Protein AF-A0A562WIY2-F1 (afdb_monomer_lite)

Structure (mmCIF, N/CA/C/O backbone):
data_AF-A0A562WIY2-F1
#
_entry.id   AF-A0A562WIY2-F1
#
loop_
_atom_site.group_PDB
_atom_site.id
_atom_site.type_symbol
_atom_site.label_atom_id
_atom_site.label_alt_id
_atom_site.label_comp_id
_atom_site.label_asym_id
_atom_site.label_entity_id
_atom_site.label_seq_id
_atom_site.pdbx_PDB_ins_code
_atom_site.Cartn_x
_atom_site.Cartn_y
_atom_site.Cartn_z
_atom_site.occupancy
_atom_site.B_iso_or_equiv
_atom_site.auth_seq_id
_atom_site.auth_comp_id
_atom_site.auth_asym_id
_atom_site.auth_atom_id
_atom_site.pdbx_PDB_model_num
ATOM 1 N N . MET A 1 1 ? 0.689 11.962 38.861 1.00 50.97 1 MET A N 1
ATOM 2 C CA . MET A 1 1 ? 1.216 12.103 37.488 1.00 50.97 1 MET A CA 1
ATOM 3 C C . MET A 1 1 ? 0.029 11.926 36.559 1.00 50.97 1 MET A C 1
ATOM 5 O O . MET A 1 1 ? -0.882 11.208 36.944 1.00 50.97 1 MET A O 1
ATOM 9 N N . ALA A 1 2 ? -0.056 12.659 35.448 1.00 68.31 2 ALA A N 1
ATOM 10 C CA . ALA A 1 2 ? -1.135 12.414 34.490 1.00 68.31 2 ALA A CA 1
ATOM 11 C C . ALA A 1 2 ? -0.875 11.050 33.831 1.00 68.31 2 ALA A C 1
ATOM 13 O O . ALA A 1 2 ? 0.244 10.833 33.370 1.00 68.31 2 ALA A O 1
ATOM 14 N N . GLY A 1 3 ? -1.860 10.146 33.856 1.00 80.25 3 GLY A N 1
ATOM 15 C CA . GLY A 1 3 ? -1.748 8.819 33.245 1.00 80.25 3 GLY A CA 1
ATOM 16 C C . GLY A 1 3 ? -1.495 8.891 31.734 1.00 80.25 3 GLY A C 1
ATOM 17 O O . GLY A 1 3 ? -1.714 9.928 31.098 1.00 80.25 3 GLY A O 1
ATOM 18 N N . VAL A 1 4 ? -1.029 7.785 31.153 1.00 91.44 4 VAL A N 1
ATOM 19 C CA . VAL A 1 4 ? -0.722 7.686 29.721 1.00 91.44 4 VAL A CA 1
ATOM 20 C C . VAL A 1 4 ? -2.016 7.773 28.910 1.00 91.44 4 VAL A C 1
ATOM 22 O O . VAL A 1 4 ? -2.976 7.040 29.145 1.00 91.44 4 VAL A O 1
ATOM 25 N N . SER A 1 5 ? -2.049 8.671 27.923 1.00 93.94 5 SER A N 1
ATOM 26 C CA . SER A 1 5 ? -3.201 8.795 27.021 1.00 93.94 5 SER A CA 1
ATOM 27 C C . SER A 1 5 ? -3.339 7.568 26.110 1.00 93.94 5 SER A C 1
ATOM 29 O O . SER A 1 5 ? -2.356 6.900 25.786 1.00 93.94 5 SER A O 1
ATOM 31 N N . THR A 1 6 ? -4.549 7.293 25.615 1.00 93.38 6 THR A N 1
ATOM 32 C CA . THR A 1 6 ? -4.765 6.189 24.663 1.00 93.38 6 THR A CA 1
ATOM 33 C C . THR A 1 6 ? -4.041 6.402 23.334 1.00 93.38 6 THR A C 1
ATOM 35 O O . THR A 1 6 ? -3.588 5.424 22.746 1.00 93.38 6 THR A O 1
ATOM 38 N N . ASP A 1 7 ? -3.863 7.652 22.882 1.00 93.19 7 ASP A N 1
ATOM 39 C CA . ASP A 1 7 ? -3.046 7.975 21.698 1.00 93.19 7 ASP A CA 1
ATOM 40 C C . ASP A 1 7 ? -1.573 7.586 21.902 1.00 93.19 7 ASP A C 1
ATOM 42 O O . ASP A 1 7 ? -0.953 6.969 21.034 1.00 93.19 7 ASP A O 1
ATOM 46 N N . GLU A 1 8 ? -1.009 7.904 23.070 1.00 96.06 8 GLU A N 1
ATOM 47 C CA . GLU A 1 8 ? 0.373 7.564 23.409 1.00 96.06 8 GLU A CA 1
ATOM 48 C C . GLU A 1 8 ? 0.574 6.061 23.601 1.00 96.06 8 GLU A C 1
ATOM 50 O O . GLU A 1 8 ? 1.536 5.496 23.070 1.00 96.06 8 GLU A O 1
ATOM 55 N N . ALA A 1 9 ? -0.365 5.399 24.278 1.00 97.69 9 ALA A N 1
ATOM 56 C CA . ALA A 1 9 ? -0.378 3.949 24.398 1.00 97.69 9 ALA A CA 1
ATOM 57 C C . ALA A 1 9 ? -0.498 3.269 23.023 1.00 97.69 9 ALA A C 1
ATOM 59 O O . ALA A 1 9 ? 0.184 2.274 22.781 1.00 97.69 9 ALA A O 1
ATOM 60 N N . MET A 1 10 ? -1.288 3.823 22.093 1.00 98.19 10 MET A N 1
ATOM 61 C CA . MET A 1 10 ? -1.419 3.268 20.744 1.00 98.19 10 MET A CA 1
ATOM 62 C C . MET A 1 10 ? -0.125 3.411 19.946 1.00 98.19 10 MET A C 1
ATOM 64 O O . MET A 1 10 ? 0.344 2.441 19.357 1.00 98.19 10 MET A O 1
ATOM 68 N N . ARG A 1 11 ? 0.522 4.579 19.986 1.00 96.62 11 ARG A N 1
ATOM 69 C CA . ARG A 1 11 ? 1.839 4.782 19.358 1.00 96.62 11 ARG A CA 1
ATOM 70 C C . ARG A 1 11 ? 2.877 3.789 19.884 1.00 96.62 11 ARG A C 1
ATOM 72 O O . ARG A 1 11 ? 3.678 3.240 19.129 1.00 96.62 11 ARG A O 1
ATOM 79 N N . ARG A 1 12 ? 2.834 3.514 21.189 1.00 97.88 12 ARG A N 1
ATOM 80 C CA . ARG A 1 12 ? 3.681 2.506 21.828 1.00 97.88 12 ARG A CA 1
ATOM 81 C C . ARG A 1 12 ? 3.331 1.084 21.379 1.00 97.88 12 ARG A C 1
ATOM 83 O O . ARG A 1 12 ? 4.239 0.313 21.076 1.00 97.88 12 ARG A O 1
ATOM 90 N N . ALA A 1 13 ? 2.047 0.753 21.258 1.00 98.38 13 ALA A N 1
ATOM 91 C CA . ALA A 1 13 ? 1.588 -0.520 20.709 1.00 98.38 13 ALA A CA 1
ATOM 92 C C . ALA A 1 13 ? 2.042 -0.717 19.248 1.00 98.38 13 ALA A C 1
ATOM 94 O O . ALA A 1 13 ? 2.490 -1.806 18.896 1.00 98.38 13 ALA A O 1
ATOM 95 N N . ILE A 1 14 ? 2.026 0.330 18.415 1.00 97.31 14 ILE A N 1
ATOM 96 C CA . ILE A 1 14 ? 2.550 0.302 17.036 1.00 97.31 14 ILE A CA 1
ATOM 97 C C . ILE A 1 14 ? 4.059 0.022 17.028 1.00 97.31 14 ILE A C 1
ATOM 99 O O . ILE A 1 14 ? 4.525 -0.868 16.313 1.00 97.31 14 ILE A O 1
ATOM 103 N N . ALA A 1 15 ? 4.829 0.709 17.877 1.00 96.56 15 ALA A N 1
ATOM 104 C CA . ALA A 1 15 ? 6.266 0.460 18.010 1.00 96.56 15 ALA A CA 1
ATOM 105 C C . ALA A 1 15 ? 6.575 -0.974 18.486 1.00 96.56 15 ALA A C 1
ATOM 107 O O . ALA A 1 15 ? 7.545 -1.589 18.038 1.00 96.56 15 ALA A O 1
ATOM 108 N N . LEU A 1 16 ? 5.740 -1.532 19.369 1.00 97.62 16 LEU A N 1
ATOM 109 C CA . LEU A 1 16 ? 5.824 -2.930 19.793 1.00 97.62 16 LEU A CA 1
ATOM 110 C C . LEU A 1 16 ? 5.508 -3.892 18.638 1.00 97.62 16 LEU A C 1
ATOM 112 O O . LEU A 1 16 ? 6.258 -4.846 18.441 1.00 97.62 16 LEU A O 1
ATOM 116 N N . ALA A 1 17 ? 4.463 -3.622 17.849 1.00 96.81 17 ALA A N 1
ATOM 117 C CA . ALA A 1 17 ? 4.086 -4.432 16.689 1.00 96.81 17 ALA A CA 1
ATOM 118 C C . ALA A 1 17 ? 5.237 -4.549 15.676 1.00 96.81 17 ALA A C 1
ATOM 120 O O . ALA A 1 17 ? 5.557 -5.649 15.224 1.00 96.81 17 ALA A O 1
ATOM 121 N N . ALA A 1 18 ? 5.928 -3.439 15.387 1.00 93.00 18 ALA A N 1
ATOM 122 C CA . ALA A 1 18 ? 7.044 -3.396 14.438 1.00 93.00 18 ALA A CA 1
ATOM 123 C C . ALA A 1 18 ? 8.188 -4.376 14.777 1.00 93.00 18 ALA A C 1
ATOM 125 O O . ALA A 1 18 ? 8.913 -4.816 13.885 1.00 93.00 18 ALA A O 1
ATOM 126 N N . ARG A 1 19 ? 8.329 -4.784 16.046 1.00 92.50 19 ARG A N 1
ATOM 127 C CA . ARG A 1 19 ? 9.332 -5.770 16.488 1.00 92.50 19 ARG A CA 1
ATOM 128 C C . ARG A 1 19 ? 9.056 -7.192 15.987 1.00 92.50 19 ARG A C 1
ATOM 130 O O . ARG A 1 19 ? 9.960 -8.019 16.047 1.00 92.50 19 ARG A O 1
ATOM 137 N N . GLY A 1 20 ? 7.833 -7.482 15.536 1.00 90.44 20 GLY A N 1
ATOM 138 C CA . GLY A 1 20 ? 7.446 -8.768 14.945 1.00 90.44 20 GLY A CA 1
ATOM 139 C C . GLY A 1 20 ? 7.670 -8.862 13.429 1.00 90.44 20 GLY A C 1
ATOM 140 O O . GLY A 1 20 ? 7.439 -9.921 12.838 1.00 90.44 20 GLY A O 1
ATOM 141 N N . LEU A 1 21 ? 8.099 -7.775 12.771 1.00 86.69 21 LEU A N 1
ATOM 142 C CA . LEU A 1 21 ? 8.349 -7.784 11.328 1.00 86.69 21 LEU A CA 1
ATOM 143 C C . LEU A 1 21 ? 9.411 -8.830 10.969 1.00 86.69 21 LEU A C 1
ATOM 145 O O . LEU A 1 21 ? 10.470 -8.913 11.587 1.00 86.69 21 LEU A O 1
ATOM 149 N N . GLY A 1 22 ? 9.105 -9.647 9.961 1.00 80.88 22 GLY A N 1
ATOM 150 C CA . GLY A 1 22 ? 9.954 -10.757 9.528 1.00 80.88 22 GLY A CA 1
ATOM 151 C C . GLY A 1 22 ? 9.824 -12.035 10.365 1.00 80.88 22 GLY A C 1
ATOM 152 O O . GLY A 1 22 ? 10.268 -13.090 9.925 1.00 80.88 22 GLY A O 1
ATOM 153 N N . THR A 1 23 ? 9.170 -12.030 11.530 1.00 86.69 23 THR A N 1
ATOM 154 C CA . THR A 1 23 ? 9.068 -13.228 12.392 1.00 86.69 23 THR A CA 1
ATOM 155 C C . THR A 1 23 ? 7.641 -13.741 12.571 1.00 86.69 23 THR A C 1
ATOM 157 O O . THR A 1 23 ? 7.455 -14.935 12.808 1.00 86.69 23 THR A O 1
ATOM 160 N N . THR A 1 24 ? 6.623 -12.899 12.385 1.00 90.25 24 THR A N 1
ATOM 161 C CA . THR A 1 24 ? 5.209 -13.278 12.576 1.00 90.25 24 THR A CA 1
ATOM 162 C C . THR A 1 24 ? 4.543 -13.898 11.358 1.00 90.25 24 THR A C 1
ATOM 164 O O . THR A 1 24 ? 3.609 -14.677 11.522 1.00 90.25 24 THR A O 1
ATOM 167 N N . SER A 1 25 ? 5.013 -13.600 10.144 1.00 88.50 25 SER A N 1
ATOM 168 C CA . SER A 1 25 ? 4.364 -14.080 8.918 1.00 88.50 25 SER A CA 1
ATOM 169 C C . SER A 1 25 ? 4.211 -15.614 8.915 1.00 88.50 25 SER A C 1
ATOM 171 O O . SER A 1 25 ? 5.180 -16.300 9.269 1.00 88.50 25 SER A O 1
ATOM 173 N N . PRO A 1 26 ? 3.034 -16.159 8.538 1.00 89.62 26 PRO A N 1
ATOM 174 C CA . PRO A 1 26 ? 1.942 -15.494 7.804 1.00 89.62 26 PRO A CA 1
ATOM 175 C C . PRO A 1 26 ? 0.963 -14.673 8.661 1.00 89.62 26 PRO A C 1
ATOM 177 O O . PRO A 1 26 ? 0.016 -14.110 8.111 1.00 89.62 26 PRO A O 1
ATOM 180 N N . ASN A 1 27 ? 1.165 -14.605 9.978 1.00 91.31 27 ASN A N 1
ATOM 181 C CA . ASN A 1 27 ? 0.323 -13.833 10.891 1.00 91.31 27 ASN A CA 1
ATOM 182 C C . ASN A 1 27 ? 0.631 -12.325 10.800 1.00 91.31 27 ASN A C 1
ATOM 184 O O . ASN A 1 27 ? 1.750 -11.951 10.427 1.00 91.31 27 ASN A O 1
ATOM 188 N N . PRO A 1 28 ? -0.328 -11.452 11.166 1.00 93.12 28 PRO A N 1
ATOM 189 C CA . PRO A 1 28 ? -0.087 -10.015 11.244 1.00 93.12 28 PRO A CA 1
ATOM 190 C C . PRO A 1 28 ? 0.962 -9.674 12.306 1.00 93.12 28 PRO A C 1
ATOM 192 O O . PRO A 1 28 ? 1.199 -10.434 13.252 1.00 93.12 28 PRO A O 1
ATOM 195 N N . VAL A 1 29 ? 1.566 -8.494 12.179 1.00 95.06 29 VAL A N 1
ATOM 196 C CA . VAL A 1 29 ? 2.251 -7.871 13.315 1.00 95.06 29 VAL A CA 1
ATOM 197 C C . VAL A 1 29 ? 1.220 -7.176 14.193 1.00 95.06 29 VAL A C 1
ATOM 199 O O . VAL A 1 29 ? 0.403 -6.399 13.709 1.00 95.06 29 VAL A O 1
ATOM 202 N N . VAL A 1 30 ? 1.245 -7.477 15.488 1.00 97.19 30 VAL A N 1
ATOM 203 C CA . VAL A 1 30 ? 0.312 -6.908 16.463 1.00 97.19 30 VAL A CA 1
ATOM 204 C C . VAL A 1 30 ? 1.092 -6.539 17.712 1.00 97.19 30 VAL A C 1
ATOM 206 O O . VAL A 1 30 ? 1.916 -7.320 18.191 1.00 97.19 30 VAL A O 1
ATOM 209 N N . GLY A 1 31 ? 0.820 -5.352 18.233 1.00 98.31 31 GLY A N 1
ATOM 210 C CA . GLY A 1 31 ? 1.216 -4.885 19.553 1.00 98.31 31 GLY A CA 1
ATOM 211 C C . GLY A 1 31 ? -0.001 -4.521 20.399 1.00 98.31 31 GLY A C 1
ATOM 212 O O . GLY A 1 31 ? -1.045 -4.125 19.866 1.00 98.31 31 GLY A O 1
ATOM 213 N N . CYS A 1 32 ? 0.152 -4.676 21.712 1.00 98.62 32 CYS A N 1
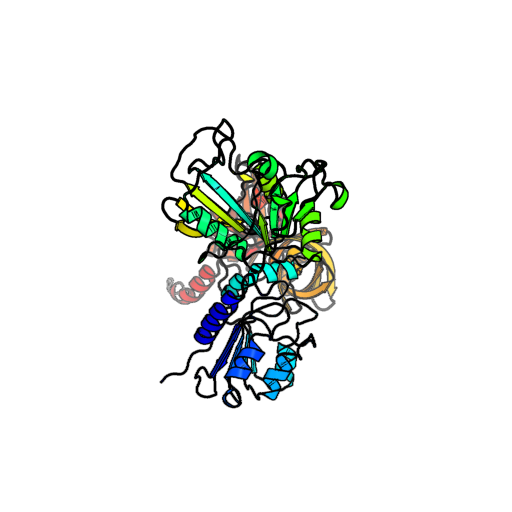ATOM 214 C CA . CYS A 1 32 ? -0.855 -4.408 22.727 1.00 98.62 32 CYS A CA 1
ATOM 215 C C . CYS A 1 32 ? -0.204 -3.764 23.959 1.00 98.62 32 CYS A C 1
ATOM 217 O O . CYS A 1 32 ? 0.861 -4.196 24.406 1.00 98.62 32 CYS A O 1
ATOM 219 N N . VAL A 1 33 ? -0.860 -2.749 24.513 1.00 98.75 33 VAL A N 1
ATOM 220 C CA . VAL A 1 33 ? -0.513 -2.103 25.782 1.00 98.75 33 VAL A CA 1
ATOM 221 C C . VAL A 1 33 ? -1.740 -2.150 26.690 1.00 98.75 33 VAL A C 1
ATOM 223 O O . VAL A 1 33 ? -2.842 -1.822 26.258 1.00 98.75 33 VAL A O 1
ATOM 226 N N . LEU A 1 34 ? -1.560 -2.556 27.944 1.00 98.62 34 LEU A N 1
ATOM 227 C CA . LEU A 1 34 ? -2.593 -2.527 28.976 1.00 98.62 34 LEU A CA 1
ATOM 228 C C . LEU A 1 34 ? -2.337 -1.370 29.932 1.00 98.62 34 LEU A C 1
ATOM 230 O O . LEU A 1 34 ? -1.239 -1.245 30.479 1.00 98.62 34 LEU A O 1
ATOM 234 N N . LEU A 1 35 ? -3.378 -0.573 30.146 1.00 98.44 35 LEU A N 1
ATOM 235 C CA . LEU A 1 35 ? -3.437 0.495 31.133 1.00 98.44 35 LEU A CA 1
ATOM 236 C C . LEU A 1 35 ? -4.326 0.053 32.298 1.00 98.44 35 LEU A C 1
ATOM 238 O O . LEU A 1 35 ? -5.389 -0.521 32.056 1.00 98.44 35 LEU A O 1
ATOM 242 N N . ASP A 1 36 ? -3.926 0.324 33.536 1.00 97.75 36 ASP A N 1
ATOM 243 C CA . ASP A 1 36 ? -4.811 0.157 34.698 1.00 97.75 36 ASP A CA 1
ATOM 244 C C . ASP A 1 36 ? -5.851 1.303 34.788 1.00 97.75 36 ASP A C 1
ATOM 246 O O . ASP A 1 36 ? -5.841 2.207 33.943 1.00 97.75 36 ASP A O 1
ATOM 250 N N . PRO A 1 37 ? -6.805 1.278 35.745 1.00 96.44 37 PRO A N 1
ATOM 251 C CA . PRO A 1 37 ? -7.832 2.319 35.859 1.00 96.44 37 PRO A CA 1
ATOM 252 C C . PRO A 1 37 ? -7.295 3.741 36.080 1.00 96.44 37 PRO A C 1
ATOM 254 O O . PRO A 1 37 ? -7.990 4.700 35.742 1.00 96.44 37 PRO A O 1
ATOM 257 N N . ASP A 1 38 ? -6.078 3.881 36.613 1.00 94.38 38 ASP A N 1
ATOM 258 C CA . ASP A 1 38 ? -5.419 5.174 36.834 1.00 94.38 38 ASP A CA 1
ATOM 259 C C . ASP A 1 38 ? -4.667 5.666 35.578 1.00 94.38 38 ASP A C 1
ATOM 261 O O . ASP A 1 38 ? -4.181 6.799 35.534 1.00 94.38 38 ASP A O 1
ATOM 265 N N . GLY A 1 39 ? -4.613 4.840 34.524 1.00 94.69 39 GLY A N 1
ATOM 266 C CA . GLY A 1 39 ? -3.962 5.145 33.252 1.00 94.69 39 GLY A CA 1
ATOM 267 C C . GLY A 1 39 ? -2.469 4.811 33.216 1.00 94.69 39 GLY A C 1
ATOM 268 O O . GLY A 1 39 ? -1.767 5.280 32.320 1.00 94.69 39 GLY A O 1
ATOM 269 N N . GLU A 1 40 ? -1.958 4.020 34.160 1.00 96.88 40 GLU A N 1
ATOM 270 C CA . GLU A 1 40 ? -0.557 3.587 34.176 1.00 96.88 40 GLU A CA 1
ATOM 271 C C . GLU A 1 40 ? -0.360 2.341 33.305 1.00 96.88 40 GLU A C 1
ATOM 273 O O . GLU A 1 40 ? -1.199 1.440 33.286 1.00 96.88 40 GLU A O 1
ATOM 278 N N . ILE A 1 41 ? 0.772 2.251 32.595 1.00 98.12 41 ILE A N 1
ATOM 279 C CA . ILE A 1 41 ? 1.101 1.055 31.805 1.00 98.12 41 ILE A CA 1
ATOM 280 C C . ILE A 1 41 ? 1.421 -0.102 32.752 1.00 98.12 41 ILE A C 1
ATOM 282 O O . ILE A 1 41 ? 2.370 -0.046 33.538 1.00 98.12 41 ILE A O 1
ATOM 286 N N . VAL A 1 42 ? 0.657 -1.184 32.632 1.00 98.19 42 VAL A N 1
ATOM 287 C CA . VAL A 1 42 ? 0.803 -2.386 33.465 1.00 98.19 42 VAL A CA 1
ATOM 288 C C . VAL A 1 42 ? 1.205 -3.623 32.682 1.00 98.19 42 VAL A C 1
ATOM 290 O O . VAL A 1 42 ? 1.735 -4.561 33.268 1.00 98.19 42 VAL A O 1
ATOM 293 N N . GLY A 1 43 ? 1.026 -3.618 31.362 1.00 98.31 43 GLY A N 1
ATOM 294 C CA . GLY A 1 43 ? 1.461 -4.709 30.501 1.00 98.31 43 GLY A CA 1
ATOM 295 C C . GLY A 1 43 ? 1.735 -4.253 29.078 1.00 98.31 43 GLY A C 1
ATOM 296 O O . GLY A 1 43 ? 1.057 -3.376 28.551 1.00 98.31 43 GLY A O 1
ATOM 297 N N . GLU A 1 44 ? 2.723 -4.873 28.450 1.00 98.56 44 GLU A N 1
ATOM 298 C CA . GLU A 1 44 ? 3.141 -4.632 27.077 1.00 98.56 44 GLU A CA 1
ATOM 299 C C . GLU A 1 44 ? 3.364 -5.971 26.382 1.00 98.56 44 GLU A C 1
ATOM 301 O O . GLU A 1 44 ? 4.000 -6.883 26.910 1.00 98.56 44 GLU A O 1
ATOM 306 N N . GLY A 1 45 ? 2.855 -6.095 25.165 1.00 97.75 45 GLY A N 1
ATOM 307 C CA . GLY A 1 45 ? 2.969 -7.324 24.405 1.00 97.75 45 GLY A CA 1
ATOM 308 C C . GLY A 1 45 ? 3.039 -7.069 22.915 1.00 97.75 45 GLY A C 1
ATOM 309 O O . GLY A 1 45 ? 2.496 -6.096 22.398 1.00 97.75 45 GLY A O 1
ATOM 310 N N . PHE A 1 46 ? 3.716 -7.970 22.214 1.00 97.69 46 PHE A N 1
ATOM 311 C CA . PHE A 1 46 ? 3.671 -8.056 20.763 1.00 97.69 46 PHE A CA 1
ATOM 312 C C . PHE A 1 46 ? 3.705 -9.516 20.333 1.00 97.69 46 PHE A C 1
ATOM 314 O O . PHE A 1 46 ? 4.256 -10.370 21.036 1.00 97.69 46 PHE A O 1
ATOM 321 N N . HIS A 1 47 ? 3.115 -9.809 19.179 1.00 94.69 47 HIS A N 1
ATOM 322 C CA . HIS A 1 47 ? 3.212 -11.135 18.587 1.00 94.69 47 HIS A CA 1
ATOM 323 C C . HIS A 1 47 ? 4.634 -11.332 18.047 1.00 94.69 47 HIS A C 1
ATOM 325 O O . HIS A 1 47 ? 5.045 -10.656 17.110 1.00 94.69 47 HIS A O 1
ATOM 331 N N . ALA A 1 48 ? 5.417 -12.213 18.675 1.00 91.38 48 ALA A N 1
ATOM 332 C CA . ALA A 1 48 ? 6.846 -12.331 18.376 1.00 91.38 48 ALA A CA 1
ATOM 333 C C . ALA A 1 48 ? 7.162 -13.302 17.230 1.00 91.38 48 ALA A C 1
ATOM 335 O O . ALA A 1 48 ? 8.143 -13.101 16.518 1.00 91.38 48 ALA A O 1
ATOM 336 N N . TYR A 1 49 ? 6.376 -14.366 17.057 1.00 90.19 49 TYR A N 1
ATOM 337 C CA . TYR A 1 49 ? 6.586 -15.373 16.016 1.00 90.19 49 TYR A CA 1
ATOM 338 C C . TYR A 1 49 ? 5.304 -16.155 15.723 1.00 90.19 49 TYR A C 1
ATOM 340 O O . TYR A 1 49 ? 4.467 -16.340 16.610 1.00 90.19 49 TYR A O 1
ATOM 348 N N . ALA A 1 50 ? 5.178 -16.663 14.495 1.00 87.00 50 ALA A N 1
ATOM 349 C CA . ALA A 1 50 ? 4.025 -17.453 14.070 1.00 87.00 50 ALA A CA 1
ATOM 350 C C . ALA A 1 50 ? 3.785 -18.667 14.989 1.00 87.00 50 ALA A C 1
ATOM 352 O O . ALA A 1 50 ? 4.679 -19.479 15.232 1.00 87.00 50 ALA A O 1
ATOM 353 N N . GLY A 1 51 ? 2.559 -18.805 15.497 1.00 85.50 51 GLY A N 1
ATOM 354 C CA . GLY A 1 51 ? 2.174 -19.878 16.422 1.00 85.50 51 GLY A CA 1
ATOM 355 C C . GLY A 1 51 ? 2.554 -19.649 17.892 1.00 85.50 51 GLY A C 1
ATOM 356 O O . GLY A 1 51 ? 2.200 -20.482 18.725 1.00 85.50 51 GLY A O 1
ATOM 357 N N . GLY A 1 52 ? 3.238 -18.546 18.213 1.00 88.00 52 GLY A N 1
ATOM 358 C CA . GLY A 1 52 ? 3.421 -18.063 19.583 1.00 88.00 52 GLY A CA 1
ATOM 359 C C . GLY A 1 52 ? 2.185 -17.330 20.127 1.00 88.00 52 GLY A C 1
ATOM 360 O O . GLY A 1 52 ? 1.202 -17.155 19.403 1.00 88.00 52 GLY A O 1
ATOM 361 N N . PRO A 1 53 ? 2.222 -16.869 21.391 1.00 92.06 53 PRO A N 1
ATOM 362 C CA . PRO A 1 53 ? 1.128 -16.094 21.970 1.00 92.06 53 PRO A CA 1
ATOM 363 C C . PRO A 1 53 ? 0.900 -14.783 21.202 1.00 92.06 53 PRO A C 1
ATOM 365 O O . PRO A 1 53 ? 1.837 -14.167 20.682 1.00 92.06 53 PRO A O 1
ATOM 368 N N . HIS A 1 54 ? -0.360 -14.358 21.131 1.00 94.69 54 HIS A N 1
ATOM 369 C CA . HIS A 1 54 ? -0.737 -13.057 20.578 1.00 94.69 54 HIS A CA 1
ATOM 370 C C . HIS A 1 54 ? -0.340 -11.918 21.526 1.00 94.69 54 HIS A C 1
ATOM 372 O O . HIS A 1 54 ? -0.063 -12.144 22.709 1.00 94.69 54 HIS A O 1
ATOM 378 N N . ALA A 1 55 ? -0.317 -10.690 21.007 1.00 96.75 55 ALA A N 1
ATOM 379 C CA . ALA A 1 55 ? 0.146 -9.514 21.736 1.00 96.75 55 ALA A CA 1
ATOM 380 C C . ALA A 1 55 ? -0.626 -9.296 23.044 1.00 96.75 55 ALA A C 1
ATOM 382 O O . ALA A 1 55 ? -0.028 -9.030 24.083 1.00 96.75 55 ALA A O 1
ATOM 383 N N . GLU A 1 56 ? -1.941 -9.484 23.004 1.00 97.31 56 GLU A N 1
ATOM 384 C CA . GLU A 1 56 ? -2.857 -9.322 24.129 1.00 97.31 56 GLU A CA 1
ATOM 385 C C . GLU A 1 56 ? -2.560 -10.337 25.232 1.00 97.31 56 GLU A C 1
ATOM 387 O O . GLU A 1 56 ? -2.577 -9.995 26.409 1.00 97.31 56 GLU A O 1
ATOM 392 N N . ILE A 1 57 ? -2.220 -11.576 24.867 1.00 96.31 57 ILE A N 1
ATOM 393 C CA . ILE A 1 57 ? -1.873 -12.626 25.832 1.00 96.31 57 ILE A CA 1
ATOM 394 C C . ILE A 1 57 ? -0.559 -12.295 26.542 1.00 96.31 57 ILE A C 1
ATOM 396 O O . ILE A 1 57 ? -0.457 -12.469 27.755 1.00 96.31 57 ILE A O 1
ATOM 400 N N . VAL A 1 58 ? 0.433 -11.790 25.802 1.00 97.19 58 VAL A N 1
ATOM 401 C CA . VAL A 1 58 ? 1.717 -11.361 26.377 1.00 97.19 58 VAL A CA 1
ATOM 402 C C . VAL A 1 58 ? 1.517 -10.169 27.317 1.00 97.19 58 VAL A C 1
ATOM 404 O O . VAL A 1 58 ? 2.004 -10.202 28.446 1.00 97.19 58 VAL A O 1
ATOM 407 N N . ALA A 1 59 ? 0.749 -9.161 26.892 1.00 98.12 59 ALA A N 1
ATOM 408 C CA . ALA A 1 59 ? 0.455 -7.993 27.716 1.00 98.12 59 ALA A CA 1
ATOM 409 C C . ALA A 1 59 ? -0.307 -8.383 28.994 1.00 98.12 59 ALA A C 1
ATOM 411 O O . ALA A 1 59 ? 0.068 -7.959 30.086 1.00 98.12 59 ALA A O 1
ATOM 412 N N . LEU A 1 60 ? -1.335 -9.236 28.882 1.00 98.12 60 LEU A N 1
ATOM 413 C CA . LEU A 1 60 ? -2.122 -9.725 30.022 1.00 98.12 60 LEU A CA 1
ATOM 414 C C . LEU A 1 60 ? -1.267 -10.507 31.020 1.00 98.12 60 LEU A C 1
ATOM 416 O O . LEU A 1 60 ? -1.422 -10.328 32.227 1.00 98.12 60 LEU A O 1
ATOM 420 N N . ALA A 1 61 ? -0.348 -11.344 30.532 1.00 97.06 61 ALA A N 1
ATOM 421 C CA . ALA A 1 61 ? 0.563 -12.092 31.393 1.00 97.06 61 ALA A CA 1
ATOM 422 C C . ALA A 1 61 ? 1.481 -11.166 32.209 1.00 97.06 61 ALA A C 1
ATOM 424 O O . ALA A 1 61 ? 1.775 -11.471 33.362 1.00 97.06 61 ALA A O 1
ATOM 425 N N . GLN A 1 62 ? 1.908 -10.036 31.635 1.00 98.19 62 GLN A N 1
ATOM 426 C CA . GLN A 1 62 ? 2.690 -9.028 32.354 1.00 98.19 62 GLN A CA 1
ATOM 427 C C . GLN A 1 62 ? 1.836 -8.220 33.343 1.00 98.19 62 GLN A C 1
ATOM 429 O O . GLN A 1 62 ? 2.290 -7.947 34.452 1.00 98.19 62 GLN A O 1
ATOM 434 N N . ALA A 1 63 ? 0.612 -7.852 32.956 1.00 97.75 63 ALA A N 1
ATOM 435 C CA . ALA A 1 63 ? -0.275 -7.028 33.774 1.00 97.75 63 ALA A CA 1
ATOM 436 C C . ALA A 1 63 ? -0.837 -7.758 35.002 1.00 97.75 63 ALA A C 1
ATOM 438 O O . ALA A 1 63 ? -1.005 -7.147 36.062 1.00 97.75 63 ALA A O 1
ATOM 439 N N . GLY A 1 64 ? -1.147 -9.052 34.869 1.00 96.88 64 GLY A N 1
ATOM 440 C CA . GLY A 1 64 ? -1.833 -9.817 35.909 1.00 96.88 64 GLY A CA 1
ATOM 441 C C . GLY A 1 64 ? -3.152 -9.156 36.329 1.00 96.88 64 GLY A C 1
ATOM 442 O O . GLY A 1 64 ? -3.884 -8.611 35.501 1.00 96.88 64 GLY A O 1
ATOM 443 N N . ASP A 1 65 ? -3.434 -9.150 37.633 1.00 96.94 65 ASP A N 1
ATOM 444 C CA . ASP A 1 65 ? -4.682 -8.603 38.189 1.00 96.94 65 ASP A CA 1
ATOM 445 C C . ASP A 1 65 ? -4.849 -7.090 37.972 1.00 96.94 65 ASP A C 1
ATOM 447 O O . ASP A 1 65 ? -5.967 -6.577 38.039 1.00 96.94 65 ASP A O 1
ATOM 451 N N . ARG A 1 66 ? -3.763 -6.365 37.662 1.00 97.81 66 ARG A N 1
ATOM 452 C CA . ARG A 1 66 ? -3.811 -4.917 37.397 1.00 97.81 66 ARG A CA 1
ATOM 453 C C . ARG A 1 66 ? -4.523 -4.566 36.088 1.00 97.81 66 ARG A C 1
ATOM 455 O O . ARG A 1 66 ? -4.869 -3.409 35.889 1.00 97.81 66 ARG A O 1
ATOM 462 N N . ALA A 1 67 ? -4.770 -5.543 35.211 1.00 97.19 67 ALA A N 1
ATOM 463 C CA . ALA A 1 67 ? -5.575 -5.342 34.004 1.00 97.19 67 ALA A CA 1
ATOM 464 C C . ALA A 1 67 ? -7.070 -5.115 34.310 1.00 97.19 67 ALA A C 1
ATOM 466 O O . ALA A 1 67 ? -7.799 -4.568 33.477 1.00 97.19 67 ALA A O 1
ATOM 467 N N . LYS A 1 68 ? -7.544 -5.541 35.490 1.00 98.25 68 LYS A N 1
ATOM 468 C CA . LYS A 1 68 ? -8.961 -5.490 35.860 1.00 98.25 68 LYS A CA 1
ATOM 469 C C . LYS A 1 68 ? -9.455 -4.048 35.977 1.00 98.25 68 LYS A C 1
ATOM 471 O O . LYS A 1 68 ? -8.882 -3.236 36.694 1.00 98.25 68 LYS A O 1
ATOM 476 N N . GLY A 1 69 ? -10.558 -3.746 35.296 1.00 97.81 69 GLY A N 1
ATOM 477 C CA . GLY A 1 69 ? -11.129 -2.402 35.195 1.00 97.81 69 GLY A CA 1
ATOM 478 C C . GLY A 1 69 ? -10.346 -1.458 34.276 1.00 97.81 69 GLY A C 1
ATOM 479 O O . GLY A 1 69 ? -10.762 -0.318 34.099 1.00 97.81 69 GLY A O 1
ATOM 480 N N . GLY A 1 70 ? -9.230 -1.919 33.702 1.00 97.94 70 GLY A N 1
ATOM 481 C CA . GLY A 1 70 ? -8.330 -1.127 32.875 1.00 97.94 70 GLY A CA 1
ATOM 482 C C . GLY A 1 70 ? -8.745 -1.022 31.405 1.00 97.94 70 GLY A C 1
ATOM 483 O O . GLY A 1 70 ? -9.846 -1.422 31.007 1.00 97.94 70 GLY A O 1
ATOM 484 N N . THR A 1 71 ? -7.827 -0.495 30.589 1.00 98.62 71 THR A N 1
ATOM 485 C CA . THR A 1 71 ? -7.975 -0.333 29.135 1.00 98.62 71 THR A CA 1
ATOM 486 C C . THR A 1 71 ? -6.925 -1.146 28.378 1.00 98.62 71 THR A C 1
ATOM 488 O O . THR A 1 71 ? -5.732 -0.980 28.615 1.00 98.62 71 THR A O 1
ATOM 491 N N . ALA A 1 72 ? -7.341 -1.972 27.417 1.00 98.69 72 ALA A N 1
ATOM 492 C CA . ALA A 1 72 ? -6.432 -2.576 26.443 1.00 98.69 72 ALA A CA 1
ATOM 493 C C . ALA A 1 72 ? -6.356 -1.719 25.181 1.00 98.69 72 ALA A C 1
ATOM 495 O O . ALA A 1 72 ? -7.378 -1.395 24.587 1.00 98.69 72 ALA A O 1
ATOM 496 N N . VAL A 1 73 ? -5.150 -1.369 24.752 1.00 98.69 73 VAL A N 1
ATOM 497 C CA . VAL A 1 73 ? -4.888 -0.605 23.532 1.00 98.69 73 VAL A CA 1
ATOM 498 C C . VAL A 1 73 ? -4.155 -1.519 22.560 1.00 98.69 73 VAL A C 1
ATOM 500 O O . VAL A 1 73 ? -3.060 -1.990 22.864 1.00 98.69 73 VAL A O 1
ATOM 503 N N . VAL A 1 74 ? -4.772 -1.833 21.423 1.00 98.44 74 VAL A N 1
ATOM 504 C CA . VAL A 1 74 ? -4.319 -2.885 20.504 1.00 98.44 74 VAL A CA 1
ATOM 505 C C . VAL A 1 74 ? -4.343 -2.415 19.050 1.00 98.44 74 VAL A C 1
ATOM 507 O O . VAL A 1 74 ? -5.250 -1.730 18.591 1.00 98.44 74 VAL A O 1
ATOM 510 N N . THR A 1 75 ? -3.305 -2.782 18.309 1.00 98.12 75 THR A N 1
ATOM 511 C CA . THR A 1 75 ? -3.090 -2.320 16.921 1.00 98.12 75 THR A CA 1
ATOM 512 C C . THR A 1 75 ? -3.979 -3.000 15.877 1.00 98.12 75 THR A C 1
ATOM 514 O O . THR A 1 75 ? -4.203 -2.436 14.811 1.00 98.12 75 THR A O 1
ATOM 517 N N . LEU A 1 76 ? -4.512 -4.182 16.177 1.00 96.62 76 LEU A N 1
ATOM 518 C CA . LEU A 1 76 ? -5.432 -4.934 15.325 1.00 96.62 76 LEU A CA 1
ATOM 519 C C . LEU A 1 76 ? -6.570 -5.476 16.193 1.00 96.62 76 LEU A C 1
ATOM 521 O O . LEU A 1 76 ? -6.358 -5.742 17.375 1.00 96.62 76 LEU A O 1
ATOM 525 N N . GLU A 1 77 ? -7.769 -5.610 15.633 1.00 95.69 77 GLU A N 1
ATOM 526 C CA . GLU A 1 77 ? -8.922 -6.156 16.352 1.00 95.69 77 GLU A CA 1
ATOM 527 C C . GLU A 1 77 ? -8.588 -7.514 17.005 1.00 95.69 77 GLU A C 1
ATOM 529 O O . GLU A 1 77 ? -8.061 -8.403 16.329 1.00 95.69 77 GLU A O 1
ATOM 534 N N . PRO A 1 78 ? -8.874 -7.693 18.313 1.00 93.88 78 PRO A N 1
ATOM 535 C CA . PRO A 1 78 ? -8.612 -8.952 18.997 1.00 93.88 78 PRO A CA 1
ATOM 536 C C . PRO A 1 78 ? -9.351 -10.114 18.348 1.00 93.88 78 PRO A C 1
ATOM 538 O O . PRO A 1 78 ? -10.555 -10.034 18.102 1.00 93.88 78 PRO A O 1
ATOM 541 N N . CYS A 1 79 ? -8.646 -11.221 18.126 1.00 90.81 79 CYS A N 1
ATOM 542 C CA . CYS A 1 79 ? -9.226 -12.361 17.432 1.00 90.81 79 CYS A CA 1
ATOM 543 C C . CYS A 1 79 ? -10.367 -13.019 18.228 1.00 90.81 79 CYS A C 1
ATOM 545 O O . CYS A 1 79 ? -10.244 -13.248 19.438 1.00 90.81 79 CYS A O 1
ATOM 547 N N . ASP A 1 80 ? -11.433 -13.398 17.515 1.00 86.38 80 ASP A N 1
ATOM 548 C CA . ASP A 1 80 ? -12.605 -14.079 18.090 1.00 86.38 80 ASP A CA 1
ATOM 549 C C . ASP A 1 80 ? -12.747 -15.553 17.675 1.00 86.38 80 ASP A C 1
ATOM 551 O O . ASP A 1 80 ? -13.745 -16.218 17.938 1.00 86.38 80 ASP A O 1
ATOM 555 N N . HIS A 1 81 ? -11.713 -16.102 17.043 1.00 80.06 81 HIS A N 1
ATOM 556 C CA . HIS A 1 81 ? -11.661 -17.508 16.662 1.00 80.06 81 HIS A CA 1
ATOM 557 C C . HIS A 1 81 ? -10.773 -18.311 17.614 1.00 80.06 81 HIS A C 1
ATOM 559 O O . HIS A 1 81 ? -9.817 -17.808 18.210 1.00 80.06 81 HIS A O 1
ATOM 565 N N . THR A 1 82 ? -11.058 -19.608 17.720 1.00 73.81 82 THR A N 1
ATOM 566 C CA . THR A 1 82 ? -10.200 -20.540 18.458 1.00 73.81 82 THR A CA 1
ATOM 567 C C . THR A 1 82 ? -9.136 -21.099 17.517 1.00 73.81 82 THR A C 1
ATOM 569 O O . THR A 1 82 ? -9.434 -21.927 16.658 1.00 73.81 82 THR A O 1
ATOM 572 N N . GLY A 1 83 ? -7.900 -20.618 17.663 1.00 69.12 83 GLY A N 1
ATOM 573 C CA . GLY A 1 83 ? -6.720 -21.153 16.984 1.00 69.12 83 GLY A CA 1
ATOM 574 C C . GLY A 1 83 ? -5.990 -22.190 17.846 1.00 69.12 83 GLY A C 1
ATOM 575 O O . GLY A 1 83 ? -6.606 -22.997 18.539 1.00 69.12 83 GLY A O 1
ATOM 576 N N . ARG A 1 84 ? -4.648 -22.157 17.840 1.00 64.06 84 ARG A N 1
ATOM 577 C CA . ARG A 1 84 ? -3.817 -22.956 18.772 1.00 64.06 84 ARG A CA 1
ATOM 578 C C . ARG A 1 84 ? -3.885 -22.429 20.210 1.00 64.06 84 ARG A C 1
ATOM 580 O O . ARG A 1 84 ? -3.738 -23.200 21.153 1.00 64.06 84 ARG A O 1
ATOM 587 N N . THR A 1 85 ? -4.104 -21.126 20.363 1.00 62.56 85 THR A N 1
ATOM 588 C CA . THR A 1 85 ? -4.474 -20.460 21.616 1.00 62.56 85 THR A CA 1
ATOM 589 C C . THR A 1 85 ? -5.962 -20.104 21.574 1.00 62.56 85 THR A C 1
ATOM 591 O O . THR A 1 85 ? -6.520 -19.899 20.494 1.00 62.56 85 THR A O 1
ATOM 594 N N . GLY A 1 86 ? -6.616 -20.030 22.739 1.00 77.38 86 GLY A N 1
ATOM 595 C CA . GLY A 1 86 ? -7.991 -19.522 22.826 1.00 77.38 86 GLY A CA 1
ATOM 596 C C . GLY A 1 86 ? -8.100 -18.057 22.360 1.00 77.38 86 GLY A C 1
ATOM 597 O O . GLY A 1 86 ? -7.075 -17.371 22.313 1.00 77.38 86 GLY A O 1
ATOM 598 N N . PRO A 1 87 ? -9.313 -17.573 22.034 1.00 88.94 87 PRO A N 1
ATOM 599 C CA . PRO A 1 87 ? -9.518 -16.240 21.468 1.00 88.94 87 PRO A CA 1
ATOM 600 C C . PRO A 1 87 ? -9.098 -15.132 22.441 1.00 88.94 87 PRO A C 1
ATOM 602 O O . PRO A 1 87 ? -9.327 -15.218 23.657 1.00 88.94 87 PRO A O 1
ATOM 605 N N . CYS A 1 88 ? -8.478 -14.084 21.898 1.00 93.31 88 CYS A N 1
ATOM 606 C CA . CYS A 1 88 ? -7.981 -12.947 22.671 1.00 93.31 88 CYS A CA 1
ATOM 607 C C . CYS A 1 88 ? -9.124 -12.152 23.307 1.00 93.31 88 CYS A C 1
ATOM 609 O O . CYS A 1 88 ? -8.983 -11.696 24.442 1.00 93.31 88 CYS A O 1
ATOM 611 N N . THR A 1 89 ? -10.280 -12.083 22.644 1.00 95.00 89 THR A N 1
ATOM 612 C CA . THR A 1 89 ? -11.519 -11.496 23.180 1.00 95.00 89 THR A CA 1
ATOM 613 C C . THR A 1 89 ? -11.891 -12.110 24.531 1.00 95.00 89 THR A C 1
ATOM 615 O O . THR A 1 89 ? -12.019 -11.402 25.529 1.00 95.00 89 THR A O 1
ATOM 618 N N . HIS A 1 90 ? -11.955 -13.443 24.619 1.00 94.69 90 HIS A N 1
ATOM 619 C CA . HIS A 1 90 ? -12.268 -14.141 25.868 1.00 94.69 90 HIS A CA 1
ATOM 620 C C . HIS A 1 90 ? -11.186 -13.962 26.938 1.00 94.69 90 HIS A C 1
ATOM 622 O O . HIS A 1 90 ? -11.498 -13.981 28.129 1.00 94.69 90 HIS A O 1
ATOM 628 N N . ALA A 1 91 ? -9.916 -13.819 26.551 1.00 95.62 91 ALA A N 1
ATOM 629 C CA . ALA A 1 91 ? -8.843 -13.547 27.505 1.00 95.62 91 ALA A CA 1
ATOM 630 C C . ALA A 1 91 ? -8.994 -12.156 28.142 1.00 95.62 91 ALA A C 1
ATOM 632 O O . ALA A 1 91 ? -8.917 -12.046 29.365 1.00 95.62 91 ALA A O 1
ATOM 633 N N . LEU A 1 92 ? -9.291 -11.132 27.336 1.00 97.56 92 LEU A N 1
ATOM 634 C CA . LEU A 1 92 ? -9.555 -9.767 27.804 1.00 97.56 92 LEU A CA 1
ATOM 635 C C . LEU A 1 92 ? -10.799 -9.703 28.705 1.00 97.56 92 LEU A C 1
ATOM 637 O O . LEU A 1 92 ? -10.752 -9.087 29.770 1.00 97.56 92 LEU A O 1
ATOM 641 N N . ILE A 1 93 ? -11.875 -10.408 28.332 1.00 97.50 93 ILE A N 1
ATOM 642 C CA . ILE A 1 93 ? -13.103 -10.510 29.141 1.00 97.50 93 ILE A CA 1
ATOM 643 C C . ILE A 1 93 ? -12.808 -11.161 30.497 1.00 97.50 93 ILE A C 1
ATOM 645 O O . ILE A 1 93 ? -13.179 -10.620 31.536 1.00 97.50 93 ILE A O 1
ATOM 649 N N . ARG A 1 94 ? -12.102 -12.302 30.519 1.00 96.75 94 ARG A N 1
ATOM 650 C CA . ARG A 1 94 ? -11.751 -12.992 31.775 1.00 96.75 94 ARG A CA 1
ATOM 651 C C . ARG A 1 94 ? -10.844 -12.160 32.677 1.00 96.75 94 ARG A C 1
ATOM 653 O O . ARG A 1 94 ? -10.967 -12.256 33.893 1.00 96.75 94 ARG A O 1
ATOM 660 N N . ALA A 1 95 ? -9.957 -11.355 32.095 1.00 97.19 95 ALA A N 1
ATOM 661 C CA . ALA A 1 95 ? -9.112 -10.429 32.842 1.00 97.19 95 ALA A CA 1
ATOM 662 C C . ALA A 1 95 ? -9.897 -9.248 33.445 1.00 97.19 95 ALA A C 1
ATOM 664 O O . ALA A 1 95 ? -9.371 -8.521 34.285 1.00 97.19 95 ALA A O 1
ATOM 665 N N . GLY A 1 96 ? -11.160 -9.059 33.046 1.00 97.81 96 GLY A N 1
ATOM 666 C CA . GLY A 1 96 ? -12.017 -7.989 33.543 1.00 97.81 96 GLY A CA 1
ATOM 667 C C . GLY A 1 96 ? -11.640 -6.613 33.001 1.00 97.81 96 GLY A C 1
ATOM 668 O O . GLY A 1 96 ? -11.853 -5.624 33.699 1.00 97.81 96 GLY A O 1
ATOM 669 N N . VAL A 1 97 ? -11.059 -6.538 31.799 1.00 98.25 97 VAL A N 1
ATOM 670 C CA . VAL A 1 97 ? -10.788 -5.270 31.101 1.00 98.25 97 VAL A CA 1
ATOM 671 C C . VAL A 1 97 ? -12.111 -4.542 30.837 1.00 98.25 97 VAL A C 1
ATOM 673 O O . VAL A 1 97 ? -13.064 -5.151 30.357 1.00 98.25 97 VAL A O 1
ATOM 676 N N . ALA A 1 98 ? -12.179 -3.243 31.140 1.00 98.25 98 ALA A N 1
ATOM 677 C CA . ALA A 1 98 ? -13.407 -2.453 30.996 1.00 98.25 98 ALA A CA 1
ATOM 678 C C . ALA A 1 98 ? -13.526 -1.769 29.626 1.00 98.25 98 ALA A C 1
ATOM 680 O O . ALA A 1 98 ? -14.635 -1.509 29.150 1.00 98.25 98 ALA A O 1
ATOM 681 N N . ARG A 1 99 ? -12.389 -1.477 28.981 1.00 98.44 99 ARG A N 1
ATOM 682 C CA . ARG A 1 99 ? -12.331 -0.789 27.687 1.00 98.44 99 ARG A CA 1
ATOM 683 C C . ARG A 1 99 ? -11.269 -1.387 26.769 1.00 98.44 99 ARG A C 1
ATOM 685 O O . ARG A 1 99 ? -10.180 -1.728 27.215 1.00 98.44 99 ARG A O 1
ATOM 692 N N . VAL A 1 100 ? -11.559 -1.461 25.477 1.00 98.62 100 VAL A N 1
ATOM 693 C CA . VAL A 1 100 ? -10.617 -1.855 24.428 1.00 98.62 100 VAL A CA 1
ATOM 694 C C . VAL A 1 100 ? -10.587 -0.770 23.354 1.00 98.62 100 VAL A C 1
ATOM 696 O O . VAL A 1 100 ? -11.623 -0.355 22.843 1.00 98.62 100 VAL A O 1
ATOM 699 N N . VAL A 1 101 ? -9.393 -0.298 23.022 1.00 98.25 101 VAL A N 1
ATOM 700 C CA . VAL A 1 101 ? -9.134 0.684 21.970 1.00 98.25 101 VAL A CA 1
ATOM 701 C C . VAL A 1 101 ? -8.365 -0.015 20.862 1.00 98.25 101 VAL A C 1
ATOM 703 O O . VAL A 1 101 ? -7.276 -0.534 21.101 1.00 98.25 101 VAL A O 1
ATOM 706 N N . VAL A 1 102 ? -8.928 -0.033 19.661 1.00 97.75 102 VAL A N 1
ATOM 707 C CA . VAL A 1 102 ? -8.391 -0.749 18.501 1.00 97.75 102 VAL A CA 1
ATOM 708 C C . VAL A 1 102 ? -7.987 0.250 17.423 1.00 97.75 102 VAL A C 1
ATOM 710 O O . VAL A 1 102 ? -8.752 1.167 17.123 1.00 97.75 102 VAL A O 1
ATOM 713 N N . ALA A 1 103 ? -6.820 0.064 16.804 1.00 94.62 103 ALA A N 1
ATOM 714 C CA . ALA A 1 103 ? -6.441 0.867 15.640 1.00 94.62 103 ALA A CA 1
ATOM 715 C C . ALA A 1 103 ? -7.136 0.376 14.364 1.00 94.62 103 ALA A C 1
ATOM 717 O O . ALA A 1 103 ? -7.932 1.108 13.782 1.00 94.62 103 ALA A O 1
ATOM 718 N N . VAL A 1 104 ? -6.871 -0.869 13.954 1.00 92.44 104 VAL A N 1
ATOM 719 C CA . VAL A 1 104 ? -7.331 -1.427 12.672 1.00 92.44 104 VAL A CA 1
ATOM 720 C C . VAL A 1 104 ? -8.333 -2.570 12.907 1.00 92.44 104 VAL A C 1
ATOM 722 O O . VAL A 1 104 ? -8.008 -3.500 13.647 1.00 92.44 104 VAL A O 1
ATOM 725 N N . PRO A 1 105 ? -9.536 -2.547 12.300 1.00 89.25 105 PRO A N 1
ATOM 726 C CA . PRO A 1 105 ? -10.445 -3.700 12.280 1.00 89.25 105 PRO A CA 1
ATOM 727 C C . PRO A 1 105 ? -9.828 -4.904 11.552 1.00 89.25 105 PRO A C 1
ATOM 729 O O . PRO A 1 105 ? -9.054 -4.711 10.613 1.00 89.25 105 PRO A O 1
ATOM 732 N N . ASP A 1 106 ? -10.171 -6.139 11.928 1.00 87.44 106 ASP A N 1
ATOM 733 C CA . ASP A 1 106 ? -9.620 -7.318 11.245 1.00 87.44 106 ASP A CA 1
ATOM 734 C C . ASP A 1 106 ? -10.341 -7.540 9.896 1.00 87.44 106 ASP A C 1
ATOM 736 O O . ASP A 1 106 ? -11.546 -7.804 9.880 1.00 87.44 106 ASP A O 1
ATOM 740 N N . PRO A 1 107 ? -9.646 -7.450 8.741 1.00 81.69 107 PRO A N 1
ATOM 741 C CA . PRO A 1 107 ? -10.260 -7.697 7.438 1.00 81.69 107 PRO A CA 1
ATOM 742 C C . PRO A 1 107 ? -10.516 -9.186 7.155 1.00 81.69 107 PRO A C 1
ATOM 744 O O . PRO A 1 107 ? -11.100 -9.506 6.123 1.00 81.69 107 PRO A O 1
ATOM 747 N N . ASN A 1 108 ? -10.035 -10.107 7.996 1.00 77.19 108 ASN A N 1
ATOM 748 C CA . ASN A 1 108 ? -10.225 -11.540 7.820 1.00 77.19 108 ASN A CA 1
ATOM 749 C C . ASN A 1 108 ? -11.611 -11.965 8.337 1.00 77.19 108 ASN A C 1
ATOM 751 O O . ASN A 1 108 ? -11.824 -11.959 9.552 1.00 77.19 108 ASN A O 1
ATOM 755 N N . PRO A 1 109 ? -12.517 -12.459 7.471 1.00 70.62 109 PRO A N 1
ATOM 756 C CA . PRO A 1 109 ? -13.864 -12.857 7.883 1.00 70.62 109 PRO A CA 1
ATOM 757 C C . PRO A 1 109 ? -13.890 -13.923 8.987 1.00 70.62 109 PRO A C 1
ATOM 759 O O . PRO A 1 109 ? -14.830 -13.979 9.771 1.00 70.62 109 PRO A O 1
ATOM 762 N N . VAL A 1 110 ? -12.854 -14.769 9.066 1.00 71.38 110 VAL A N 1
ATOM 763 C CA . VAL A 1 110 ? -12.750 -15.842 10.071 1.00 71.38 110 VAL A CA 1
ATOM 764 C C . VAL A 1 110 ? -12.354 -15.306 11.448 1.00 71.38 110 VAL A C 1
ATOM 766 O O . VAL A 1 110 ? -12.676 -15.925 12.458 1.00 71.38 110 VAL A O 1
ATOM 769 N N . ALA A 1 111 ? -11.621 -14.192 11.501 1.00 69.94 111 ALA A N 1
ATOM 770 C CA . ALA A 1 111 ? -11.077 -13.634 12.738 1.00 69.94 111 ALA A CA 1
ATOM 771 C C . ALA A 1 111 ? -11.785 -12.351 13.205 1.00 69.94 111 ALA A C 1
ATOM 773 O O . ALA A 1 111 ? -11.665 -12.010 14.383 1.00 69.94 111 ALA A O 1
ATOM 774 N N . SER A 1 112 ? -12.538 -11.704 12.308 1.00 77.12 112 SER A N 1
ATOM 775 C CA . SER A 1 112 ? -13.388 -10.543 12.577 1.00 77.12 112 SER A CA 1
ATOM 776 C C . SER A 1 112 ? -14.516 -10.842 13.570 1.00 77.12 112 SER A C 1
ATOM 778 O O . SER A 1 112 ? -14.892 -11.996 13.772 1.00 77.12 112 SER A O 1
ATOM 780 N N . GLY A 1 113 ? -15.088 -9.791 14.164 1.00 84.06 113 GLY A N 1
ATOM 781 C CA . GLY A 1 113 ? -16.228 -9.894 15.083 1.00 84.06 113 GLY A CA 1
ATOM 782 C C . GLY A 1 113 ? -15.846 -9.780 16.557 1.00 84.06 113 GLY A C 1
ATOM 783 O O . GLY A 1 113 ? -16.729 -9.692 17.414 1.00 84.06 113 GLY A O 1
ATOM 784 N N . GLY A 1 114 ? -14.553 -9.677 16.866 1.00 88.44 114 GLY A N 1
ATOM 785 C CA . GLY A 1 114 ? -14.072 -9.528 18.233 1.00 88.44 114 GLY A CA 1
ATOM 786 C C . GLY A 1 114 ? -14.551 -8.247 18.908 1.00 88.44 114 GLY A C 1
ATOM 787 O O . GLY A 1 114 ? -14.899 -8.272 20.090 1.00 88.44 114 GLY A O 1
ATOM 788 N N . ALA A 1 115 ? -14.681 -7.147 18.163 1.00 91.44 115 ALA A N 1
ATOM 789 C CA . ALA A 1 115 ? -15.286 -5.919 18.675 1.00 91.44 115 ALA A CA 1
ATOM 790 C C . ALA A 1 115 ? -16.749 -6.133 19.108 1.00 91.44 115 ALA A C 1
ATOM 792 O O . ALA A 1 115 ? -17.176 -5.603 20.136 1.00 91.44 115 ALA A O 1
ATOM 793 N N . SER A 1 116 ? -17.514 -6.928 18.354 1.00 93.19 116 SER A N 1
ATOM 794 C CA . SER A 1 116 ? -18.900 -7.272 18.689 1.00 93.19 116 SER A CA 1
ATOM 795 C C . SER A 1 116 ? -18.973 -8.163 19.928 1.00 93.19 116 SER A C 1
ATOM 797 O O . SER A 1 116 ? -19.750 -7.869 20.837 1.00 93.19 116 SER A O 1
ATOM 799 N N . THR A 1 117 ? -18.123 -9.189 20.017 1.00 94.38 117 THR A N 1
ATOM 800 C CA . THR A 1 117 ? -18.058 -10.094 21.177 1.00 94.38 117 THR A CA 1
ATOM 801 C C . THR A 1 117 ? -17.669 -9.360 22.461 1.00 94.38 117 THR A C 1
ATOM 803 O O . THR A 1 117 ? -18.287 -9.563 23.507 1.00 94.38 117 THR A O 1
ATOM 806 N N . LEU A 1 118 ? -16.708 -8.435 22.388 1.00 96.69 118 LEU A N 1
ATOM 807 C CA . LEU A 1 118 ? -16.325 -7.580 23.516 1.00 96.69 118 LEU A CA 1
ATOM 808 C C . LEU A 1 118 ? -17.483 -6.679 23.975 1.00 96.69 118 LEU A C 1
ATOM 810 O O . LEU A 1 118 ? -17.793 -6.640 25.167 1.00 96.69 118 LEU A O 1
ATOM 814 N N . ARG A 1 119 ? -18.172 -6.008 23.040 1.00 97.19 119 ARG A N 1
ATOM 815 C CA . ARG A 1 119 ? -19.340 -5.167 23.359 1.00 97.19 119 ARG A CA 1
ATOM 816 C C . ARG A 1 119 ? -20.471 -5.971 23.995 1.00 97.19 119 ARG A C 1
ATOM 818 O O . ARG A 1 119 ? -21.055 -5.520 24.977 1.00 97.19 119 ARG A O 1
ATOM 825 N N . ALA A 1 120 ? -20.751 -7.171 23.482 1.00 96.50 120 ALA A N 1
ATOM 826 C CA . ALA A 1 120 ? -21.774 -8.060 24.033 1.00 96.50 120 ALA A CA 1
ATOM 827 C C . ALA A 1 120 ? -21.461 -8.505 25.474 1.00 96.50 120 ALA A C 1
ATOM 829 O O . ALA A 1 120 ? -22.376 -8.718 26.266 1.00 96.50 120 ALA A O 1
ATOM 830 N N . ALA A 1 121 ? -20.178 -8.591 25.835 1.00 97.00 121 ALA A N 1
ATOM 831 C CA . ALA A 1 121 ? -19.721 -8.871 27.195 1.00 97.00 121 ALA A CA 1
ATOM 832 C C . ALA A 1 121 ? -19.674 -7.628 28.113 1.00 97.00 121 ALA A C 1
ATOM 834 O O . ALA A 1 121 ? -19.228 -7.732 29.255 1.00 97.00 121 ALA A O 1
ATOM 835 N N . GLY A 1 122 ? -20.125 -6.460 27.640 1.00 97.50 122 GLY A N 1
ATOM 836 C CA . GLY A 1 122 ? -20.154 -5.211 28.409 1.00 97.50 122 GLY A CA 1
ATOM 837 C C . GLY A 1 122 ? -18.847 -4.411 28.395 1.00 97.50 122 GLY A C 1
ATOM 838 O O . GLY A 1 122 ? -18.710 -3.470 29.173 1.00 97.50 122 GLY A O 1
ATOM 839 N N . VAL A 1 123 ? -17.893 -4.755 27.524 1.00 98.25 123 VAL A N 1
ATOM 840 C CA . VAL A 1 123 ? -16.633 -4.016 27.358 1.00 98.25 123 VAL A CA 1
ATOM 841 C C . VAL A 1 123 ? -16.847 -2.841 26.399 1.00 98.25 123 VAL A C 1
ATOM 843 O O . VAL A 1 123 ? -17.390 -3.009 25.307 1.00 98.25 123 VAL A O 1
ATOM 846 N N . SER A 1 124 ? -16.398 -1.640 26.774 1.00 98.06 124 SER A N 1
ATOM 847 C CA . SER A 1 124 ? -16.428 -0.473 25.881 1.00 98.06 124 SER A CA 1
ATOM 848 C C . SER A 1 124 ? -15.396 -0.634 24.763 1.00 98.06 124 SER A C 1
ATOM 850 O O . SER A 1 124 ? -14.232 -0.895 25.054 1.00 98.06 124 SER A O 1
ATOM 852 N N . VAL A 1 125 ? -15.789 -0.482 23.493 1.00 97.81 125 VAL A N 1
ATOM 853 C CA . VAL A 1 125 ? -14.878 -0.661 22.346 1.00 97.81 125 VAL A CA 1
ATOM 854 C C . VAL A 1 125 ? -14.863 0.565 21.443 1.00 97.81 125 VAL A C 1
ATOM 856 O O . VAL A 1 125 ? -15.876 0.888 20.815 1.00 97.81 125 VAL A O 1
ATOM 859 N N . GLU A 1 126 ? -13.687 1.174 21.321 1.00 96.69 126 GLU A N 1
ATOM 860 C CA . GLU A 1 126 ? -13.376 2.274 20.404 1.00 96.69 126 GLU A CA 1
ATOM 861 C C . GLU A 1 126 ? -12.487 1.767 19.266 1.00 96.69 126 GLU A C 1
ATOM 863 O O . GLU A 1 126 ? -11.540 1.019 19.505 1.00 96.69 126 GLU A O 1
ATOM 868 N N . LEU A 1 127 ? -12.797 2.161 18.032 1.00 92.12 127 LEU A N 1
ATOM 869 C CA . LEU A 1 127 ? -12.071 1.753 16.829 1.00 92.12 127 LEU A CA 1
ATOM 870 C C . LEU A 1 127 ? -11.467 2.985 16.146 1.00 92.12 127 LEU A C 1
ATOM 872 O O . LEU A 1 127 ? -12.037 4.070 16.227 1.00 92.12 127 LEU A O 1
ATOM 876 N N . GLY A 1 128 ? -10.367 2.800 15.419 1.00 88.88 128 GLY A N 1
ATOM 877 C CA . GLY A 1 128 ? -9.810 3.810 14.517 1.00 88.88 128 GLY A CA 1
ATOM 878 C C . GLY A 1 128 ? -8.711 4.695 15.111 1.00 88.88 128 GLY A C 1
ATOM 879 O O . GLY A 1 128 ? -8.222 5.597 14.433 1.00 88.88 128 GLY A O 1
ATOM 880 N N . VAL A 1 129 ? -8.276 4.459 16.353 1.00 91.06 129 VAL A N 1
ATOM 881 C CA . VAL A 1 129 ? -7.222 5.280 16.974 1.00 91.06 129 VAL A CA 1
ATOM 882 C C . VAL A 1 129 ? -5.884 5.012 16.288 1.00 91.06 129 VAL A C 1
ATOM 884 O O . VAL A 1 129 ? -5.370 3.900 16.360 1.00 91.06 129 VAL A O 1
ATOM 887 N N . ARG A 1 130 ? -5.310 6.033 15.635 1.00 90.62 130 ARG A N 1
ATOM 888 C CA . ARG A 1 130 ? -4.088 5.923 14.808 1.00 90.62 130 ARG A CA 1
ATOM 889 C C . ARG A 1 130 ? -4.162 4.816 13.747 1.00 90.62 130 ARG A C 1
ATOM 891 O O . ARG A 1 130 ? -3.156 4.161 13.472 1.00 90.62 130 ARG A O 1
ATOM 898 N N . ALA A 1 131 ? -5.340 4.617 13.151 1.00 87.88 131 ALA A N 1
ATOM 899 C CA . ALA A 1 131 ? -5.558 3.591 12.133 1.00 87.88 131 ALA A CA 1
ATOM 900 C C . ALA A 1 131 ? -4.514 3.658 11.009 1.00 87.88 131 ALA A C 1
ATOM 902 O O . ALA A 1 131 ? -3.852 2.658 10.762 1.00 87.88 131 ALA A O 1
ATOM 903 N N . ASP A 1 132 ? -4.284 4.831 10.413 1.00 82.94 132 ASP A N 1
ATOM 904 C CA . ASP A 1 132 ? -3.362 4.988 9.276 1.00 82.94 132 ASP A CA 1
ATOM 905 C C . ASP A 1 132 ? -1.924 4.547 9.597 1.00 82.94 132 ASP A C 1
ATOM 907 O O . ASP A 1 132 ? -1.274 3.860 8.808 1.00 82.94 132 ASP A O 1
ATOM 911 N N . GLU A 1 133 ? -1.421 4.898 10.783 1.00 86.81 133 GLU A N 1
ATOM 912 C CA . GLU A 1 133 ? -0.069 4.530 11.213 1.00 86.81 133 GLU A CA 1
ATOM 913 C C . GLU A 1 133 ? 0.036 3.026 11.514 1.00 86.81 133 GLU A C 1
ATOM 915 O O . GLU A 1 133 ? 1.007 2.371 11.125 1.00 86.81 133 GLU A O 1
ATOM 920 N N . ALA A 1 134 ? -0.981 2.454 12.165 1.00 92.00 134 ALA A N 1
ATOM 921 C CA . ALA A 1 134 ? -1.043 1.019 12.421 1.00 92.00 134 ALA A CA 1
ATOM 922 C C . ALA A 1 134 ? -1.196 0.210 11.119 1.00 92.00 134 ALA A C 1
ATOM 924 O O . ALA A 1 134 ? -0.542 -0.826 10.955 1.00 92.00 134 ALA A O 1
ATOM 925 N N . GLU A 1 135 ? -1.993 0.698 10.161 1.00 90.06 135 GLU A N 1
ATOM 926 C CA . GLU A 1 135 ? -2.119 0.108 8.829 1.00 90.06 135 GLU A CA 1
ATOM 927 C C . GLU A 1 135 ? -0.785 0.140 8.086 1.00 90.06 135 GLU A C 1
ATOM 929 O O . GLU A 1 135 ? -0.383 -0.880 7.525 1.00 90.06 135 GLU A O 1
ATOM 934 N N . ALA A 1 136 ? -0.053 1.257 8.127 1.00 87.25 136 ALA A N 1
ATOM 935 C CA . ALA A 1 136 ? 1.257 1.372 7.489 1.00 87.25 136 ALA A CA 1
ATOM 936 C C . ALA A 1 136 ? 2.257 0.325 8.016 1.00 87.25 136 ALA A C 1
ATOM 938 O O . ALA A 1 136 ? 3.003 -0.272 7.230 1.00 87.25 136 ALA A O 1
ATOM 939 N N . GLY A 1 137 ? 2.241 0.052 9.326 1.00 89.31 137 GLY A N 1
ATOM 940 C CA . GLY A 1 137 ? 3.081 -0.968 9.963 1.00 89.31 137 GLY A CA 1
ATOM 941 C C . GLY A 1 137 ? 2.715 -2.412 9.594 1.00 89.31 137 GLY A C 1
ATOM 942 O O . GLY A 1 137 ? 3.587 -3.282 9.587 1.00 89.31 137 GLY A O 1
ATOM 943 N N . ASN A 1 138 ? 1.454 -2.672 9.240 1.00 92.44 138 ASN A N 1
ATOM 944 C CA . ASN A 1 138 ? 0.935 -4.005 8.913 1.00 92.44 138 ASN A CA 1
ATOM 945 C C . ASN A 1 138 ? 0.525 -4.148 7.429 1.00 92.44 138 ASN A C 1
ATOM 947 O O . ASN A 1 138 ? -0.146 -5.110 7.041 1.00 92.44 138 ASN A O 1
ATOM 951 N N . ILE A 1 139 ? 0.937 -3.200 6.578 1.00 91.62 139 ILE A N 1
ATOM 952 C CA . ILE A 1 139 ? 0.411 -3.023 5.216 1.00 91.62 139 ILE A CA 1
ATOM 953 C C . ILE A 1 139 ? 0.596 -4.255 4.336 1.00 91.62 139 ILE A C 1
ATOM 955 O O . ILE A 1 139 ? -0.256 -4.554 3.498 1.00 91.62 139 ILE A O 1
ATOM 959 N N . ALA A 1 140 ? 1.686 -4.999 4.535 1.00 92.31 140 ALA A N 1
ATOM 960 C CA . ALA A 1 140 ? 1.962 -6.186 3.744 1.00 92.31 140 ALA A CA 1
ATOM 961 C C . ALA A 1 140 ? 0.947 -7.301 4.016 1.00 92.31 140 ALA A C 1
ATOM 963 O O . ALA A 1 140 ? 0.409 -7.903 3.084 1.00 92.31 140 ALA A O 1
ATOM 964 N N . TRP A 1 141 ? 0.639 -7.531 5.294 1.00 94.19 141 TRP A N 1
ATOM 965 C CA . TRP A 1 141 ? -0.379 -8.492 5.694 1.00 94.19 141 TRP A CA 1
ATOM 966 C C . TRP A 1 141 ? -1.771 -8.026 5.262 1.00 94.19 141 TRP A C 1
ATOM 968 O O . TRP A 1 141 ? -2.486 -8.794 4.624 1.00 94.19 141 TRP A O 1
ATOM 978 N N . LEU A 1 142 ? -2.117 -6.755 5.508 1.00 91.50 142 LEU A N 1
ATOM 979 C CA . LEU A 1 142 ? -3.409 -6.182 5.109 1.00 91.50 142 LEU A CA 1
ATOM 980 C C . LEU A 1 142 ? -3.636 -6.288 3.600 1.00 91.50 142 LEU A C 1
ATOM 982 O O . LEU A 1 142 ? -4.699 -6.723 3.167 1.00 91.50 142 LEU A O 1
ATOM 986 N N . THR A 1 143 ? -2.629 -5.951 2.792 1.00 89.56 143 THR A N 1
ATOM 987 C CA . THR A 1 143 ? -2.695 -6.092 1.331 1.00 89.56 143 THR A CA 1
ATOM 988 C C . THR A 1 143 ? -2.889 -7.547 0.938 1.00 89.56 143 THR A C 1
ATOM 990 O O . THR A 1 143 ? -3.748 -7.841 0.109 1.00 89.56 143 THR A O 1
ATOM 993 N N . SER A 1 144 ? -2.134 -8.459 1.556 1.00 93.12 144 SER A N 1
ATOM 994 C CA . SER A 1 144 ? -2.249 -9.888 1.280 1.00 93.12 144 SER A CA 1
ATOM 995 C C . SER A 1 144 ? -3.647 -10.417 1.556 1.00 93.12 144 SER A C 1
ATOM 997 O O . SER A 1 144 ? -4.235 -11.053 0.684 1.00 93.12 144 SER A O 1
ATOM 999 N N . THR A 1 145 ? -4.201 -10.099 2.722 1.00 90.25 145 THR A N 1
ATOM 1000 C CA . THR A 1 145 ? -5.542 -10.523 3.127 1.00 90.25 145 THR A CA 1
ATOM 1001 C C . THR A 1 145 ? -6.626 -9.890 2.255 1.00 90.25 145 THR A C 1
ATOM 1003 O O . THR A 1 145 ? -7.517 -10.597 1.798 1.00 90.25 145 THR A O 1
ATOM 1006 N N . ARG A 1 146 ? -6.534 -8.583 1.963 1.00 87.56 146 ARG A N 1
ATOM 1007 C CA . ARG A 1 146 ? -7.552 -7.842 1.194 1.00 87.56 146 ARG A CA 1
ATOM 1008 C C . ARG A 1 146 ? -7.534 -8.172 -0.305 1.00 87.56 146 ARG A C 1
ATOM 1010 O O . ARG A 1 146 ? -8.587 -8.219 -0.924 1.00 87.56 146 ARG A O 1
ATOM 1017 N N . ARG A 1 147 ? -6.353 -8.368 -0.907 1.00 88.19 147 ARG A N 1
ATOM 1018 C CA . ARG A 1 147 ? -6.190 -8.507 -2.372 1.00 88.19 147 ARG A CA 1
ATOM 1019 C C . ARG A 1 147 ? -5.900 -9.929 -2.850 1.00 88.19 147 ARG A C 1
ATOM 1021 O O . ARG A 1 147 ? -5.792 -10.142 -4.053 1.00 88.19 147 ARG A O 1
ATOM 1028 N N . GLY A 1 148 ? -5.691 -10.891 -1.950 1.00 91.69 148 GLY A N 1
ATOM 1029 C CA . GLY A 1 148 ? -5.354 -12.269 -2.334 1.00 91.69 148 GLY A CA 1
ATOM 1030 C C . GLY A 1 148 ? -3.998 -12.417 -3.045 1.00 91.69 148 GLY A C 1
ATOM 1031 O O . GLY A 1 148 ? -3.763 -13.413 -3.731 1.00 91.69 148 GLY A O 1
ATOM 1032 N N . ARG A 1 149 ? -3.094 -11.435 -2.897 1.00 95.81 149 ARG A N 1
ATOM 1033 C CA . ARG A 1 149 ? -1.723 -11.451 -3.440 1.00 95.81 149 ARG A CA 1
ATOM 1034 C C . ARG A 1 149 ? -0.730 -10.798 -2.474 1.00 95.81 149 ARG A C 1
ATOM 1036 O O . ARG A 1 149 ? -1.135 -9.902 -1.744 1.00 95.81 149 ARG A O 1
ATOM 1043 N N . PRO A 1 150 ? 0.559 -11.177 -2.453 1.00 97.94 150 PRO A N 1
ATOM 1044 C CA . PRO A 1 150 ? 1.543 -10.533 -1.592 1.00 97.94 150 PRO A CA 1
ATOM 1045 C C . PRO A 1 150 ? 1.689 -9.039 -1.915 1.00 97.94 150 PRO A C 1
ATOM 1047 O O . PRO A 1 150 ? 1.473 -8.620 -3.056 1.00 97.94 150 PRO A O 1
ATOM 1050 N N . TYR A 1 151 ? 2.100 -8.262 -0.916 1.00 97.38 151 TYR A N 1
ATOM 1051 C CA . TYR A 1 151 ? 2.562 -6.887 -1.093 1.00 97.38 151 TYR A CA 1
ATOM 1052 C C . TYR A 1 151 ? 3.946 -6.886 -1.739 1.00 97.38 151 TYR A C 1
ATOM 1054 O O . TYR A 1 151 ? 4.860 -7.547 -1.240 1.00 97.38 151 TYR A O 1
ATOM 1062 N N . VAL A 1 152 ? 4.103 -6.166 -2.846 1.00 98.31 152 VAL A N 1
ATOM 1063 C CA . VAL A 1 152 ? 5.323 -6.176 -3.655 1.00 98.31 152 VAL A CA 1
ATOM 1064 C C . VAL A 1 152 ? 6.106 -4.891 -3.440 1.00 98.31 152 VAL A C 1
ATOM 1066 O O . VAL A 1 152 ? 5.679 -3.798 -3.816 1.00 98.31 152 VAL A O 1
ATOM 1069 N N . ILE A 1 153 ? 7.302 -5.048 -2.882 1.00 98.12 153 ILE A N 1
ATOM 1070 C CA . ILE A 1 153 ? 8.301 -3.995 -2.749 1.00 98.12 153 ILE A CA 1
ATOM 1071 C C . ILE A 1 153 ? 9.294 -4.164 -3.892 1.00 98.12 153 ILE A C 1
ATOM 1073 O O . ILE A 1 153 ? 10.063 -5.122 -3.910 1.00 98.12 153 ILE A O 1
ATOM 1077 N N . TRP A 1 154 ? 9.307 -3.243 -4.847 1.00 98.31 154 TRP A N 1
ATOM 1078 C CA . TRP A 1 154 ? 10.346 -3.194 -5.863 1.00 98.31 154 TRP A CA 1
ATOM 1079 C C . TRP A 1 154 ? 11.546 -2.407 -5.350 1.00 98.31 154 TRP A C 1
ATOM 1081 O O . TRP A 1 154 ? 11.454 -1.208 -5.094 1.00 98.31 154 TRP A O 1
ATOM 1091 N N . LYS A 1 155 ? 12.688 -3.087 -5.220 1.00 97.88 155 LYS A N 1
ATOM 1092 C CA . LYS A 1 155 ? 13.965 -2.458 -4.896 1.00 97.88 155 LYS A CA 1
ATOM 1093 C C . LYS A 1 155 ? 14.848 -2.405 -6.130 1.00 97.88 155 LYS A C 1
ATOM 1095 O O . LYS A 1 155 ? 15.139 -3.441 -6.728 1.00 97.88 155 LYS A O 1
ATOM 1100 N N . TYR A 1 156 ? 15.391 -1.229 -6.425 1.00 96.56 156 TYR A N 1
ATOM 1101 C CA . TYR A 1 156 ? 16.435 -1.074 -7.437 1.00 96.56 156 TYR A CA 1
ATOM 1102 C C . TYR A 1 156 ? 17.605 -0.233 -6.922 1.00 96.56 156 TYR A C 1
ATOM 1104 O O . TYR A 1 156 ? 17.476 0.547 -5.982 1.00 96.56 156 TYR A O 1
ATOM 1112 N N . ALA A 1 157 ? 18.762 -0.426 -7.545 1.00 96.19 157 ALA A N 1
ATOM 1113 C CA . ALA A 1 157 ? 19.953 0.384 -7.345 1.00 96.19 157 ALA A CA 1
ATOM 1114 C C . ALA A 1 157 ? 20.361 0.955 -8.702 1.00 96.19 157 ALA A C 1
ATOM 1116 O O . ALA A 1 157 ? 20.409 0.216 -9.688 1.00 96.19 157 ALA A O 1
ATOM 1117 N N . ALA A 1 158 ? 20.613 2.256 -8.755 1.00 97.25 158 ALA A N 1
ATOM 1118 C CA . ALA A 1 158 ? 20.972 2.945 -9.980 1.00 97.25 158 ALA A CA 1
ATOM 1119 C C . ALA A 1 158 ? 21.954 4.086 -9.715 1.00 97.25 158 ALA A C 1
ATOM 1121 O O . ALA A 1 158 ? 22.113 4.555 -8.589 1.00 97.25 158 ALA A O 1
ATOM 1122 N N . THR A 1 159 ? 22.618 4.537 -10.767 1.00 97.94 159 THR A N 1
ATOM 1123 C CA . THR A 1 159 ? 23.288 5.838 -10.789 1.00 97.94 159 THR A CA 1
ATOM 1124 C C . THR A 1 159 ? 22.275 6.986 -10.796 1.00 97.94 159 THR A C 1
ATOM 1126 O O . THR A 1 159 ? 21.075 6.765 -10.981 1.00 97.94 159 THR A O 1
ATOM 1129 N N . LEU A 1 160 ? 22.740 8.223 -10.606 1.00 97.31 160 LEU A N 1
ATOM 1130 C CA . LEU A 1 160 ? 21.880 9.410 -10.565 1.00 97.31 160 LEU A CA 1
ATOM 1131 C C . LEU A 1 160 ? 21.136 9.639 -11.894 1.00 97.31 160 LEU A C 1
ATOM 1133 O O . LEU A 1 160 ? 20.012 10.124 -11.896 1.00 97.31 160 LEU A O 1
ATOM 1137 N N . ASP A 1 161 ? 21.733 9.227 -13.014 1.00 96.75 161 ASP A N 1
ATOM 1138 C CA . ASP A 1 161 ? 21.135 9.204 -14.356 1.00 96.75 161 ASP A CA 1
ATOM 1139 C C . ASP A 1 161 ? 20.343 7.916 -14.667 1.00 96.75 161 ASP A C 1
ATOM 1141 O O . ASP A 1 161 ? 20.023 7.636 -15.822 1.00 96.75 161 ASP A O 1
ATOM 1145 N N . GLY A 1 162 ? 20.012 7.114 -13.649 1.00 96.12 162 GLY A N 1
ATOM 1146 C CA . GLY A 1 162 ? 19.051 6.015 -13.758 1.00 96.12 162 GLY A CA 1
ATOM 1147 C C . GLY A 1 162 ? 19.578 4.729 -14.404 1.00 96.12 162 GLY A C 1
ATOM 1148 O O . GLY A 1 162 ? 18.776 3.933 -14.903 1.00 96.12 162 GLY A O 1
ATOM 1149 N N . ARG A 1 163 ? 20.898 4.491 -14.412 1.00 96.69 163 ARG A N 1
ATOM 1150 C CA . ARG A 1 163 ? 21.511 3.280 -14.992 1.00 96.69 163 ARG A CA 1
ATOM 1151 C C . ARG A 1 163 ? 21.753 2.201 -13.942 1.00 96.69 163 ARG A C 1
ATOM 1153 O O . ARG A 1 163 ? 22.239 2.495 -12.854 1.00 96.69 163 ARG A O 1
ATOM 1160 N N . SER A 1 164 ? 21.450 0.947 -14.280 1.00 94.88 164 SER A N 1
ATOM 1161 C CA . SER A 1 164 ? 21.655 -0.219 -13.402 1.00 94.88 164 SER A CA 1
ATOM 1162 C C . SER A 1 164 ? 22.945 -0.997 -13.682 1.00 94.88 164 SER A C 1
ATOM 1164 O O . SER A 1 164 ? 23.280 -1.906 -12.928 1.00 94.88 164 SER A O 1
ATOM 1166 N N . ALA A 1 165 ? 23.642 -0.689 -14.775 1.00 94.19 165 ALA A N 1
ATOM 1167 C CA . ALA A 1 165 ? 24.962 -1.213 -15.125 1.00 94.19 165 ALA A CA 1
ATOM 1168 C C . ALA A 1 165 ? 25.627 -0.268 -16.140 1.00 94.19 165 ALA A C 1
ATOM 1170 O O . ALA A 1 165 ? 24.943 0.564 -16.742 1.00 94.19 165 ALA A O 1
ATOM 1171 N N . ALA A 1 166 ? 26.933 -0.414 -16.347 1.00 94.12 166 ALA A N 1
ATOM 1172 C CA . ALA A 1 166 ? 27.646 0.209 -17.459 1.00 94.12 166 ALA A CA 1
ATOM 1173 C C . ALA A 1 166 ? 27.275 -0.444 -18.805 1.00 94.12 166 ALA A C 1
ATOM 1175 O O . ALA A 1 166 ? 26.579 -1.460 -18.858 1.00 94.12 166 ALA A O 1
ATOM 1176 N N . GLU A 1 167 ? 27.725 0.156 -19.909 1.00 94.12 167 GLU A N 1
ATOM 1177 C CA . GLU A 1 167 ? 27.459 -0.330 -21.272 1.00 94.12 167 GLU A CA 1
ATOM 1178 C C . GLU A 1 167 ? 27.987 -1.752 -21.517 1.00 94.12 167 GLU A C 1
ATOM 1180 O O . GLU A 1 167 ? 27.335 -2.540 -22.199 1.00 94.12 167 GLU A O 1
ATOM 1185 N N . ASP A 1 168 ? 29.108 -2.111 -20.890 1.00 92.50 168 ASP A N 1
ATOM 1186 C CA . ASP A 1 168 ? 29.693 -3.457 -20.937 1.00 92.50 168 ASP A CA 1
ATOM 1187 C C . ASP A 1 168 ? 28.980 -4.480 -20.026 1.00 92.50 168 ASP A C 1
ATOM 1189 O O . ASP A 1 168 ? 29.358 -5.651 -19.989 1.00 92.50 168 ASP A O 1
ATOM 1193 N N . GLY A 1 169 ? 27.942 -4.055 -19.297 1.00 88.88 169 GLY A N 1
ATOM 1194 C CA . GLY A 1 169 ? 27.168 -4.884 -18.376 1.00 88.88 169 GLY A CA 1
ATOM 1195 C C . GLY A 1 169 ? 27.735 -4.973 -16.958 1.00 88.88 169 GLY A C 1
ATOM 1196 O O . GLY A 1 169 ? 27.099 -5.589 -16.103 1.00 88.88 169 GLY A O 1
ATOM 1197 N N . THR A 1 170 ? 28.876 -4.343 -16.663 1.00 89.75 170 THR A N 1
ATOM 1198 C CA . THR A 1 170 ? 29.425 -4.330 -15.301 1.00 89.75 170 THR A CA 1
ATOM 1199 C C . THR A 1 170 ? 28.559 -3.485 -14.355 1.00 89.75 170 THR A C 1
ATOM 1201 O O . THR A 1 170 ? 28.161 -2.361 -14.663 1.00 89.75 170 THR A O 1
ATOM 1204 N N . SER A 1 171 ? 28.224 -4.037 -13.184 1.00 86.69 171 SER A N 1
ATOM 1205 C CA . SER A 1 171 ? 27.260 -3.444 -12.230 1.00 86.69 171 SER A CA 1
ATOM 1206 C C . SER A 1 171 ? 27.744 -3.447 -10.768 1.00 86.69 171 SER A C 1
ATOM 1208 O O . SER A 1 171 ? 27.193 -2.750 -9.909 1.00 86.69 171 SER A O 1
ATOM 1210 N N . MET A 1 172 ? 28.805 -4.201 -10.464 1.00 85.31 172 MET A N 1
ATOM 1211 C CA . MET A 1 172 ? 29.393 -4.302 -9.126 1.00 85.31 172 MET A CA 1
ATOM 1212 C C . MET A 1 172 ? 30.493 -3.242 -8.930 1.00 85.31 172 MET A C 1
ATOM 1214 O O . MET A 1 172 ? 31.519 -3.293 -9.595 1.00 85.31 172 MET A O 1
ATOM 1218 N N . TRP A 1 173 ? 30.387 -2.266 -8.027 1.00 86.94 173 TRP A N 1
ATOM 1219 C CA . TRP A 1 173 ? 29.264 -1.881 -7.168 1.00 86.94 173 TRP A CA 1
ATOM 1220 C C . TRP A 1 173 ? 28.846 -0.444 -7.491 1.00 86.94 173 TRP A C 1
ATOM 1222 O O . TRP A 1 173 ? 29.636 0.483 -7.292 1.00 86.94 173 TRP A O 1
ATOM 1232 N N . ILE A 1 174 ? 27.607 -0.261 -7.956 1.00 91.31 174 ILE A N 1
ATOM 1233 C CA . ILE A 1 174 ? 27.025 1.073 -8.172 1.00 91.31 174 ILE A CA 1
ATOM 1234 C C . ILE A 1 174 ? 26.836 1.801 -6.836 1.00 91.31 174 ILE A C 1
ATOM 1236 O O . ILE A 1 174 ? 27.399 2.878 -6.641 1.00 91.31 174 ILE A O 1
ATOM 1240 N N . THR A 1 175 ? 26.093 1.196 -5.907 1.00 94.75 175 THR A N 1
ATOM 1241 C CA . THR A 1 175 ? 25.808 1.769 -4.585 1.00 94.75 175 THR A CA 1
ATOM 1242 C C . THR A 1 175 ? 26.856 1.370 -3.550 1.00 94.75 175 THR A C 1
ATOM 1244 O O . THR A 1 175 ? 27.554 0.357 -3.675 1.00 94.75 175 THR A O 1
ATOM 1247 N N . SER A 1 176 ? 26.959 2.173 -2.497 1.00 96.19 176 SER A N 1
ATOM 1248 C CA . SER A 1 176 ? 27.859 1.989 -1.363 1.00 96.19 176 SER A CA 1
ATOM 1249 C C . SER A 1 176 ? 27.545 0.752 -0.518 1.00 96.19 176 SER A C 1
ATOM 1251 O O . SER A 1 176 ? 26.499 0.111 -0.632 1.00 96.19 176 SER A O 1
ATOM 1253 N N . GLU A 1 177 ? 28.475 0.415 0.374 1.00 95.12 177 GLU A N 1
ATOM 1254 C CA . GLU A 1 177 ? 28.276 -0.636 1.370 1.00 95.12 177 GLU A CA 1
ATOM 1255 C C . GLU A 1 177 ? 27.112 -0.337 2.319 1.00 95.12 177 GLU A C 1
ATOM 1257 O O . GLU A 1 177 ? 26.317 -1.236 2.583 1.00 95.12 177 GLU A O 1
ATOM 1262 N N . ALA A 1 178 ? 26.954 0.919 2.748 1.00 95.44 178 ALA A N 1
ATOM 1263 C CA . ALA A 1 178 ? 25.857 1.335 3.619 1.00 95.44 178 ALA A CA 1
ATOM 1264 C C . ALA A 1 178 ? 24.488 1.044 2.980 1.00 95.44 178 ALA A C 1
ATOM 1266 O O . ALA A 1 178 ? 23.627 0.437 3.615 1.00 95.44 178 ALA A O 1
ATOM 1267 N N . ALA A 1 179 ? 24.313 1.371 1.695 1.00 95.50 179 ALA A N 1
ATOM 1268 C CA . ALA A 1 179 ? 23.090 1.046 0.961 1.00 95.50 179 ALA A CA 1
ATOM 1269 C C . ALA A 1 179 ? 22.868 -0.469 0.826 1.00 95.50 179 ALA A C 1
ATOM 1271 O O . ALA A 1 179 ? 21.744 -0.954 0.947 1.00 95.50 179 ALA A O 1
ATOM 1272 N N . ARG A 1 180 ? 23.934 -1.255 0.619 1.00 93.00 180 ARG A N 1
ATOM 1273 C CA . ARG A 1 180 ? 23.822 -2.723 0.577 1.00 93.00 180 ARG A CA 1
ATOM 1274 C C . ARG A 1 180 ? 23.436 -3.315 1.933 1.00 93.00 180 ARG A C 1
ATOM 1276 O O . ARG A 1 180 ? 22.709 -4.306 1.956 1.00 93.00 180 ARG A O 1
ATOM 1283 N N . MET A 1 181 ? 23.891 -2.726 3.039 1.00 92.12 181 MET A N 1
ATOM 1284 C CA . MET A 1 181 ? 23.467 -3.114 4.387 1.00 92.12 181 MET A CA 1
ATOM 1285 C C . MET A 1 181 ? 21.992 -2.777 4.639 1.00 92.12 181 MET A C 1
ATOM 1287 O O . MET A 1 181 ? 21.283 -3.606 5.205 1.00 92.12 181 MET A O 1
ATOM 1291 N N . ASP A 1 182 ? 21.513 -1.625 4.163 1.00 94.50 182 ASP A N 1
ATOM 1292 C CA . ASP A 1 182 ? 20.100 -1.226 4.277 1.00 94.50 182 ASP A CA 1
ATOM 1293 C C . ASP A 1 182 ? 19.177 -2.177 3.491 1.00 94.50 182 ASP A C 1
ATOM 1295 O O . ASP A 1 182 ? 18.214 -2.722 4.032 1.00 94.50 182 ASP A O 1
ATOM 1299 N N . VAL A 1 183 ? 19.546 -2.516 2.248 1.00 93.31 183 VAL A N 1
ATOM 1300 C CA . VAL A 1 183 ? 18.866 -3.563 1.457 1.00 93.31 183 VAL A CA 1
ATOM 1301 C C . VAL A 1 183 ? 18.861 -4.902 2.188 1.00 93.31 183 VAL A C 1
ATOM 1303 O O . VAL A 1 183 ? 17.877 -5.640 2.156 1.00 93.31 183 VAL A O 1
ATOM 1306 N N . HIS A 1 184 ? 19.969 -5.250 2.836 1.00 91.94 184 HIS A N 1
ATOM 1307 C CA . HIS A 1 184 ? 20.086 -6.512 3.550 1.00 91.94 184 HIS A CA 1
ATOM 1308 C C . HIS A 1 184 ? 19.166 -6.572 4.777 1.00 91.94 184 HIS A C 1
ATOM 1310 O O . HIS A 1 184 ? 18.602 -7.631 5.048 1.00 91.94 184 HIS A O 1
ATOM 1316 N N . ALA A 1 185 ? 18.948 -5.447 5.463 1.00 90.75 185 ALA A N 1
ATOM 1317 C CA . ALA A 1 185 ? 17.922 -5.335 6.497 1.00 90.75 185 ALA A CA 1
ATOM 1318 C C . ALA A 1 185 ? 16.509 -5.502 5.909 1.00 90.75 185 ALA A C 1
ATOM 1320 O O . ALA A 1 185 ? 15.714 -6.266 6.453 1.00 90.75 185 ALA A O 1
ATOM 1321 N N . LEU A 1 186 ? 16.224 -4.884 4.755 1.00 92.56 186 LEU A N 1
ATOM 1322 C CA . LEU A 1 186 ? 14.941 -5.020 4.052 1.00 92.56 186 LEU A CA 1
ATOM 1323 C C . LEU A 1 186 ? 14.635 -6.471 3.639 1.00 92.56 186 LEU A C 1
ATOM 1325 O O . LEU A 1 186 ? 13.499 -6.918 3.749 1.00 92.56 186 LEU A O 1
ATOM 1329 N N . ARG A 1 187 ? 15.637 -7.254 3.224 1.00 94.75 187 ARG A N 1
ATOM 1330 C CA . ARG A 1 187 ? 15.451 -8.694 2.949 1.00 94.75 187 ARG A CA 1
ATOM 1331 C C . ARG A 1 187 ? 14.954 -9.473 4.168 1.00 94.75 187 ARG A C 1
ATOM 1333 O O . ARG A 1 187 ? 14.252 -10.464 4.005 1.00 94.75 187 ARG A O 1
ATOM 1340 N N . GLY A 1 188 ? 15.322 -9.036 5.373 1.00 91.25 188 GLY A N 1
ATOM 1341 C CA . GLY A 1 188 ? 14.896 -9.649 6.629 1.00 91.25 188 GLY A CA 1
ATOM 1342 C C . GLY A 1 188 ? 13.440 -9.370 7.008 1.00 91.25 188 GLY A C 1
ATOM 1343 O O . GLY A 1 188 ? 12.942 -10.003 7.935 1.00 91.25 188 GLY A O 1
ATOM 1344 N N . THR A 1 189 ? 12.751 -8.454 6.318 1.00 90.62 189 THR A N 1
ATOM 1345 C CA . THR A 1 189 ? 11.361 -8.079 6.632 1.00 90.62 189 THR A CA 1
ATOM 1346 C C . THR A 1 189 ? 10.328 -8.707 5.695 1.00 90.62 189 THR A C 1
ATOM 1348 O O . THR A 1 189 ? 9.130 -8.547 5.926 1.00 90.62 189 THR A O 1
ATOM 1351 N N . VAL A 1 190 ? 10.766 -9.429 4.658 1.00 94.19 190 VAL A N 1
ATOM 1352 C CA . VAL A 1 190 ? 9.897 -10.036 3.638 1.00 94.19 190 VAL A CA 1
ATOM 1353 C C . VAL A 1 190 ? 9.889 -11.563 3.704 1.00 94.19 190 VAL A C 1
ATOM 1355 O O . VAL A 1 190 ? 10.785 -12.186 4.268 1.00 94.19 190 VAL A O 1
ATOM 1358 N N . ASP A 1 191 ? 8.883 -12.174 3.078 1.00 95.50 191 ASP A N 1
ATOM 1359 C CA . ASP A 1 191 ? 8.730 -13.632 3.027 1.00 95.50 191 ASP A CA 1
ATOM 1360 C C . ASP A 1 191 ? 9.424 -14.265 1.826 1.00 95.50 191 ASP A C 1
ATOM 1362 O O . ASP A 1 191 ? 9.803 -15.434 1.875 1.00 95.50 191 ASP A O 1
ATOM 1366 N N . ALA A 1 192 ? 9.564 -13.512 0.735 1.00 97.38 192 ALA A N 1
ATOM 1367 C CA . ALA A 1 192 ? 10.188 -13.987 -0.486 1.00 97.38 192 ALA A CA 1
ATOM 1368 C C . ALA A 1 192 ? 10.987 -12.886 -1.185 1.00 97.38 192 ALA A C 1
ATOM 1370 O O . ALA A 1 192 ? 10.597 -11.717 -1.183 1.00 97.38 192 ALA A O 1
ATOM 1371 N N . ILE A 1 193 ? 12.082 -13.282 -1.831 1.00 98.38 193 ILE A N 1
ATOM 1372 C CA . ILE A 1 193 ? 12.860 -12.434 -2.735 1.00 98.38 193 ILE A CA 1
ATOM 1373 C C . ILE A 1 193 ? 12.663 -12.957 -4.153 1.00 98.38 193 ILE A C 1
ATOM 1375 O O . ILE A 1 193 ? 12.967 -14.115 -4.436 1.00 98.38 193 ILE A O 1
ATOM 1379 N N . VAL A 1 194 ? 12.177 -12.098 -5.046 1.00 98.69 194 VAL A N 1
ATOM 1380 C CA . VAL A 1 194 ? 11.923 -12.424 -6.452 1.00 98.69 194 VAL A CA 1
ATOM 1381 C C . VAL A 1 194 ? 12.993 -11.785 -7.332 1.00 98.69 194 VAL A C 1
ATOM 1383 O O . VAL A 1 194 ? 13.210 -10.573 -7.287 1.00 98.69 194 VAL A O 1
ATOM 1386 N N . VAL A 1 195 ? 13.633 -12.597 -8.172 1.00 98.38 195 VAL A N 1
ATOM 1387 C CA . VAL A 1 195 ? 14.565 -12.158 -9.220 1.00 98.38 195 VAL A CA 1
ATOM 1388 C C . VAL A 1 195 ? 14.237 -12.824 -10.551 1.00 98.38 195 VAL A C 1
ATOM 1390 O O . VAL A 1 195 ? 13.577 -13.857 -10.601 1.00 98.38 195 VAL A O 1
ATOM 1393 N N . GLY A 1 196 ? 14.718 -12.249 -11.652 1.00 97.56 196 GLY A N 1
ATOM 1394 C CA . GLY A 1 196 ? 14.654 -12.902 -12.959 1.00 97.56 196 GLY A CA 1
ATOM 1395 C C . GLY A 1 196 ? 15.886 -13.767 -13.196 1.00 97.56 196 GLY A C 1
ATOM 1396 O O . GLY A 1 196 ? 16.969 -13.445 -12.707 1.00 97.56 196 GLY A O 1
ATOM 1397 N N . VAL A 1 197 ? 15.762 -14.805 -14.027 1.00 97.12 197 VAL A N 1
ATOM 1398 C CA . VAL A 1 197 ? 16.909 -15.645 -14.422 1.00 97.12 197 VAL A CA 1
ATOM 1399 C C . VAL A 1 197 ? 18.074 -14.838 -15.011 1.00 97.12 197 VAL A C 1
ATOM 1401 O O . VAL A 1 197 ? 19.225 -15.205 -14.826 1.00 97.12 197 VAL A O 1
ATOM 1404 N N . GLY A 1 198 ? 17.806 -13.695 -15.656 1.00 94.75 198 GLY A N 1
ATOM 1405 C CA . GLY A 1 198 ? 18.860 -12.803 -16.154 1.00 94.75 198 GLY A CA 1
ATOM 1406 C C . GLY A 1 198 ? 19.796 -12.294 -15.051 1.00 94.75 198 GLY A C 1
ATOM 1407 O O . GLY A 1 198 ? 21.002 -12.270 -15.253 1.00 94.75 198 GLY A O 1
ATOM 1408 N N . THR A 1 199 ? 19.258 -11.965 -13.872 1.00 94.56 199 THR A N 1
ATOM 1409 C CA . THR A 1 199 ? 20.054 -11.579 -12.696 1.00 94.56 199 THR A CA 1
ATOM 1410 C C . THR A 1 199 ? 20.876 -12.758 -12.184 1.00 94.56 199 THR A C 1
ATOM 1412 O O . THR A 1 199 ? 22.034 -12.590 -11.826 1.00 94.56 199 THR A O 1
ATOM 1415 N N . VAL A 1 200 ? 20.310 -13.971 -12.188 1.00 96.25 200 VAL A N 1
ATOM 1416 C CA . VAL A 1 200 ? 21.043 -15.171 -11.759 1.00 96.25 200 VAL A CA 1
ATOM 1417 C C . VAL A 1 200 ? 22.225 -15.464 -12.678 1.00 96.25 200 VAL A C 1
ATOM 1419 O O . VAL A 1 200 ? 23.314 -15.745 -12.193 1.00 96.25 200 VAL A O 1
ATOM 1422 N N . LEU A 1 201 ? 22.027 -15.353 -13.991 1.00 94.62 201 LEU A N 1
ATOM 1423 C CA . LEU A 1 201 ? 23.079 -15.591 -14.979 1.00 94.62 201 LEU A CA 1
ATOM 1424 C C . LEU A 1 201 ? 24.187 -14.530 -14.943 1.00 94.62 201 LEU A C 1
ATOM 1426 O O . LEU A 1 201 ? 25.330 -14.853 -15.246 1.00 94.62 201 LEU A O 1
ATOM 1430 N N . ALA A 1 202 ? 23.852 -13.281 -14.608 1.00 91.25 202 ALA A N 1
ATOM 1431 C CA . ALA A 1 202 ? 24.816 -12.185 -14.561 1.00 91.25 202 ALA A CA 1
ATOM 1432 C C . ALA A 1 202 ? 25.604 -12.141 -13.242 1.00 91.25 202 ALA A C 1
ATOM 1434 O O . ALA A 1 202 ? 26.824 -11.990 -13.263 1.00 91.25 202 ALA A O 1
ATOM 1435 N N . ASP A 1 203 ? 24.914 -12.295 -12.108 1.00 91.50 203 ASP A N 1
ATOM 1436 C CA . ASP A 1 203 ? 25.468 -11.957 -10.791 1.00 91.50 203 ASP A CA 1
ATOM 1437 C C . ASP A 1 203 ? 25.678 -13.174 -9.873 1.00 91.50 203 ASP A C 1
ATOM 1439 O O . ASP A 1 203 ? 26.289 -13.034 -8.812 1.00 91.50 203 ASP A O 1
ATOM 1443 N N . ASP A 1 204 ? 25.135 -14.346 -10.229 1.00 94.94 204 ASP A N 1
ATOM 1444 C CA . ASP A 1 204 ? 25.114 -15.566 -9.403 1.00 94.94 204 ASP A CA 1
ATOM 1445 C C . ASP A 1 204 ? 24.835 -15.279 -7.901 1.00 94.94 204 ASP A C 1
ATOM 1447 O O . ASP A 1 204 ? 25.647 -15.576 -7.012 1.00 94.94 204 ASP A O 1
ATOM 1451 N N . PRO A 1 205 ? 23.712 -14.609 -7.564 1.00 94.69 205 PRO A N 1
ATOM 1452 C CA . PRO A 1 205 ? 23.485 -14.121 -6.213 1.00 94.69 205 PRO A CA 1
ATOM 1453 C C . PRO A 1 205 ? 23.083 -15.261 -5.267 1.00 94.69 205 PRO A C 1
ATOM 1455 O O . PRO A 1 205 ? 22.492 -16.256 -5.666 1.00 94.69 205 PRO A O 1
ATOM 1458 N N . ARG A 1 206 ? 23.322 -15.095 -3.961 1.00 95.00 206 ARG A N 1
ATOM 1459 C CA . ARG A 1 206 ? 22.800 -16.031 -2.937 1.00 95.00 206 ARG A CA 1
ATOM 1460 C C . ARG A 1 206 ? 21.381 -15.706 -2.478 1.00 95.00 206 ARG A C 1
ATOM 1462 O O . ARG A 1 206 ? 20.645 -16.613 -2.107 1.00 95.00 206 ARG A O 1
ATOM 1469 N N . LEU A 1 207 ? 21.034 -14.413 -2.474 1.00 94.56 207 LEU A N 1
ATOM 1470 C CA . LEU A 1 207 ? 19.754 -13.865 -1.996 1.00 94.56 207 LEU A CA 1
ATOM 1471 C C . LEU A 1 207 ? 19.376 -14.331 -0.577 1.00 94.56 207 LEU A C 1
ATOM 1473 O O . LEU A 1 207 ? 18.226 -14.646 -0.302 1.00 94.56 207 LEU A O 1
ATOM 1477 N N . THR A 1 208 ? 20.360 -14.370 0.324 1.00 93.56 208 THR A N 1
ATOM 1478 C CA . THR A 1 208 ? 20.174 -14.752 1.729 1.00 93.56 208 THR A CA 1
ATOM 1479 C C . THR A 1 208 ? 20.208 -13.551 2.666 1.00 93.56 208 THR A C 1
ATOM 1481 O O . THR A 1 208 ? 20.800 -12.508 2.362 1.00 93.56 208 THR A O 1
ATOM 1484 N N . VAL A 1 209 ? 19.617 -13.737 3.844 1.00 92.06 209 VAL A N 1
ATOM 1485 C CA . VAL A 1 209 ? 19.702 -12.826 4.985 1.00 92.06 209 VAL A CA 1
ATOM 1486 C C . VAL A 1 209 ? 20.761 -13.341 5.956 1.00 92.06 209 VAL A C 1
ATOM 1488 O O . VAL A 1 209 ? 20.891 -14.531 6.230 1.00 92.06 209 VAL A O 1
ATOM 1491 N N . ARG A 1 210 ? 21.547 -12.421 6.489 1.00 88.62 210 ARG A N 1
ATOM 1492 C CA . ARG A 1 210 ? 22.621 -12.659 7.458 1.00 88.62 210 ARG A CA 1
ATOM 1493 C C . ARG A 1 210 ? 22.374 -11.814 8.694 1.00 88.62 210 ARG A C 1
ATOM 1495 O O . ARG A 1 210 ? 21.925 -10.677 8.558 1.00 88.62 210 ARG A O 1
ATOM 1502 N N . ASN A 1 211 ? 22.703 -12.343 9.859 1.00 81.69 211 ASN A N 1
ATOM 1503 C CA . ASN A 1 211 ? 22.780 -11.589 11.092 1.00 81.69 211 ASN A CA 1
ATOM 1504 C C . ASN A 1 211 ? 23.871 -10.519 10.953 1.00 81.69 211 ASN A C 1
ATOM 1506 O O . ASN A 1 211 ? 25.033 -10.819 10.693 1.00 81.69 211 ASN A O 1
ATOM 1510 N N . LEU A 1 212 ? 23.483 -9.255 11.105 1.00 76.94 212 LEU A N 1
ATOM 1511 C CA . LEU A 1 212 ? 24.391 -8.121 10.935 1.00 76.94 212 LEU A CA 1
ATOM 1512 C C . LEU A 1 212 ? 25.463 -8.035 12.034 1.00 76.94 212 LEU A C 1
ATOM 1514 O O . LEU A 1 212 ? 26.452 -7.337 11.844 1.00 76.94 212 LEU A O 1
ATOM 1518 N N . ARG A 1 213 ? 25.286 -8.724 13.171 1.00 78.62 213 ARG A N 1
ATOM 1519 C CA . ARG A 1 213 ? 26.245 -8.696 14.289 1.00 78.62 213 ARG A CA 1
ATOM 1520 C C . ARG A 1 213 ? 27.461 -9.588 14.062 1.00 78.62 213 ARG A C 1
ATOM 1522 O O . ARG A 1 213 ? 28.557 -9.219 14.461 1.00 78.62 213 ARG A O 1
ATOM 1529 N N . ASP A 1 214 ? 27.258 -10.760 13.469 1.00 84.12 214 ASP A N 1
ATOM 1530 C CA . ASP A 1 214 ? 28.284 -11.807 13.353 1.00 84.12 214 ASP A CA 1
ATOM 1531 C C . ASP A 1 214 ? 28.448 -12.355 11.923 1.00 84.12 214 ASP A C 1
ATOM 1533 O O . ASP A 1 214 ? 29.327 -13.176 11.668 1.00 84.12 214 ASP A O 1
ATOM 1537 N N . GLY A 1 215 ? 27.626 -11.905 10.970 1.00 82.88 215 GLY A N 1
ATOM 1538 C CA . GLY A 1 215 ? 27.676 -12.323 9.570 1.00 82.88 215 GLY A CA 1
ATOM 1539 C C . GLY A 1 215 ? 27.111 -13.720 9.294 1.00 82.88 215 GLY A C 1
ATOM 1540 O O . GLY A 1 215 ? 27.094 -14.137 8.132 1.00 82.88 215 GLY A O 1
ATOM 1541 N N . THR A 1 216 ? 26.626 -14.437 10.313 1.00 88.19 216 THR A N 1
ATOM 1542 C CA . THR A 1 216 ? 26.021 -15.771 10.165 1.00 88.19 216 THR A CA 1
ATOM 1543 C C . THR A 1 216 ? 24.677 -15.699 9.441 1.00 88.19 216 THR A C 1
ATOM 1545 O O . THR A 1 216 ? 24.097 -14.624 9.304 1.00 88.19 216 THR A O 1
ATOM 1548 N N . LEU A 1 217 ? 24.156 -16.819 8.930 1.00 87.94 217 LEU A N 1
ATOM 1549 C CA . LEU A 1 217 ? 22.818 -16.826 8.328 1.00 87.94 217 LEU A CA 1
ATOM 1550 C C . LEU A 1 217 ? 21.756 -16.509 9.384 1.00 87.94 217 LEU A C 1
ATOM 1552 O O . LEU A 1 217 ? 21.796 -17.023 10.499 1.00 87.94 217 LEU A O 1
ATOM 1556 N N . ALA A 1 218 ? 20.785 -15.673 9.017 1.00 84.75 218 ALA A N 1
ATOM 1557 C CA . ALA A 1 218 ? 19.612 -15.471 9.854 1.00 84.75 218 ALA A CA 1
ATOM 1558 C C . ALA A 1 218 ? 18.814 -16.780 9.975 1.00 84.75 218 ALA A C 1
ATOM 1560 O O . ALA A 1 218 ? 18.729 -17.546 9.014 1.00 84.75 218 ALA A O 1
ATOM 1561 N N . ILE A 1 219 ? 18.210 -17.006 11.147 1.00 81.50 219 ILE A N 1
ATOM 1562 C CA . ILE A 1 219 ? 17.419 -18.211 11.453 1.00 81.50 219 ILE A CA 1
ATOM 1563 C C . ILE A 1 219 ? 16.292 -18.398 10.430 1.00 81.50 219 ILE A C 1
ATOM 1565 O O . ILE A 1 219 ? 16.070 -19.502 9.944 1.00 81.50 219 ILE A O 1
ATOM 1569 N N . ARG A 1 220 ? 15.592 -17.310 10.091 1.00 85.88 220 ARG A N 1
ATOM 1570 C CA . ARG A 1 220 ? 14.579 -17.299 9.036 1.00 85.88 220 ARG A CA 1
ATOM 1571 C C . ARG A 1 220 ? 15.190 -16.744 7.759 1.00 85.88 220 ARG A C 1
ATOM 1573 O O . ARG A 1 220 ? 15.784 -15.667 7.771 1.00 85.88 220 ARG A O 1
ATOM 1580 N N . GLN A 1 221 ? 14.992 -17.467 6.666 1.00 93.38 221 GLN A N 1
ATOM 1581 C CA . GLN A 1 221 ? 15.343 -17.020 5.326 1.00 93.38 221 GLN A CA 1
ATOM 1582 C C . GLN A 1 221 ? 14.074 -16.778 4.509 1.00 93.38 221 GLN A C 1
ATOM 1584 O O . GLN A 1 221 ? 13.115 -17.540 4.656 1.00 93.38 221 GLN A O 1
ATOM 1589 N N . PRO A 1 222 ? 14.055 -15.751 3.647 1.00 95.12 222 PRO A N 1
ATOM 1590 C CA . PRO A 1 222 ? 12.991 -15.600 2.672 1.00 95.12 222 PRO A CA 1
ATOM 1591 C C . PRO A 1 222 ? 13.088 -16.702 1.611 1.00 95.12 222 PRO A C 1
ATOM 1593 O O . PRO A 1 222 ? 14.182 -17.137 1.243 1.00 95.12 222 PRO A O 1
ATOM 1596 N N . LEU A 1 223 ? 11.941 -17.112 1.073 1.00 97.31 223 LEU A N 1
ATOM 1597 C CA . LEU A 1 223 ? 11.883 -17.969 -0.106 1.00 97.31 223 LEU A CA 1
ATOM 1598 C C . LEU A 1 223 ? 12.559 -17.255 -1.283 1.00 97.31 223 LEU A C 1
ATOM 1600 O O . LEU A 1 223 ? 12.185 -16.138 -1.647 1.00 97.31 223 LEU A O 1
ATOM 1604 N N . ARG A 1 224 ? 13.526 -17.907 -1.922 1.00 98.25 224 ARG A N 1
ATOM 1605 C CA . ARG A 1 224 ? 14.164 -17.383 -3.133 1.00 98.25 224 ARG A CA 1
ATOM 1606 C C . ARG A 1 224 ? 13.340 -17.799 -4.338 1.00 98.25 224 ARG A C 1
ATOM 1608 O O . ARG A 1 224 ? 13.138 -18.986 -4.570 1.00 98.25 224 ARG A O 1
ATOM 1615 N N . VAL A 1 225 ? 12.860 -16.839 -5.113 1.00 98.56 225 VAL A N 1
ATOM 1616 C CA . VAL A 1 225 ? 12.023 -17.091 -6.287 1.00 98.56 225 VAL A CA 1
ATOM 1617 C C . VAL A 1 225 ? 12.757 -16.600 -7.523 1.00 98.56 225 VAL A C 1
ATOM 1619 O O . VAL A 1 225 ? 13.024 -15.406 -7.666 1.00 98.56 225 VAL A O 1
ATOM 1622 N N . VAL A 1 226 ? 13.076 -17.520 -8.427 1.00 98.56 226 VAL A N 1
ATOM 1623 C CA . VAL A 1 226 ? 13.686 -17.197 -9.718 1.00 98.56 226 VAL A CA 1
ATOM 1624 C C . VAL A 1 226 ? 12.626 -17.328 -10.800 1.00 98.56 226 VAL A C 1
ATOM 1626 O O . VAL A 1 226 ? 12.153 -18.426 -11.077 1.00 98.56 226 VAL A O 1
ATOM 1629 N N . VAL A 1 227 ? 12.258 -16.206 -11.417 1.00 98.44 227 VAL A N 1
ATOM 1630 C CA . VAL A 1 227 ? 11.347 -16.168 -12.565 1.00 98.44 227 VAL A CA 1
ATOM 1631 C C . VAL A 1 227 ? 12.126 -16.564 -13.813 1.00 98.44 227 VAL A C 1
ATOM 1633 O O . VAL A 1 227 ? 12.995 -15.824 -14.291 1.00 98.44 227 VAL A O 1
ATOM 1636 N N . ASP A 1 228 ? 11.825 -17.753 -14.324 1.00 97.56 228 ASP A N 1
ATOM 1637 C CA . ASP A 1 228 ? 12.589 -18.411 -15.374 1.00 97.56 228 ASP A CA 1
ATOM 1638 C C . ASP A 1 228 ? 11.678 -19.218 -16.299 1.00 97.56 228 ASP A C 1
ATOM 1640 O O . ASP A 1 228 ? 11.529 -20.431 -16.163 1.00 97.56 228 ASP A O 1
ATOM 1644 N N . SER A 1 229 ? 11.076 -18.537 -17.277 1.00 97.00 229 SER A N 1
ATOM 1645 C CA . SER A 1 229 ? 10.059 -19.120 -18.160 1.00 97.00 229 SER A CA 1
ATOM 1646 C C . SER A 1 229 ? 10.470 -20.452 -18.799 1.00 97.00 229 SER A C 1
ATOM 1648 O O . SER A 1 229 ? 9.613 -21.311 -18.979 1.00 97.00 229 SER A O 1
ATOM 1650 N N . ALA A 1 230 ? 11.762 -20.628 -19.108 1.00 95.81 230 ALA A N 1
ATOM 1651 C CA . ALA A 1 230 ? 12.304 -21.774 -19.841 1.00 95.81 230 ALA A CA 1
ATOM 1652 C C . ALA A 1 230 ? 13.270 -22.653 -19.019 1.00 95.81 230 ALA A C 1
ATOM 1654 O O . ALA A 1 230 ? 13.914 -23.530 -19.588 1.00 95.81 230 ALA A O 1
ATOM 1655 N N . GLY A 1 231 ? 13.413 -22.416 -17.709 1.00 95.19 231 GLY A N 1
ATOM 1656 C CA . GLY A 1 231 ? 14.272 -23.235 -16.843 1.00 95.19 231 GLY A CA 1
ATOM 1657 C C . GLY A 1 231 ? 15.773 -23.150 -17.162 1.00 95.19 231 GLY A C 1
ATOM 1658 O O . GLY A 1 231 ? 16.475 -24.155 -17.096 1.00 95.19 231 GLY A O 1
ATOM 1659 N N . ARG A 1 232 ? 16.280 -21.965 -17.517 1.00 97.00 232 ARG A N 1
ATOM 1660 C CA . ARG A 1 232 ? 17.699 -21.711 -17.832 1.00 97.00 232 ARG A CA 1
ATOM 1661 C C . ARG A 1 232 ? 18.614 -21.575 -16.612 1.00 97.00 232 ARG A C 1
ATOM 1663 O O . ARG A 1 232 ? 19.822 -21.449 -16.781 1.00 97.00 232 ARG A O 1
ATOM 1670 N N . THR A 1 233 ? 18.067 -21.543 -15.402 1.00 97.62 233 THR A N 1
ATOM 1671 C CA . THR A 1 233 ? 18.826 -21.363 -14.160 1.00 97.62 233 THR A CA 1
ATOM 1672 C C . THR A 1 233 ? 19.799 -22.531 -13.958 1.00 97.62 233 THR A C 1
ATOM 1674 O O . THR A 1 233 ? 19.318 -23.654 -13.743 1.00 97.62 233 THR A O 1
ATOM 1677 N N . PRO A 1 234 ? 21.130 -22.290 -13.962 1.00 97.69 234 PRO A N 1
ATOM 1678 C CA . PRO A 1 234 ? 22.139 -23.343 -13.849 1.00 97.69 234 PRO A CA 1
ATOM 1679 C C . PRO A 1 234 ? 21.940 -24.212 -12.608 1.00 97.69 234 PRO A C 1
ATOM 1681 O O . PRO A 1 234 ? 21.451 -23.736 -11.581 1.00 97.69 234 PRO A O 1
ATOM 1684 N N . LEU A 1 235 ? 22.297 -25.495 -12.698 1.00 96.25 235 LEU A N 1
ATOM 1685 C CA . LEU A 1 235 ? 22.146 -26.441 -11.585 1.00 96.25 235 LEU A CA 1
ATOM 1686 C C . LEU A 1 235 ? 23.089 -26.131 -10.414 1.00 96.25 235 LEU A C 1
ATOM 1688 O O . LEU A 1 235 ? 22.769 -26.458 -9.276 1.00 96.25 235 LEU A O 1
ATOM 1692 N N . ASP A 1 236 ? 24.211 -25.479 -10.697 1.00 96.62 236 ASP A N 1
ATOM 1693 C CA . ASP A 1 236 ? 25.247 -25.056 -9.755 1.00 96.62 236 ASP A CA 1
ATOM 1694 C C . ASP A 1 236 ? 25.115 -23.587 -9.313 1.00 96.62 236 ASP A C 1
ATOM 1696 O O . ASP A 1 236 ? 25.943 -23.106 -8.539 1.00 96.62 236 ASP A O 1
ATOM 1700 N N . ALA A 1 237 ? 24.068 -22.878 -9.756 1.00 97.56 237 ALA A N 1
ATOM 1701 C CA . ALA A 1 237 ? 23.822 -21.495 -9.358 1.00 97.56 237 ALA A CA 1
ATOM 1702 C C . ALA A 1 237 ? 23.685 -21.375 -7.832 1.00 97.56 237 ALA A C 1
ATOM 1704 O O . ALA A 1 237 ? 22.987 -22.166 -7.193 1.00 97.56 237 ALA A O 1
ATOM 1705 N N . ARG A 1 238 ? 24.274 -20.338 -7.231 1.00 97.44 238 ARG A N 1
ATOM 1706 C CA . ARG A 1 238 ? 24.288 -20.127 -5.771 1.00 97.44 238 ARG A CA 1
ATOM 1707 C C . ARG A 1 238 ? 22.905 -19.961 -5.161 1.00 97.44 238 ARG A C 1
ATOM 1709 O O . ARG A 1 238 ? 22.708 -20.320 -4.004 1.00 97.44 238 ARG A O 1
ATOM 1716 N N . VAL A 1 239 ? 21.930 -19.484 -5.933 1.00 96.56 239 VAL A N 1
ATOM 1717 C CA . VAL A 1 239 ? 20.516 -19.479 -5.529 1.00 96.56 239 VAL A CA 1
ATOM 1718 C C . VAL A 1 239 ? 19.961 -20.883 -5.266 1.00 96.56 239 VAL A C 1
ATOM 1720 O O . VAL A 1 239 ? 18.901 -20.983 -4.672 1.00 96.56 239 VAL A O 1
ATOM 1723 N N . ARG A 1 240 ? 20.617 -21.967 -5.695 1.00 96.75 240 ARG A N 1
ATOM 1724 C CA . ARG A 1 240 ? 20.210 -23.359 -5.433 1.00 96.75 240 ARG A CA 1
ATOM 1725 C C . ARG A 1 240 ? 20.942 -24.004 -4.254 1.00 96.75 240 ARG A C 1
ATOM 1727 O O . ARG A 1 240 ? 20.721 -25.182 -3.991 1.00 96.75 240 ARG A O 1
ATOM 1734 N N . ASP A 1 241 ? 21.821 -23.276 -3.562 1.00 95.31 241 ASP A N 1
ATOM 1735 C CA . ASP A 1 241 ? 22.498 -23.817 -2.381 1.00 95.31 241 ASP A CA 1
ATOM 1736 C C . ASP A 1 241 ? 21.500 -24.154 -1.254 1.00 95.31 241 ASP A C 1
ATOM 1738 O O . ASP A 1 241 ? 20.344 -23.737 -1.273 1.00 95.31 241 ASP A O 1
ATOM 1742 N N . ALA A 1 242 ? 21.943 -24.889 -0.237 1.00 94.19 242 ALA A N 1
ATOM 1743 C CA . ALA A 1 242 ? 21.084 -25.278 0.883 1.00 94.19 242 ALA A CA 1
ATOM 1744 C C . ALA A 1 242 ? 20.836 -24.145 1.903 1.00 94.19 242 ALA A C 1
ATOM 1746 O 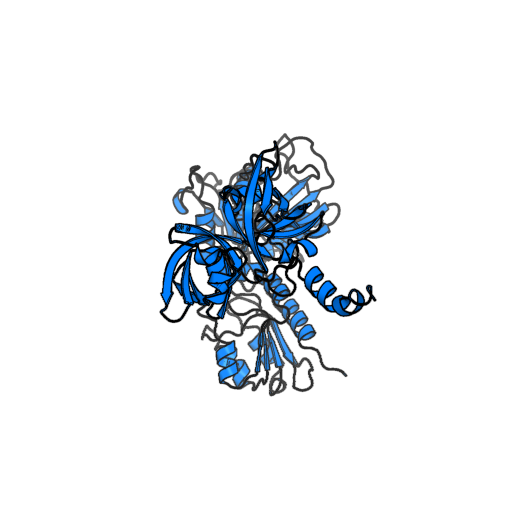O . ALA A 1 242 ? 20.314 -24.405 2.984 1.00 94.19 242 ALA A O 1
ATOM 1747 N N . ALA A 1 243 ? 21.248 -22.901 1.618 1.00 93.38 243 ALA A N 1
ATOM 1748 C CA . ALA A 1 243 ? 21.172 -21.819 2.596 1.00 93.38 243 ALA A CA 1
ATOM 1749 C C . ALA A 1 243 ? 19.743 -21.296 2.812 1.00 93.38 243 ALA A C 1
ATOM 1751 O O . ALA A 1 243 ? 19.488 -20.705 3.856 1.00 93.38 243 ALA A O 1
ATOM 1752 N N . ALA A 1 244 ? 18.837 -21.482 1.848 1.00 94.88 244 ALA A N 1
ATOM 1753 C CA . ALA A 1 244 ? 17.421 -21.119 1.937 1.00 94.88 244 ALA A CA 1
ATOM 1754 C C . ALA A 1 244 ? 16.584 -21.951 0.949 1.00 94.88 244 ALA A C 1
ATOM 1756 O O . ALA A 1 244 ? 17.122 -22.539 0.013 1.00 94.88 244 ALA A O 1
ATOM 1757 N N . ASP A 1 245 ? 15.263 -21.976 1.094 1.00 96.56 245 ASP A N 1
ATOM 1758 C CA . ASP A 1 245 ? 14.418 -22.624 0.089 1.00 96.56 245 ASP A CA 1
ATOM 1759 C C . ASP A 1 245 ? 14.405 -21.821 -1.215 1.00 96.56 245 ASP A C 1
ATOM 1761 O O . ASP A 1 245 ? 14.420 -20.583 -1.209 1.00 96.56 245 ASP A O 1
ATOM 1765 N N . THR A 1 246 ? 14.363 -22.532 -2.343 1.00 98.00 246 THR A N 1
ATOM 1766 C CA . THR A 1 246 ? 14.368 -21.922 -3.676 1.00 98.00 246 THR A CA 1
ATOM 1767 C C . THR A 1 246 ? 13.299 -22.514 -4.561 1.00 98.00 246 THR A C 1
ATOM 1769 O O . THR A 1 246 ? 13.205 -23.727 -4.733 1.00 98.00 246 THR A O 1
ATOM 1772 N N . TRP A 1 247 ? 12.545 -21.630 -5.200 1.00 98.25 247 TRP A N 1
ATOM 1773 C CA . TRP A 1 247 ? 11.587 -21.962 -6.230 1.00 98.25 247 TRP A CA 1
ATOM 1774 C C . TRP A 1 247 ? 12.012 -21.368 -7.574 1.00 98.25 247 TRP A C 1
ATOM 1776 O O . TRP A 1 247 ? 12.148 -20.153 -7.720 1.00 98.25 247 TRP A O 1
ATOM 1786 N N . ILE A 1 248 ? 12.208 -22.234 -8.568 1.00 98.12 248 ILE A N 1
ATOM 1787 C CA . ILE A 1 248 ? 12.412 -21.829 -9.961 1.00 98.12 248 ILE A CA 1
ATOM 1788 C C . ILE A 1 248 ? 11.045 -21.827 -10.641 1.00 98.12 248 ILE A C 1
ATOM 1790 O O . ILE A 1 248 ? 10.556 -22.873 -11.057 1.00 98.12 248 ILE A O 1
ATOM 1794 N N . ALA A 1 249 ? 10.421 -20.657 -10.709 1.00 97.94 249 ALA A N 1
ATOM 1795 C CA . ALA A 1 249 ? 9.096 -20.488 -11.280 1.00 97.94 249 ALA A CA 1
ATOM 1796 C C . ALA A 1 249 ? 9.186 -20.470 -12.812 1.00 97.94 249 ALA A C 1
ATOM 1798 O O . ALA A 1 249 ? 9.692 -19.511 -13.404 1.00 97.94 249 ALA A O 1
ATOM 1799 N N . THR A 1 250 ? 8.692 -21.533 -13.447 1.00 98.19 250 THR A N 1
ATOM 1800 C CA . THR A 1 250 ? 8.658 -21.673 -14.911 1.00 98.19 250 THR A CA 1
ATOM 1801 C C . THR A 1 250 ? 7.274 -21.368 -15.475 1.00 98.19 250 THR A C 1
ATOM 1803 O O . THR A 1 250 ? 6.272 -21.444 -14.762 1.00 98.19 250 THR A O 1
ATOM 1806 N N . ALA A 1 251 ? 7.198 -21.060 -16.774 1.00 97.00 251 ALA A N 1
ATOM 1807 C CA . ALA A 1 251 ? 5.916 -20.805 -17.432 1.00 97.00 251 ALA A CA 1
ATOM 1808 C C . ALA A 1 251 ? 5.040 -22.072 -17.483 1.00 97.00 251 ALA A C 1
ATOM 1810 O O . ALA A 1 251 ? 3.819 -21.980 -17.432 1.00 97.00 251 ALA A O 1
ATOM 1811 N N . ALA A 1 252 ? 5.658 -23.257 -17.519 1.00 96.19 252 ALA A N 1
ATOM 1812 C CA . ALA A 1 252 ? 4.947 -24.532 -17.467 1.00 96.19 252 ALA A CA 1
ATOM 1813 C C . ALA A 1 252 ? 4.313 -24.810 -16.091 1.00 96.19 252 ALA A C 1
ATOM 1815 O O . ALA A 1 252 ? 3.258 -25.431 -16.027 1.00 96.19 252 ALA A O 1
ATOM 1816 N N . GLU A 1 253 ? 4.946 -24.365 -14.999 1.00 96.31 253 GLU A N 1
ATOM 1817 C CA . GLU A 1 253 ? 4.436 -24.574 -13.635 1.00 96.31 253 GLU A CA 1
ATOM 1818 C C . GLU A 1 253 ? 3.398 -23.518 -13.232 1.00 96.31 253 GLU A C 1
ATOM 1820 O O . GLU A 1 253 ? 2.373 -23.854 -12.644 1.00 96.31 253 GLU A O 1
ATOM 1825 N N . VAL A 1 254 ? 3.669 -22.242 -13.520 1.00 96.19 254 VAL A N 1
ATOM 1826 C CA . VAL A 1 254 ? 2.841 -21.113 -13.058 1.00 96.19 254 VAL A CA 1
ATOM 1827 C C . VAL A 1 254 ? 1.749 -20.738 -14.060 1.00 96.19 254 VAL A C 1
ATOM 1829 O O . VAL A 1 254 ? 0.706 -20.221 -13.666 1.00 96.19 254 VAL A O 1
ATOM 1832 N N . GLY A 1 255 ? 1.979 -21.003 -15.344 1.00 96.44 255 GLY A N 1
ATOM 1833 C CA . GLY A 1 255 ? 1.207 -20.452 -16.450 1.00 96.44 255 GLY A CA 1
ATOM 1834 C C . GLY A 1 255 ? 2.014 -19.422 -17.241 1.00 96.44 255 GLY A C 1
ATOM 1835 O O . GLY A 1 255 ? 2.938 -18.780 -16.725 1.00 96.44 255 GLY A O 1
ATOM 1836 N N . ALA A 1 256 ? 1.664 -19.289 -18.519 1.00 95.12 256 ALA A N 1
ATOM 1837 C CA . ALA A 1 256 ? 2.262 -18.326 -19.428 1.00 95.12 256 ALA A CA 1
ATOM 1838 C C . ALA A 1 256 ? 1.305 -17.152 -19.664 1.00 95.12 256 ALA A C 1
ATOM 1840 O O . ALA A 1 256 ? 0.137 -17.364 -19.986 1.00 95.12 256 ALA A O 1
ATOM 1841 N N . GLY A 1 257 ? 1.814 -15.929 -19.540 1.00 90.00 257 GLY A N 1
ATOM 1842 C CA . GLY A 1 257 ? 1.120 -14.725 -19.972 1.00 90.00 257 GLY A CA 1
ATOM 1843 C C . GLY A 1 257 ? 1.111 -14.580 -21.502 1.00 90.00 257 GLY A C 1
ATOM 1844 O O . GLY A 1 257 ? 1.679 -15.411 -22.220 1.00 90.00 257 GLY A O 1
ATOM 1845 N N . PRO A 1 258 ? 0.513 -13.495 -22.028 1.00 84.94 258 PRO A N 1
ATOM 1846 C CA . PRO A 1 258 ? 0.383 -13.266 -23.472 1.00 84.94 258 PRO A CA 1
ATOM 1847 C C . PRO A 1 258 ? 1.713 -13.214 -24.238 1.00 84.94 258 PRO A C 1
ATOM 1849 O O . PRO A 1 258 ? 1.756 -13.500 -25.431 1.00 84.94 258 PRO A O 1
ATOM 1852 N N . ASP A 1 259 ? 2.808 -12.866 -23.563 1.00 85.56 259 ASP A N 1
ATOM 1853 C CA . ASP A 1 259 ? 4.157 -12.792 -24.131 1.00 85.56 259 ASP A CA 1
ATOM 1854 C C . ASP A 1 259 ? 4.927 -14.129 -24.060 1.00 85.56 259 ASP A C 1
ATOM 1856 O O . ASP A 1 259 ? 6.125 -14.181 -24.355 1.00 85.56 259 ASP A O 1
ATOM 1860 N N . GLY A 1 260 ? 4.257 -15.210 -23.642 1.00 90.75 260 GLY A N 1
ATOM 1861 C CA . GLY A 1 260 ? 4.846 -16.536 -23.460 1.00 90.75 260 GLY A CA 1
ATOM 1862 C C . GLY A 1 260 ? 5.781 -16.643 -22.251 1.00 90.75 260 GLY A C 1
ATOM 1863 O O . GLY A 1 260 ? 6.471 -17.654 -22.094 1.00 90.75 260 GLY A O 1
ATOM 1864 N N . ARG A 1 261 ? 5.854 -15.613 -21.397 1.00 94.31 261 ARG A N 1
ATOM 1865 C CA . ARG A 1 261 ? 6.639 -15.636 -20.156 1.00 94.31 261 ARG A CA 1
ATOM 1866 C C . ARG A 1 261 ? 5.765 -16.014 -18.973 1.00 94.31 261 ARG A C 1
ATOM 1868 O O . ARG A 1 261 ? 4.555 -16.101 -19.103 1.00 94.31 261 ARG A O 1
ATOM 1875 N N . VAL A 1 262 ? 6.388 -16.258 -17.821 1.00 97.50 262 VAL A N 1
ATOM 1876 C CA . VAL A 1 262 ? 5.663 -16.517 -16.568 1.00 97.50 262 VAL A CA 1
ATOM 1877 C C . VAL A 1 262 ? 4.607 -15.436 -16.333 1.00 97.50 262 VAL A C 1
ATOM 1879 O O . VAL A 1 262 ? 4.937 -14.251 -16.302 1.00 97.50 262 VAL A O 1
ATOM 1882 N N . ASP A 1 263 ? 3.362 -15.861 -16.138 1.00 97.62 263 ASP A N 1
ATOM 1883 C CA . ASP A 1 263 ? 2.259 -14.995 -15.727 1.00 97.62 263 ASP A CA 1
ATOM 1884 C C . ASP A 1 263 ? 2.538 -14.447 -14.311 1.00 97.62 263 ASP A C 1
ATOM 1886 O O . ASP A 1 263 ? 2.550 -15.186 -13.322 1.00 97.62 263 ASP A O 1
ATOM 1890 N N . LEU A 1 264 ? 2.839 -13.146 -14.217 1.00 97.56 264 LEU A N 1
ATOM 1891 C CA . LEU A 1 264 ? 3.218 -12.489 -12.960 1.00 97.56 264 LEU A CA 1
ATOM 1892 C C . LEU A 1 264 ? 2.052 -12.395 -11.955 1.00 97.56 264 LEU A C 1
ATOM 1894 O O . LEU A 1 264 ? 2.285 -12.675 -10.774 1.00 97.56 264 LEU A O 1
ATOM 1898 N N . PRO A 1 265 ? 0.809 -12.058 -12.358 1.00 97.12 265 PRO A N 1
ATOM 1899 C CA . PRO A 1 265 ? -0.358 -12.238 -11.496 1.00 97.12 265 PRO A CA 1
ATOM 1900 C C . PRO A 1 265 ? -0.483 -13.661 -10.929 1.00 97.12 265 PRO A C 1
ATOM 1902 O O . PRO A 1 265 ? -0.583 -13.825 -9.709 1.00 97.12 265 PRO A O 1
ATOM 1905 N N . ALA A 1 266 ? -0.395 -14.696 -11.772 1.00 97.31 266 ALA A N 1
ATOM 1906 C CA . ALA A 1 266 ? -0.498 -16.090 -11.331 1.00 97.31 266 ALA A CA 1
ATOM 1907 C C . ALA A 1 266 ? 0.658 -16.505 -10.402 1.00 97.31 266 ALA A C 1
ATOM 1909 O O . ALA A 1 266 ? 0.451 -17.245 -9.428 1.00 97.31 266 ALA A O 1
ATOM 1910 N N . LEU A 1 267 ? 1.868 -15.985 -10.643 1.00 98.44 267 LEU A N 1
ATOM 1911 C CA . LEU A 1 267 ? 3.023 -16.144 -9.756 1.00 98.44 267 LEU A CA 1
ATOM 1912 C C . LEU A 1 267 ? 2.703 -15.618 -8.353 1.00 98.44 267 LEU A C 1
ATOM 1914 O O . LEU A 1 267 ? 2.899 -16.331 -7.366 1.00 98.44 267 LEU A O 1
ATOM 1918 N N . LEU A 1 268 ? 2.181 -14.392 -8.254 1.00 98.44 268 LEU A N 1
ATOM 1919 C CA . LEU A 1 268 ? 1.825 -13.778 -6.976 1.00 98.44 268 LEU A CA 1
ATOM 1920 C C . LEU A 1 268 ? 0.688 -14.529 -6.273 1.00 98.44 268 LEU A C 1
ATOM 1922 O O . LEU A 1 268 ? 0.787 -14.778 -5.071 1.00 98.44 268 LEU A O 1
ATOM 1926 N N . THR A 1 269 ? -0.346 -14.965 -6.996 1.00 97.19 269 THR A N 1
ATOM 1927 C CA . THR A 1 269 ? -1.408 -15.815 -6.430 1.00 97.19 269 THR A CA 1
ATOM 1928 C C . THR A 1 269 ? -0.842 -17.121 -5.868 1.00 97.19 269 THR A C 1
ATOM 1930 O O . THR A 1 269 ? -1.218 -17.549 -4.774 1.00 97.19 269 THR A O 1
ATOM 1933 N N . THR A 1 270 ? 0.101 -17.748 -6.573 1.00 97.69 270 THR A N 1
ATOM 1934 C CA . THR A 1 270 ? 0.755 -18.981 -6.113 1.00 97.69 270 THR A CA 1
ATOM 1935 C C . THR A 1 270 ? 1.586 -18.738 -4.854 1.00 97.69 270 THR A C 1
ATOM 1937 O O . THR A 1 270 ? 1.496 -19.515 -3.904 1.00 97.69 270 THR A O 1
ATOM 1940 N N . LEU A 1 271 ? 2.338 -17.635 -4.796 1.00 98.06 271 LEU A N 1
ATOM 1941 C CA . LEU A 1 271 ? 3.077 -17.235 -3.595 1.00 98.06 271 LEU A CA 1
ATOM 1942 C C . LEU A 1 271 ? 2.138 -16.996 -2.406 1.00 98.06 271 LEU A C 1
ATOM 1944 O O . LEU A 1 271 ? 2.389 -17.516 -1.319 1.00 98.06 271 LEU A O 1
ATOM 1948 N N . HIS A 1 272 ? 1.025 -16.291 -2.612 1.00 97.00 272 HIS A N 1
ATOM 1949 C CA . HIS A 1 272 ? 0.026 -16.065 -1.566 1.00 97.00 272 HIS A CA 1
ATOM 1950 C C . HIS A 1 272 ? -0.529 -17.382 -1.003 1.00 97.00 272 HIS A C 1
ATOM 1952 O O . HIS A 1 272 ? -0.612 -17.548 0.215 1.00 97.00 272 HIS A O 1
ATOM 1958 N N . ARG A 1 273 ? -0.846 -18.355 -1.871 1.00 95.06 273 ARG A N 1
ATOM 1959 C CA . ARG A 1 273 ? -1.292 -19.700 -1.455 1.00 95.06 273 ARG A CA 1
ATOM 1960 C C . ARG A 1 273 ? -0.225 -20.469 -0.674 1.00 95.06 273 ARG A C 1
ATOM 1962 O O . ARG A 1 273 ? -0.571 -21.263 0.193 1.00 95.06 273 ARG A O 1
ATOM 1969 N N . ARG A 1 274 ? 1.061 -20.207 -0.934 1.00 94.62 274 ARG A N 1
ATOM 1970 C CA . ARG A 1 274 ? 2.199 -20.733 -0.156 1.00 94.62 274 ARG A CA 1
ATOM 1971 C C . ARG A 1 274 ? 2.435 -19.980 1.164 1.00 94.62 274 ARG A C 1
ATOM 1973 O O . ARG A 1 274 ? 3.390 -20.279 1.868 1.00 94.62 274 ARG A O 1
ATOM 1980 N N . GLY A 1 275 ? 1.579 -19.017 1.511 1.00 93.25 275 GLY A N 1
ATOM 1981 C CA . GLY A 1 275 ? 1.657 -18.253 2.757 1.00 93.25 275 GLY A CA 1
ATOM 1982 C C . GLY A 1 275 ? 2.514 -16.988 2.685 1.00 93.25 275 GLY A C 1
ATOM 1983 O O . GLY A 1 275 ? 2.679 -16.330 3.708 1.00 93.25 275 GLY A O 1
ATOM 1984 N N . VAL A 1 276 ? 3.025 -16.618 1.507 1.00 96.12 276 VAL A N 1
ATOM 1985 C CA . VAL A 1 276 ? 3.829 -15.401 1.306 1.00 96.12 276 VAL A CA 1
ATOM 1986 C C . VAL A 1 276 ? 2.924 -14.170 1.388 1.00 96.12 276 VAL A C 1
ATOM 1988 O O . VAL A 1 276 ? 1.931 -14.059 0.664 1.00 96.12 276 VAL A O 1
ATOM 1991 N N . ARG A 1 277 ? 3.268 -13.220 2.260 1.00 95.88 277 ARG A N 1
ATOM 1992 C CA . ARG A 1 277 ? 2.534 -11.962 2.466 1.00 95.88 277 ARG A CA 1
ATOM 1993 C C . ARG A 1 277 ? 3.283 -10.764 1.907 1.00 95.88 277 ARG A C 1
ATOM 1995 O O . ARG A 1 277 ? 2.640 -9.860 1.383 1.00 95.88 277 ARG A O 1
ATOM 2002 N N . ALA A 1 278 ? 4.612 -10.798 1.929 1.00 96.31 278 ALA A N 1
ATOM 2003 C CA . ALA A 1 278 ? 5.467 -9.757 1.370 1.00 96.31 278 ALA A CA 1
ATOM 2004 C C . ALA A 1 278 ? 6.515 -10.322 0.402 1.00 96.31 278 ALA A C 1
ATOM 2006 O O . ALA A 1 278 ? 7.183 -11.315 0.697 1.00 96.31 278 ALA A O 1
ATOM 2007 N N . VAL A 1 279 ? 6.699 -9.644 -0.729 1.00 97.94 279 VAL A N 1
ATOM 2008 C CA . VAL A 1 279 ? 7.713 -9.943 -1.743 1.00 97.94 279 VAL A CA 1
ATOM 2009 C C . VAL A 1 279 ? 8.654 -8.753 -1.882 1.00 97.94 279 VAL A C 1
ATOM 2011 O O . VAL A 1 279 ? 8.205 -7.627 -2.089 1.00 97.94 279 VAL A O 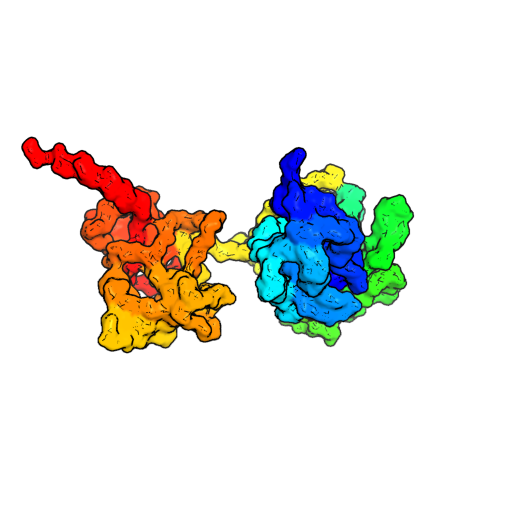1
ATOM 2014 N N . LEU A 1 280 ? 9.960 -9.013 -1.851 1.00 98.38 280 LEU A N 1
ATOM 2015 C CA . LEU A 1 280 ? 10.976 -8.078 -2.323 1.00 98.38 280 LEU A CA 1
ATOM 2016 C C . LEU A 1 280 ? 11.374 -8.443 -3.754 1.00 98.38 280 LEU A C 1
ATOM 2018 O O . LEU A 1 280 ? 12.032 -9.454 -3.995 1.00 98.38 280 LEU A O 1
ATOM 2022 N N . LEU A 1 281 ? 10.984 -7.612 -4.712 1.00 98.44 281 LEU A N 1
ATOM 2023 C CA . LEU A 1 281 ? 11.414 -7.715 -6.096 1.00 98.44 281 LEU A CA 1
ATOM 2024 C C . LEU A 1 281 ? 12.786 -7.047 -6.245 1.00 98.44 281 LEU A C 1
ATOM 2026 O O . LEU A 1 281 ? 12.896 -5.823 -6.233 1.00 98.44 281 LEU A O 1
ATOM 2030 N N . GLU A 1 282 ? 13.822 -7.864 -6.429 1.00 95.94 282 GLU A N 1
ATOM 2031 C CA . GLU A 1 282 ? 15.178 -7.440 -6.816 1.00 95.94 282 GLU A CA 1
ATOM 2032 C C . GLU A 1 282 ? 15.475 -7.792 -8.284 1.00 95.94 282 GLU A C 1
ATOM 2034 O O . GLU A 1 282 ? 16.618 -8.025 -8.676 1.00 95.94 282 GLU A O 1
ATOM 2039 N N . GLY A 1 283 ? 14.422 -7.898 -9.097 1.00 78.50 283 GLY A N 1
ATOM 2040 C CA . GLY A 1 283 ? 14.517 -8.274 -10.500 1.00 78.50 283 GLY A CA 1
ATOM 2041 C C . GLY A 1 283 ? 15.290 -7.259 -11.335 1.00 78.50 283 GLY A C 1
ATOM 2042 O O . GLY A 1 283 ? 15.163 -6.051 -11.142 1.00 78.50 283 GLY A O 1
ATOM 2043 N N . GLY A 1 284 ? 16.047 -7.758 -12.317 1.00 88.38 284 GLY A N 1
ATOM 2044 C CA . GLY A 1 284 ? 16.651 -6.907 -13.339 1.00 88.38 284 GLY A CA 1
ATOM 2045 C C . GLY A 1 284 ? 15.610 -6.094 -14.133 1.00 88.38 284 GLY A C 1
ATOM 2046 O O . GLY A 1 284 ? 14.411 -6.394 -14.074 1.00 88.38 284 GLY A O 1
ATOM 2047 N N . PRO A 1 285 ? 16.051 -5.113 -14.945 1.00 92.88 285 PRO A N 1
ATOM 2048 C CA . PRO A 1 285 ? 15.190 -4.054 -15.486 1.00 92.88 285 PRO A CA 1
ATOM 2049 C C . PRO A 1 285 ? 13.923 -4.522 -16.207 1.00 92.88 285 PRO A C 1
ATOM 2051 O O . PRO A 1 285 ? 12.882 -3.877 -16.124 1.00 92.88 285 PRO A O 1
ATOM 2054 N N . ARG A 1 286 ? 14.004 -5.660 -16.904 1.00 94.25 286 ARG A N 1
ATOM 2055 C CA . ARG A 1 286 ? 12.896 -6.232 -17.676 1.00 94.25 286 ARG A CA 1
ATOM 2056 C C . ARG A 1 286 ? 11.844 -6.917 -16.795 1.00 94.25 286 ARG A C 1
ATOM 2058 O O . ARG A 1 286 ? 10.662 -6.844 -17.102 1.00 94.25 286 ARG A O 1
ATOM 2065 N N . LEU A 1 287 ? 12.257 -7.579 -15.709 1.00 96.31 287 LEU A N 1
ATOM 2066 C CA . LEU A 1 287 ? 11.302 -8.158 -14.757 1.00 96.31 287 LEU A CA 1
ATOM 2067 C C . LEU A 1 287 ? 10.615 -7.043 -13.966 1.00 96.31 287 LEU A C 1
ATOM 2069 O O . LEU A 1 287 ? 9.401 -7.074 -13.812 1.00 96.31 287 LEU A O 1
ATOM 2073 N N . ALA A 1 288 ? 11.384 -6.039 -13.532 1.00 96.31 288 ALA A N 1
ATOM 2074 C CA . ALA A 1 288 ? 10.848 -4.845 -12.889 1.00 96.31 288 ALA A CA 1
ATOM 2075 C C . ALA A 1 288 ? 9.778 -4.153 -13.748 1.00 96.31 288 ALA A C 1
ATOM 2077 O O . ALA A 1 288 ? 8.679 -3.900 -13.261 1.00 96.31 288 ALA A O 1
ATOM 2078 N N . GLY A 1 289 ? 10.058 -3.924 -15.036 1.00 95.81 289 GLY A N 1
ATOM 2079 C CA . GLY A 1 289 ? 9.063 -3.347 -15.939 1.00 95.81 289 GLY A CA 1
ATOM 2080 C C . GLY A 1 289 ? 7.837 -4.230 -16.141 1.00 95.81 289 GLY A C 1
ATOM 2081 O O . GLY A 1 289 ? 6.737 -3.704 -16.125 1.00 95.81 289 GLY A O 1
ATOM 2082 N N . GLY A 1 290 ? 7.984 -5.558 -16.205 1.00 95.62 290 GLY A N 1
ATOM 2083 C CA . GLY A 1 290 ? 6.830 -6.465 -16.256 1.00 95.62 290 GLY A CA 1
ATOM 2084 C C . GLY A 1 290 ? 5.899 -6.336 -15.041 1.00 95.62 290 GLY A C 1
ATOM 2085 O O . GLY A 1 290 ? 4.682 -6.313 -15.199 1.00 95.62 290 GLY A O 1
ATOM 2086 N N . PHE A 1 291 ? 6.453 -6.193 -13.832 1.00 97.19 291 PHE A N 1
ATOM 2087 C CA . PHE A 1 291 ? 5.655 -5.950 -12.622 1.00 97.19 291 PHE A CA 1
ATOM 2088 C C . PHE A 1 291 ? 4.965 -4.579 -12.636 1.00 97.19 291 PHE A C 1
ATOM 2090 O O . PHE A 1 291 ? 3.818 -4.476 -12.204 1.00 97.19 291 PHE A O 1
ATOM 2097 N N . LEU A 1 292 ? 5.646 -3.539 -13.123 1.00 95.56 292 LEU A N 1
ATOM 2098 C CA . LEU A 1 292 ? 5.075 -2.195 -13.248 1.00 95.56 292 LEU A CA 1
ATOM 2099 C C . LEU A 1 292 ? 3.965 -2.141 -14.301 1.00 95.56 292 LEU A C 1
ATOM 2101 O O . LEU A 1 292 ? 2.883 -1.653 -13.999 1.00 95.56 292 LEU A O 1
ATOM 2105 N N . ALA A 1 293 ? 4.201 -2.713 -15.485 1.00 93.62 293 ALA A N 1
ATOM 2106 C CA . ALA A 1 293 ? 3.226 -2.793 -16.572 1.00 93.62 293 ALA A CA 1
ATOM 2107 C C . ALA A 1 293 ? 1.946 -3.526 -16.143 1.00 93.62 293 ALA A C 1
ATOM 2109 O O . ALA A 1 293 ? 0.853 -3.192 -16.585 1.00 93.62 293 ALA A O 1
ATOM 2110 N N . ALA A 1 294 ? 2.078 -4.516 -15.257 1.00 93.38 294 ALA A N 1
ATOM 2111 C CA . ALA A 1 294 ? 0.954 -5.261 -14.701 1.00 93.38 294 ALA A CA 1
ATOM 2112 C C . ALA A 1 294 ? 0.303 -4.592 -13.468 1.00 93.38 294 ALA A C 1
ATOM 2114 O O . ALA A 1 294 ? -0.596 -5.183 -12.870 1.00 93.38 294 ALA A O 1
ATOM 2115 N N . GLY A 1 295 ? 0.760 -3.409 -13.034 1.00 94.00 295 GLY A N 1
ATOM 2116 C CA . GLY A 1 295 ? 0.227 -2.723 -11.847 1.00 94.00 295 GLY A CA 1
ATOM 2117 C C . GLY A 1 295 ? 0.444 -3.495 -10.537 1.00 94.00 295 GLY A C 1
ATOM 2118 O O . GLY A 1 295 ? -0.358 -3.404 -9.606 1.00 94.00 295 GLY A O 1
ATOM 2119 N N . LEU A 1 296 ? 1.500 -4.312 -10.467 1.00 96.12 296 LEU A N 1
ATOM 2120 C CA . LEU A 1 296 ? 1.734 -5.246 -9.361 1.00 96.12 296 LEU A CA 1
ATOM 2121 C C . LEU A 1 296 ? 2.692 -4.722 -8.291 1.00 96.12 296 LEU A C 1
ATOM 2123 O O . LEU A 1 296 ? 2.834 -5.377 -7.264 1.00 96.12 296 LEU A O 1
ATOM 2127 N N . VAL A 1 297 ? 3.359 -3.588 -8.513 1.00 97.25 297 VAL A N 1
ATOM 2128 C CA . VAL A 1 297 ? 4.240 -2.958 -7.517 1.00 97.25 297 VAL A CA 1
ATOM 2129 C C . VAL A 1 297 ? 3.396 -2.139 -6.544 1.00 97.25 297 VAL A C 1
ATOM 2131 O O . VAL A 1 297 ? 2.583 -1.333 -6.973 1.00 97.25 297 VAL A O 1
ATOM 2134 N N . ASP A 1 298 ? 3.604 -2.317 -5.238 1.00 96.50 298 ASP A N 1
ATOM 2135 C CA . ASP A 1 298 ? 2.914 -1.531 -4.203 1.00 96.50 298 ASP A CA 1
ATOM 2136 C C . ASP A 1 298 ? 3.830 -0.494 -3.535 1.00 96.50 298 ASP A C 1
ATOM 2138 O O . ASP A 1 298 ? 3.354 0.483 -2.959 1.00 96.50 298 ASP A O 1
ATOM 2142 N N . ARG A 1 299 ? 5.150 -0.708 -3.585 1.00 97.00 299 ARG A N 1
ATOM 2143 C CA . ARG A 1 299 ? 6.169 0.205 -3.051 1.00 97.00 299 ARG A CA 1
ATOM 2144 C C . ARG A 1 299 ? 7.428 0.146 -3.890 1.00 97.00 299 ARG A C 1
ATOM 2146 O O . ARG A 1 299 ? 7.894 -0.937 -4.231 1.00 97.00 299 ARG A O 1
ATOM 2153 N N . VAL A 1 300 ? 8.021 1.302 -4.132 1.00 97.81 300 VAL A N 1
ATOM 2154 C CA . VAL A 1 300 ? 9.329 1.453 -4.759 1.00 97.81 300 VAL A CA 1
ATOM 2155 C C . VAL A 1 300 ? 10.337 1.877 -3.695 1.00 97.81 300 VAL A C 1
ATOM 2157 O O . VAL A 1 300 ? 10.089 2.814 -2.943 1.00 97.81 300 VAL A O 1
ATOM 2160 N N . VAL A 1 301 ? 11.475 1.188 -3.626 1.00 98.12 301 VAL A N 1
ATOM 2161 C CA . VAL A 1 301 ? 12.638 1.568 -2.812 1.00 98.12 301 VAL A CA 1
ATOM 2162 C C . VAL A 1 301 ? 13.838 1.698 -3.748 1.00 98.12 301 VAL A C 1
ATOM 2164 O O . VAL A 1 301 ? 14.482 0.709 -4.107 1.00 98.12 301 VAL A O 1
ATOM 2167 N N . GLY A 1 302 ? 14.108 2.922 -4.192 1.00 97.69 302 GLY A N 1
ATOM 2168 C CA . GLY A 1 302 ? 15.205 3.242 -5.101 1.00 97.69 302 GLY A CA 1
ATOM 2169 C C . GLY A 1 302 ? 16.444 3.708 -4.347 1.00 97.69 302 GLY A C 1
ATOM 2170 O O . GLY A 1 302 ? 16.347 4.580 -3.490 1.00 97.69 302 GLY A O 1
ATOM 2171 N N . TYR A 1 303 ? 17.611 3.162 -4.686 1.00 98.12 303 TYR A N 1
ATOM 2172 C CA . TYR A 1 303 ? 18.906 3.651 -4.206 1.00 98.12 303 TYR A CA 1
ATOM 2173 C C . TYR A 1 303 ? 19.654 4.319 -5.356 1.00 98.12 303 TYR A C 1
ATOM 2175 O O . TYR A 1 303 ? 19.974 3.661 -6.348 1.00 98.12 303 TYR A O 1
ATOM 2183 N N . LEU A 1 304 ? 19.936 5.611 -5.214 1.00 98.00 304 LEU A N 1
ATOM 2184 C CA . LEU A 1 304 ? 20.633 6.430 -6.198 1.00 98.00 304 LEU A CA 1
ATOM 2185 C C . LEU A 1 304 ? 22.053 6.720 -5.718 1.00 98.00 304 LEU A C 1
ATOM 2187 O O . LEU A 1 304 ? 22.258 7.427 -4.730 1.00 98.00 304 LEU A O 1
ATOM 2191 N N . ALA A 1 305 ? 23.034 6.178 -6.430 1.00 97.88 305 ALA A N 1
ATOM 2192 C CA . ALA A 1 305 ? 24.436 6.494 -6.209 1.00 97.88 305 ALA A CA 1
ATOM 2193 C C . ALA A 1 305 ? 24.791 7.835 -6.876 1.00 97.88 305 ALA A C 1
ATOM 2195 O O . ALA A 1 305 ? 24.350 8.076 -8.006 1.00 97.88 305 ALA A O 1
ATOM 2196 N N . PRO A 1 306 ? 25.642 8.680 -6.261 1.00 97.00 306 PRO A N 1
ATOM 2197 C CA . PRO A 1 306 ? 26.113 9.940 -6.843 1.00 97.00 306 PRO A CA 1
ATOM 2198 C C . PRO A 1 306 ? 27.162 9.681 -7.942 1.00 97.00 306 PRO A C 1
ATOM 2200 O O . PRO A 1 306 ? 28.327 10.061 -7.837 1.00 97.00 306 PRO A O 1
ATOM 2203 N N . ARG A 1 307 ? 26.757 8.962 -8.989 1.00 96.44 307 ARG A N 1
ATOM 2204 C CA . ARG A 1 307 ? 27.548 8.588 -10.167 1.00 96.44 307 ARG A CA 1
ATOM 2205 C C . ARG A 1 307 ? 26.727 8.852 -11.424 1.00 96.44 307 ARG A C 1
ATOM 2207 O O . ARG A 1 307 ? 25.502 8.881 -11.354 1.00 96.44 307 ARG A O 1
ATOM 2214 N N . LEU A 1 308 ? 27.409 9.001 -12.555 1.00 96.88 308 LEU A N 1
ATOM 2215 C CA . LEU A 1 308 ? 26.814 9.115 -13.886 1.00 96.88 308 LEU A CA 1
ATOM 2216 C C . LEU A 1 308 ? 27.523 8.125 -14.810 1.00 96.88 308 LEU A C 1
ATOM 2218 O O . LEU A 1 308 ? 28.753 8.056 -14.777 1.00 96.88 308 LEU A O 1
ATOM 2222 N N . LEU A 1 309 ? 26.771 7.367 -15.609 1.00 96.44 309 LEU A N 1
ATOM 2223 C CA . LEU A 1 309 ? 27.347 6.451 -16.607 1.00 96.44 309 LEU A CA 1
ATOM 2224 C C . LEU A 1 309 ? 27.099 6.922 -18.042 1.00 96.44 309 LEU A C 1
ATOM 2226 O O . LEU A 1 309 ? 27.878 6.592 -18.930 1.00 96.44 309 LEU A O 1
ATOM 2230 N N . GLY A 1 310 ? 26.036 7.691 -18.291 1.00 94.88 310 GLY A N 1
ATOM 2231 C CA . GLY A 1 310 ? 25.643 8.189 -19.612 1.00 94.88 310 GLY A CA 1
ATOM 2232 C C . GLY A 1 310 ? 25.013 7.116 -20.508 1.00 94.88 310 GLY A C 1
ATOM 2233 O O . GLY A 1 310 ? 23.966 7.354 -21.115 1.00 94.88 310 GLY A O 1
ATOM 2234 N N . ALA A 1 311 ? 25.587 5.913 -20.520 1.00 94.00 311 ALA A N 1
ATOM 2235 C CA . ALA A 1 311 ? 25.141 4.743 -21.272 1.00 94.00 311 ALA A CA 1
ATOM 2236 C C . ALA A 1 311 ? 24.952 3.513 -20.363 1.00 94.00 311 ALA A C 1
ATOM 2238 O O . ALA A 1 311 ? 25.280 3.534 -19.177 1.00 94.00 311 ALA A O 1
ATOM 2239 N N . GLY A 1 312 ? 24.401 2.441 -20.932 1.00 93.06 312 GLY A N 1
ATOM 2240 C CA . GLY A 1 312 ? 24.072 1.207 -20.219 1.00 93.06 312 GLY A CA 1
ATOM 2241 C C . GLY A 1 312 ? 22.573 1.030 -19.959 1.00 93.06 312 GLY A C 1
ATOM 2242 O O . GLY A 1 312 ? 21.755 1.899 -20.287 1.00 93.06 312 GLY A O 1
ATOM 2243 N N . PRO A 1 313 ? 22.172 -0.131 -19.419 1.00 92.38 313 PRO A N 1
ATOM 2244 C CA . PRO A 1 313 ? 20.771 -0.432 -19.170 1.00 92.38 313 PRO A CA 1
ATOM 2245 C C . PRO A 1 313 ? 20.172 0.516 -18.126 1.00 92.38 313 PRO A C 1
ATOM 2247 O O . PRO A 1 313 ? 20.742 0.736 -17.057 1.00 92.38 313 PRO A O 1
ATOM 2250 N N . SER A 1 314 ? 18.986 1.047 -18.422 1.00 94.88 314 SER A N 1
ATOM 2251 C CA . SER A 1 314 ? 18.162 1.761 -17.443 1.00 94.88 314 SER A CA 1
ATOM 2252 C C . SER A 1 314 ? 17.694 0.826 -16.326 1.00 94.88 314 SER A C 1
ATOM 2254 O O . SER A 1 314 ? 17.518 -0.371 -16.557 1.00 94.88 314 SER A O 1
ATOM 2256 N N . ALA A 1 315 ? 17.415 1.383 -15.146 1.00 93.81 315 ALA A N 1
ATOM 2257 C CA . ALA A 1 315 ? 16.900 0.647 -13.987 1.00 93.81 315 ALA A CA 1
ATOM 2258 C C . ALA A 1 315 ? 15.580 -0.101 -14.250 1.00 93.81 315 ALA A C 1
ATOM 2260 O O . ALA A 1 315 ? 15.307 -1.121 -13.618 1.00 93.81 315 ALA A O 1
ATOM 2261 N N . VAL A 1 316 ? 14.787 0.377 -15.209 1.00 94.94 316 VAL A N 1
ATOM 2262 C CA . VAL A 1 316 ? 13.521 -0.217 -15.637 1.00 94.94 316 VAL A CA 1
ATOM 2263 C C . VAL A 1 316 ? 13.448 -0.269 -17.158 1.00 94.94 316 VAL A C 1
ATOM 2265 O O . VAL A 1 316 ? 13.940 0.626 -17.847 1.00 94.94 316 VAL A O 1
ATOM 2268 N N . ARG A 1 317 ? 12.853 -1.338 -17.693 1.00 93.81 317 ARG A N 1
ATOM 2269 C CA . ARG A 1 317 ? 12.596 -1.521 -19.125 1.00 93.81 317 ARG A CA 1
ATOM 2270 C C . ARG A 1 317 ? 11.249 -2.185 -19.338 1.00 93.81 317 ARG A C 1
ATOM 2272 O O . ARG A 1 317 ? 10.935 -3.112 -18.608 1.00 93.81 317 ARG A O 1
ATOM 2279 N N . ASP A 1 318 ? 10.539 -1.788 -20.390 1.00 91.75 318 ASP A N 1
ATOM 2280 C CA . ASP A 1 318 ? 9.268 -2.395 -20.807 1.00 91.75 318 ASP A CA 1
ATOM 2281 C C . ASP A 1 318 ? 8.159 -2.264 -19.740 1.00 91.75 318 ASP A C 1
ATOM 2283 O O . ASP A 1 318 ? 7.434 -3.213 -19.466 1.00 91.75 318 ASP A O 1
ATOM 2287 N N . ALA A 1 319 ? 8.035 -1.084 -19.121 1.00 93.06 319 ALA A N 1
ATOM 2288 C CA . ALA A 1 319 ? 7.036 -0.801 -18.081 1.00 93.06 319 ALA A CA 1
ATOM 2289 C C . ALA A 1 319 ? 5.620 -0.496 -18.613 1.00 93.06 319 ALA A C 1
ATOM 2291 O O . ALA A 1 319 ? 4.769 -0.074 -17.842 1.00 93.06 319 ALA A O 1
ATOM 2292 N N . GLY A 1 320 ? 5.371 -0.679 -19.915 1.00 90.50 320 GLY A N 1
ATOM 2293 C CA . GLY A 1 320 ? 4.074 -0.377 -20.537 1.00 90.50 320 GLY A CA 1
ATOM 2294 C C . GLY A 1 320 ? 3.782 1.116 -20.734 1.00 90.50 320 GLY A C 1
ATOM 2295 O O . GLY A 1 320 ? 2.646 1.464 -21.013 1.00 90.50 320 GLY A O 1
ATOM 2296 N N . VAL A 1 321 ? 4.794 1.980 -20.591 1.00 90.88 321 VAL A N 1
ATOM 2297 C CA . VAL A 1 321 ? 4.696 3.432 -20.805 1.00 90.88 321 VAL A CA 1
ATOM 2298 C C . VAL A 1 321 ? 5.281 3.778 -22.172 1.00 90.88 321 VAL A C 1
ATOM 2300 O O . VAL A 1 321 ? 6.475 3.564 -22.412 1.00 90.88 321 VAL A O 1
ATOM 2303 N N . HIS A 1 322 ? 4.451 4.302 -23.066 1.00 90.94 322 HIS A N 1
ATOM 2304 C CA . HIS A 1 322 ? 4.791 4.682 -24.437 1.00 90.94 322 HIS A CA 1
ATOM 2305 C C . HIS A 1 322 ? 4.776 6.197 -24.647 1.00 90.94 322 HIS A C 1
ATOM 2307 O O . HIS A 1 322 ? 5.504 6.701 -25.506 1.00 90.94 322 HIS A O 1
ATOM 2313 N N . THR A 1 323 ? 3.987 6.923 -23.855 1.00 89.44 323 THR A N 1
ATOM 2314 C CA . THR A 1 323 ? 3.891 8.389 -23.887 1.00 89.44 323 THR A CA 1
ATOM 2315 C C . THR A 1 323 ? 4.107 8.993 -22.498 1.00 89.44 323 THR A C 1
ATOM 2317 O O . THR A 1 323 ? 4.124 8.283 -21.496 1.00 89.44 323 THR A O 1
ATOM 2320 N N . ILE A 1 324 ? 4.311 10.313 -22.423 1.00 87.25 324 ILE A N 1
ATOM 2321 C CA . ILE A 1 324 ? 4.478 11.000 -21.133 1.00 87.25 324 ILE A CA 1
ATOM 2322 C C . ILE A 1 324 ? 3.189 10.993 -20.299 1.00 87.25 324 ILE A C 1
ATOM 2324 O O . ILE A 1 324 ? 3.269 10.950 -19.077 1.00 87.25 324 ILE A O 1
ATOM 2328 N N . ASP A 1 325 ? 2.025 10.974 -20.950 1.00 84.44 325 ASP A N 1
ATOM 2329 C CA . ASP A 1 325 ? 0.719 10.940 -20.283 1.00 84.44 325 ASP A CA 1
ATOM 2330 C C . ASP A 1 325 ? 0.446 9.572 -19.633 1.00 84.44 325 ASP A C 1
ATOM 2332 O O . ASP A 1 325 ? -0.325 9.465 -18.688 1.00 84.44 325 ASP A O 1
ATOM 2336 N N . GLU A 1 326 ? 1.127 8.523 -20.100 1.00 85.75 326 GLU A N 1
ATOM 2337 C CA . GLU A 1 326 ? 1.083 7.177 -19.519 1.00 85.75 326 GLU A CA 1
ATOM 2338 C C . GLU A 1 326 ? 2.100 6.991 -18.379 1.00 85.75 326 GLU A C 1
ATOM 2340 O O . GLU A 1 326 ? 2.261 5.878 -17.871 1.00 85.75 326 GLU A O 1
ATOM 2345 N N . ALA A 1 327 ? 2.846 8.036 -17.999 1.00 89.75 327 ALA A N 1
ATOM 2346 C CA . ALA A 1 327 ? 3.881 7.926 -16.981 1.00 89.75 327 ALA A CA 1
ATOM 2347 C C . ALA A 1 327 ? 3.321 7.408 -15.647 1.00 89.75 327 ALA A C 1
ATOM 2349 O O . ALA A 1 327 ? 2.283 7.841 -15.152 1.00 89.75 327 ALA A O 1
ATOM 2350 N N . ILE A 1 328 ? 4.060 6.481 -15.032 1.00 90.75 328 ILE A N 1
ATOM 2351 C CA . ILE A 1 328 ? 3.725 5.959 -13.708 1.00 90.75 328 ILE A CA 1
ATOM 2352 C C . ILE A 1 328 ? 4.170 6.991 -12.671 1.00 90.75 328 ILE A C 1
ATOM 2354 O O . ILE A 1 328 ? 5.343 7.037 -12.292 1.00 90.75 328 ILE A O 1
ATOM 2358 N N . ASP A 1 329 ? 3.226 7.809 -12.217 1.00 89.38 329 ASP A N 1
ATOM 2359 C CA . ASP A 1 329 ? 3.453 8.762 -11.135 1.00 89.38 329 ASP A CA 1
ATOM 2360 C C . ASP A 1 329 ? 3.745 8.036 -9.815 1.00 89.38 329 ASP A C 1
ATOM 2362 O O . ASP A 1 329 ? 3.070 7.073 -9.436 1.00 89.38 329 ASP A O 1
ATOM 2366 N N . LEU A 1 330 ? 4.753 8.520 -9.089 1.00 91.25 330 LEU A N 1
ATOM 2367 C CA . LEU A 1 330 ? 5.135 8.015 -7.773 1.00 91.25 330 LEU A CA 1
ATOM 2368 C C . LEU A 1 330 ? 5.001 9.127 -6.727 1.00 91.25 330 LEU A C 1
ATOM 2370 O O . LEU A 1 330 ? 5.508 10.231 -6.915 1.00 91.25 330 LEU A O 1
ATOM 2374 N N . GLU A 1 331 ? 4.387 8.815 -5.591 1.00 92.62 331 GLU A N 1
ATOM 2375 C CA . GLU A 1 331 ? 4.377 9.675 -4.410 1.00 92.62 331 GLU A CA 1
ATOM 2376 C C . GLU A 1 331 ? 5.577 9.335 -3.524 1.00 92.62 331 GLU A C 1
ATOM 2378 O O . GLU A 1 331 ? 5.680 8.220 -3.008 1.00 92.62 331 GLU A O 1
ATOM 2383 N N . ILE A 1 332 ? 6.500 10.282 -3.341 1.00 93.75 332 ILE A N 1
ATOM 2384 C CA . ILE A 1 332 ? 7.639 10.106 -2.431 1.00 93.75 332 ILE A CA 1
ATOM 2385 C C . ILE A 1 332 ? 7.143 10.214 -0.989 1.00 93.75 332 ILE A C 1
ATOM 2387 O O . ILE A 1 332 ? 6.649 11.261 -0.579 1.00 93.75 332 ILE A O 1
ATOM 2391 N N . VAL A 1 333 ? 7.343 9.149 -0.213 1.00 90.75 333 VAL A N 1
ATOM 2392 C CA . VAL A 1 333 ? 6.961 9.078 1.209 1.00 90.75 333 VAL A CA 1
ATOM 2393 C C . VAL A 1 333 ? 8.163 9.144 2.155 1.00 90.75 333 VAL A C 1
ATOM 2395 O O . VAL A 1 333 ? 8.001 9.445 3.332 1.00 90.75 333 VAL A O 1
ATOM 2398 N N . ASP A 1 334 ? 9.372 8.872 1.657 1.00 92.12 334 ASP A N 1
ATOM 2399 C CA . ASP A 1 334 ? 10.627 9.039 2.398 1.00 92.12 334 ASP A CA 1
ATOM 2400 C C . ASP A 1 334 ? 11.787 9.320 1.435 1.00 92.12 334 ASP A C 1
ATOM 2402 O O . ASP A 1 334 ? 11.884 8.728 0.357 1.00 92.12 334 ASP A O 1
ATOM 2406 N N . SER A 1 335 ? 12.701 10.189 1.862 1.00 96.56 335 SER A N 1
ATOM 2407 C CA . SER A 1 335 ? 13.987 10.418 1.209 1.00 96.56 335 SER A CA 1
ATOM 2408 C C . SER A 1 335 ? 15.072 10.509 2.274 1.00 96.56 335 SER A C 1
ATOM 2410 O O . SER A 1 335 ? 15.104 11.461 3.055 1.00 96.56 335 SER A O 1
ATOM 2412 N N . THR A 1 336 ? 15.971 9.532 2.297 1.00 95.62 336 THR A N 1
ATOM 2413 C CA . THR A 1 336 ? 16.997 9.410 3.333 1.00 95.62 336 THR A CA 1
ATOM 2414 C C . THR A 1 336 ? 18.365 9.205 2.695 1.00 95.62 336 THR A C 1
ATOM 2416 O O . THR A 1 336 ? 18.537 8.362 1.814 1.00 95.62 336 THR A O 1
ATOM 2419 N N . GLN A 1 337 ? 19.367 9.953 3.155 1.00 96.50 337 GLN A N 1
ATOM 2420 C CA . GLN A 1 337 ? 20.754 9.714 2.769 1.00 96.50 337 GLN A CA 1
ATOM 2421 C C . GLN A 1 337 ? 21.301 8.477 3.500 1.00 96.50 337 GLN A C 1
ATOM 2423 O O . GLN A 1 337 ? 21.232 8.393 4.726 1.00 96.50 337 GLN A O 1
ATOM 2428 N N . VAL A 1 338 ? 21.866 7.523 2.756 1.00 95.31 338 VAL A N 1
ATOM 2429 C CA . VAL A 1 338 ? 22.444 6.275 3.279 1.00 95.31 338 VAL A CA 1
ATOM 2430 C C . VAL A 1 338 ? 23.902 6.185 2.837 1.00 95.31 338 VAL A C 1
ATOM 2432 O O . VAL A 1 338 ? 24.221 5.786 1.716 1.00 95.31 338 VAL A O 1
ATOM 2435 N N . GLY A 1 339 ? 24.812 6.593 3.723 1.00 96.44 339 GLY A N 1
ATOM 2436 C CA . GLY A 1 339 ? 26.202 6.825 3.334 1.00 96.44 339 GLY A CA 1
ATOM 2437 C C . GLY A 1 339 ? 26.276 7.911 2.245 1.00 96.44 339 GLY A C 1
ATOM 2438 O O . GLY A 1 339 ? 25.701 8.982 2.433 1.00 96.44 339 GLY A O 1
ATOM 2439 N N . PRO A 1 340 ? 26.966 7.683 1.113 1.00 95.94 340 PRO A N 1
ATOM 2440 C CA . PRO A 1 340 ? 26.985 8.629 -0.002 1.00 95.94 340 PRO A CA 1
ATOM 2441 C C . PRO A 1 340 ? 25.761 8.523 -0.929 1.00 95.94 340 PRO A C 1
ATOM 2443 O O . PRO A 1 340 ? 25.602 9.386 -1.786 1.00 95.94 340 PRO A O 1
ATOM 2446 N N . ASP A 1 341 ? 24.928 7.485 -0.800 1.00 98.19 341 ASP A N 1
ATOM 2447 C CA . ASP A 1 341 ? 23.784 7.253 -1.688 1.00 98.19 341 ASP A CA 1
ATOM 2448 C C . ASP A 1 341 ? 22.509 7.920 -1.148 1.00 98.19 341 ASP A C 1
ATOM 2450 O O . ASP A 1 341 ? 22.383 8.188 0.049 1.00 98.19 341 ASP A O 1
ATOM 2454 N N . LEU A 1 342 ? 21.527 8.137 -2.023 1.00 97.94 342 LEU A N 1
ATOM 2455 C CA . LEU A 1 342 ? 20.179 8.571 -1.656 1.00 97.94 342 LEU A CA 1
ATOM 2456 C C . LEU A 1 342 ? 19.203 7.396 -1.773 1.00 97.94 342 LEU A C 1
ATOM 2458 O O . LEU A 1 342 ? 19.069 6.812 -2.847 1.00 97.94 342 LEU A O 1
ATOM 2462 N N . ARG A 1 343 ? 18.489 7.070 -0.693 1.00 98.38 343 ARG A N 1
ATOM 2463 C CA . ARG A 1 343 ? 17.345 6.154 -0.721 1.00 98.38 343 ARG A CA 1
ATOM 2464 C C . ARG A 1 343 ? 16.057 6.957 -0.860 1.00 98.38 343 ARG A C 1
ATOM 2466 O O . ARG A 1 343 ? 15.781 7.822 -0.034 1.00 98.38 343 ARG A O 1
ATOM 2473 N N . ILE A 1 344 ? 15.256 6.626 -1.864 1.00 97.31 344 ILE A N 1
ATOM 2474 C CA . ILE A 1 344 ? 13.907 7.154 -2.066 1.00 97.31 344 ILE A CA 1
ATOM 2475 C C . ILE A 1 344 ? 12.923 6.006 -1.862 1.00 97.31 344 ILE A C 1
ATOM 2477 O O . ILE A 1 344 ? 13.020 4.979 -2.537 1.00 97.31 344 ILE A O 1
ATOM 2481 N N . THR A 1 345 ? 11.971 6.187 -0.951 1.00 97.06 345 THR A N 1
ATOM 2482 C CA . THR A 1 345 ? 10.800 5.316 -0.846 1.00 97.06 345 THR A CA 1
ATOM 2483 C C . THR A 1 345 ? 9.614 6.042 -1.446 1.00 97.06 345 THR A C 1
ATOM 2485 O O . THR A 1 345 ? 9.290 7.156 -1.033 1.00 97.06 345 THR A O 1
ATOM 2488 N N . ALA A 1 346 ? 8.959 5.403 -2.403 1.00 95.62 346 ALA A N 1
ATOM 2489 C CA . ALA A 1 346 ? 7.796 5.957 -3.063 1.00 95.62 346 ALA A CA 1
ATOM 2490 C C . ALA A 1 346 ? 6.686 4.915 -3.189 1.00 95.62 346 ALA A C 1
ATOM 2492 O O . ALA A 1 346 ? 6.943 3.709 -3.243 1.00 95.62 346 ALA A O 1
ATOM 2493 N N . LEU A 1 347 ? 5.448 5.377 -3.237 1.00 92.94 347 LEU A N 1
ATOM 2494 C CA . LEU A 1 347 ? 4.288 4.554 -3.544 1.00 92.94 347 LEU A CA 1
ATOM 2495 C C . LEU A 1 347 ? 3.863 4.873 -4.976 1.00 92.94 347 LEU A C 1
ATOM 2497 O O . LEU A 1 347 ? 3.813 6.054 -5.323 1.00 92.94 347 LEU A O 1
ATOM 2501 N N . PRO A 1 348 ? 3.571 3.874 -5.826 1.00 89.00 348 PRO A N 1
ATOM 2502 C CA . PRO A 1 348 ? 2.869 4.147 -7.066 1.00 89.00 348 PRO A CA 1
ATOM 2503 C C . PRO A 1 348 ? 1.600 4.906 -6.727 1.00 89.00 348 PRO A C 1
ATOM 2505 O O . PRO A 1 348 ? 0.854 4.483 -5.836 1.00 89.00 348 PRO A O 1
ATOM 2508 N N . GLY A 1 349 ? 1.377 6.033 -7.402 1.00 66.62 349 GLY A N 1
ATOM 2509 C CA . GLY A 1 349 ? 0.087 6.683 -7.331 1.00 66.62 349 GLY A CA 1
ATOM 2510 C C . GLY A 1 349 ? -0.945 5.603 -7.617 1.00 66.62 349 GLY A C 1
ATOM 2511 O O . GLY A 1 349 ? -0.833 4.888 -8.617 1.00 66.62 349 GLY A O 1
ATOM 2512 N N . ARG A 1 350 ? -1.944 5.440 -6.736 1.00 52.53 350 ARG A N 1
ATOM 2513 C CA . ARG A 1 350 ? -3.236 4.944 -7.228 1.00 52.53 350 ARG A CA 1
ATOM 2514 C C . ARG A 1 350 ? -3.491 5.870 -8.390 1.00 52.53 350 ARG A C 1
ATOM 2516 O O . ARG A 1 350 ? -3.511 7.072 -8.113 1.00 52.53 350 ARG A O 1
ATOM 2523 N N . GLY A 1 351 ? -3.416 5.334 -9.618 1.00 40.12 351 GLY A N 1
ATOM 2524 C CA . GLY A 1 351 ? -3.211 6.143 -10.818 1.00 40.12 351 GLY A CA 1
ATOM 2525 C C . GLY A 1 351 ? -4.042 7.392 -10.671 1.00 40.12 351 GLY A C 1
ATOM 2526 O O . GLY A 1 351 ? -5.151 7.266 -10.147 1.00 40.12 351 GLY A O 1
ATOM 2527 N N . ARG A 1 352 ? -3.491 8.566 -11.000 1.00 37.31 352 ARG A N 1
ATOM 2528 C CA . ARG A 1 352 ? -4.326 9.751 -11.164 1.00 37.31 352 ARG A CA 1
ATOM 2529 C C . ARG A 1 352 ? -5.568 9.263 -11.918 1.00 37.31 352 ARG A C 1
ATOM 2531 O O . ARG A 1 352 ? -5.511 9.053 -13.120 1.00 37.31 352 ARG A O 1
ATOM 2538 N N . ALA A 1 353 ? -6.679 9.031 -11.208 1.00 35.56 353 ALA A N 1
ATOM 2539 C CA . ALA A 1 353 ? -7.965 9.445 -11.697 1.00 35.56 353 ALA A CA 1
ATOM 2540 C C . ALA A 1 353 ? -7.637 10.886 -11.982 1.00 35.56 353 ALA A C 1
ATOM 2542 O O . ALA A 1 353 ? -7.296 11.603 -11.035 1.00 35.56 353 ALA A O 1
ATOM 2543 N N . ASP A 1 354 ? -7.405 11.172 -13.263 1.00 33.94 354 ASP A N 1
ATOM 2544 C CA . ASP A 1 354 ? -6.893 12.443 -13.708 1.00 33.94 354 ASP A CA 1
ATOM 2545 C C . ASP A 1 354 ? -7.639 13.495 -12.924 1.00 33.94 354 ASP A C 1
ATOM 2547 O O . ASP A 1 354 ? -8.847 13.667 -13.075 1.00 33.94 354 ASP A O 1
ATOM 2551 N N . MET A 1 355 ? -6.920 14.070 -11.962 1.00 29.69 355 MET A N 1
ATOM 2552 C CA . MET A 1 355 ? -7.491 14.958 -10.977 1.00 29.69 355 MET A CA 1
ATOM 2553 C C . MET A 1 355 ? -7.654 16.249 -11.749 1.00 29.69 355 MET A C 1
ATOM 2555 O O . MET A 1 355 ? -6.759 17.093 -11.797 1.00 29.69 355 MET A O 1
ATOM 2559 N N . PHE A 1 356 ? -8.761 16.324 -12.472 1.00 31.78 356 PHE A N 1
ATOM 2560 C CA . PHE A 1 356 ? -9.283 17.554 -12.990 1.00 31.78 356 PHE A CA 1
ATOM 2561 C C . PHE A 1 356 ? -10.482 17.973 -12.155 1.00 31.78 356 PHE A C 1
ATOM 2563 O O . PHE A 1 356 ? -11.133 17.185 -11.473 1.00 31.78 356 PHE A O 1
ATOM 2570 N N . THR A 1 357 ? -10.700 19.274 -12.197 1.00 38.38 357 THR A N 1
ATOM 2571 C CA . THR A 1 357 ? -11.703 20.031 -11.479 1.00 38.38 357 THR A CA 1
ATOM 2572 C C . THR A 1 357 ? -13.068 19.346 -11.561 1.00 38.38 357 THR A C 1
ATOM 2574 O O . THR A 1 357 ? -13.619 19.173 -12.647 1.00 38.38 357 THR A O 1
ATOM 2577 N N . GLY A 1 358 ? -13.606 18.961 -10.405 1.00 49.91 358 GLY A N 1
ATOM 2578 C CA . GLY A 1 358 ? -14.929 18.356 -10.304 1.00 49.91 358 GLY A CA 1
ATOM 2579 C C . GLY A 1 358 ? -14.910 16.842 -10.221 1.00 49.91 358 GLY A C 1
ATOM 2580 O O . GLY A 1 358 ? -15.306 16.195 -11.174 1.00 49.91 358 GLY A O 1
ATOM 2581 N N . ILE A 1 359 ? -14.494 16.332 -9.061 1.00 67.38 359 ILE A N 1
ATOM 2582 C CA . ILE A 1 359 ? -15.311 15.538 -8.131 1.00 67.38 359 ILE A CA 1
ATOM 2583 C C . ILE A 1 359 ? -16.007 14.244 -8.658 1.00 67.38 359 ILE A C 1
ATOM 2585 O O . ILE A 1 359 ? -16.027 13.258 -7.933 1.00 67.38 359 ILE A O 1
ATOM 2589 N N . VAL A 1 360 ? -16.530 14.196 -9.885 1.00 84.81 360 VAL A N 1
ATOM 2590 C CA . VAL A 1 360 ? -17.162 13.018 -10.501 1.00 84.81 360 VAL A CA 1
ATOM 2591 C C . VAL A 1 360 ? -16.193 11.834 -10.518 1.00 84.81 360 VAL A C 1
ATOM 2593 O O . VAL A 1 360 ? -15.120 11.904 -11.117 1.00 84.81 360 VAL A O 1
ATOM 2596 N N . GLU A 1 361 ? -16.583 10.738 -9.872 1.00 86.88 361 GLU A N 1
ATOM 2597 C CA . GLU A 1 361 ? -15.755 9.540 -9.715 1.00 86.88 361 GLU A CA 1
ATOM 2598 C C . GLU A 1 361 ? -15.928 8.559 -10.878 1.00 86.88 361 GLU A C 1
ATOM 2600 O O . GLU A 1 361 ? -14.976 7.875 -11.258 1.00 86.88 361 GLU A O 1
ATOM 2605 N N . GLU A 1 362 ? -17.126 8.491 -11.462 1.00 92.00 362 GLU A N 1
ATOM 2606 C CA . GLU A 1 362 ? -17.395 7.673 -12.644 1.00 92.00 362 GLU A CA 1
ATOM 2607 C C . GLU A 1 362 ? -18.627 8.142 -13.433 1.00 92.00 362 GLU A C 1
ATOM 2609 O O . GLU A 1 362 ? -19.449 8.934 -12.965 1.00 92.00 362 GLU A O 1
ATOM 2614 N N . LEU A 1 363 ? -18.777 7.593 -14.642 1.00 94.44 363 LEU A N 1
ATOM 2615 C CA . LEU A 1 363 ? -20.000 7.695 -15.431 1.00 94.44 363 LEU A CA 1
ATOM 2616 C C . LEU A 1 363 ? -20.858 6.451 -15.232 1.00 94.44 363 LEU A C 1
ATOM 2618 O O . LEU A 1 363 ? -20.490 5.367 -15.684 1.00 94.44 363 LEU A O 1
ATOM 2622 N N . GLY A 1 364 ? -22.021 6.640 -14.622 1.00 95.81 364 GLY A N 1
ATOM 2623 C CA . GLY A 1 364 ? -23.036 5.614 -14.458 1.00 95.81 364 GLY A CA 1
ATOM 2624 C C . GLY A 1 364 ? -24.073 5.584 -15.574 1.00 95.81 364 GLY A C 1
ATOM 2625 O O . GLY A 1 364 ? -24.050 6.383 -16.517 1.00 95.81 364 GLY A O 1
ATOM 2626 N N . GLU A 1 365 ? -25.018 4.663 -15.424 1.00 97.38 365 GLU A N 1
ATOM 2627 C CA . GLU A 1 365 ? -26.148 4.469 -16.332 1.00 97.38 365 GLU A CA 1
ATOM 2628 C C . GLU A 1 365 ? -27.443 4.324 -15.531 1.00 97.38 365 GLU A C 1
ATOM 2630 O O . GLU A 1 365 ? -27.523 3.532 -14.590 1.00 97.38 365 GLU A O 1
ATOM 2635 N N . VAL A 1 366 ? -28.482 5.064 -15.910 1.00 97.12 366 VAL A N 1
ATOM 2636 C CA . VAL A 1 366 ? -29.818 4.886 -15.335 1.00 97.12 366 VAL A CA 1
ATOM 2637 C C . VAL A 1 366 ? -30.370 3.541 -15.800 1.00 97.12 366 VAL A C 1
ATOM 2639 O O . VAL A 1 366 ? -30.612 3.333 -16.983 1.00 97.12 366 VAL A O 1
ATOM 2642 N N . VAL A 1 367 ? -30.605 2.618 -14.873 1.00 97.06 367 VAL A N 1
ATOM 2643 C CA . VAL A 1 367 ? -31.116 1.273 -15.182 1.00 97.06 367 VAL A CA 1
ATOM 2644 C C . VAL A 1 367 ? -32.638 1.270 -15.222 1.00 97.06 367 VAL A C 1
ATOM 2646 O O . VAL A 1 367 ? -33.254 0.625 -16.070 1.00 97.06 367 VAL A O 1
ATOM 2649 N N . ARG A 1 368 ? -33.270 1.981 -14.285 1.00 95.81 368 ARG A N 1
ATOM 2650 C CA . ARG A 1 368 ? -34.727 2.005 -14.143 1.00 95.81 368 ARG A CA 1
ATOM 2651 C C . ARG A 1 368 ? -35.175 3.287 -13.458 1.00 95.81 368 ARG A C 1
ATOM 2653 O O . ARG A 1 368 ? -34.564 3.715 -12.489 1.00 95.81 368 ARG A O 1
ATOM 2660 N N . VAL A 1 369 ? -36.291 3.839 -13.920 1.00 92.69 369 VAL A N 1
ATOM 2661 C CA . VAL A 1 369 ? -37.040 4.891 -13.222 1.00 92.69 369 VAL A CA 1
ATOM 2662 C C . VAL A 1 369 ? -38.446 4.358 -12.991 1.00 92.69 369 VAL A C 1
ATOM 2664 O O . VAL A 1 369 ? -39.053 3.789 -13.900 1.00 92.69 369 VAL A O 1
ATOM 2667 N N . THR A 1 370 ? -38.955 4.459 -11.771 1.00 90.12 370 THR A N 1
ATOM 2668 C CA . THR A 1 370 ? -40.301 3.994 -11.425 1.00 90.12 370 THR A CA 1
ATOM 2669 C C . THR A 1 370 ? -41.012 5.072 -10.640 1.00 90.12 370 THR A C 1
ATOM 2671 O O . THR A 1 370 ? -40.637 5.358 -9.509 1.00 90.12 370 THR A O 1
ATOM 2674 N N . GLU A 1 371 ? -42.031 5.666 -11.255 1.00 84.00 371 GLU A N 1
ATOM 2675 C CA . GLU A 1 371 ? -42.910 6.620 -10.588 1.00 84.00 371 GLU A CA 1
ATOM 2676 C C . GLU A 1 371 ? -43.665 5.913 -9.462 1.00 84.00 371 GLU A C 1
ATOM 2678 O O . GLU A 1 371 ? -44.286 4.864 -9.656 1.00 84.00 371 GLU A O 1
ATOM 2683 N N . THR A 1 372 ? -43.596 6.494 -8.275 1.00 76.44 372 THR A N 1
ATOM 2684 C CA . THR A 1 372 ? -44.383 6.093 -7.116 1.00 76.44 372 THR A CA 1
ATOM 2685 C C . THR A 1 372 ? -45.549 7.073 -7.006 1.00 76.44 372 THR A C 1
ATOM 2687 O O . THR A 1 372 ? -45.390 8.267 -7.240 1.00 76.44 372 THR A O 1
ATOM 2690 N N . GLY A 1 373 ? -46.756 6.577 -6.715 1.00 61.47 373 GLY A N 1
ATOM 2691 C CA . GLY A 1 373 ? -48.020 7.330 -6.828 1.00 61.47 373 GLY A CA 1
ATOM 2692 C C . GLY A 1 373 ? -48.183 8.570 -5.931 1.00 61.47 373 GLY A C 1
ATOM 2693 O O . GLY A 1 373 ? -49.268 9.142 -5.916 1.00 61.47 373 GLY A O 1
ATOM 2694 N N . ASP A 1 374 ? -47.126 8.997 -5.235 1.00 64.06 374 ASP A N 1
ATOM 2695 C CA . ASP A 1 374 ? -47.100 10.041 -4.207 1.00 64.06 374 ASP A CA 1
ATOM 2696 C C . ASP A 1 374 ? -46.114 11.182 -4.544 1.00 64.06 374 ASP A C 1
ATOM 2698 O O . ASP A 1 374 ? -45.406 11.677 -3.669 1.00 64.06 374 ASP A O 1
ATOM 2702 N N . ASP A 1 375 ? -46.052 11.611 -5.813 1.00 79.12 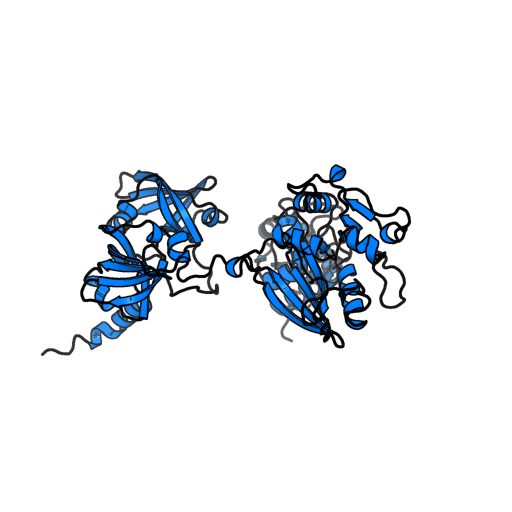375 ASP A N 1
ATOM 2703 C CA . ASP A 1 375 ? -45.147 12.686 -6.271 1.00 79.12 375 ASP A CA 1
ATOM 2704 C C . ASP A 1 375 ? -43.676 12.369 -5.937 1.00 79.12 375 ASP A C 1
ATOM 2706 O O . ASP A 1 375 ? -42.954 13.176 -5.355 1.00 79.12 375 ASP A O 1
ATOM 2710 N N . SER A 1 376 ? -43.237 11.152 -6.256 1.00 85.50 376 SER A N 1
ATOM 2711 C CA . SER A 1 376 ? -41.863 10.678 -6.082 1.00 85.50 376 SER A CA 1
ATOM 2712 C C . SER A 1 376 ? -41.514 9.639 -7.151 1.00 85.50 376 SER A C 1
ATOM 2714 O O . SER A 1 376 ? -42.384 9.143 -7.871 1.00 85.50 376 SER A O 1
ATOM 2716 N N . ALA A 1 377 ? -40.230 9.335 -7.305 1.00 88.88 377 ALA A N 1
ATOM 2717 C CA . ALA A 1 377 ? -39.775 8.265 -8.180 1.00 88.88 377 ALA A CA 1
ATOM 2718 C C . ALA A 1 377 ? -38.612 7.506 -7.549 1.00 88.88 377 ALA A C 1
ATOM 2720 O O . ALA A 1 377 ? -37.695 8.114 -7.003 1.00 88.88 377 ALA A O 1
ATOM 2721 N N . LEU A 1 378 ? -38.610 6.187 -7.708 1.00 91.88 378 LEU A N 1
ATOM 2722 C CA . LEU A 1 378 ? -37.454 5.356 -7.412 1.00 91.88 378 LEU A CA 1
ATOM 2723 C C . LEU A 1 378 ? -36.555 5.309 -8.651 1.00 91.88 378 LEU A C 1
ATOM 2725 O O . LEU A 1 378 ? -36.975 4.841 -9.717 1.00 91.88 378 LEU A O 1
ATOM 2729 N N . VAL A 1 379 ? -35.317 5.775 -8.515 1.00 95.19 379 VAL A N 1
ATOM 2730 C CA . VAL A 1 379 ? -34.318 5.772 -9.589 1.00 95.19 379 VAL A CA 1
ATOM 2731 C C . VAL A 1 379 ? -33.241 4.748 -9.252 1.00 95.19 379 VAL A C 1
ATOM 2733 O O . VAL A 1 379 ? -32.609 4.830 -8.204 1.00 95.19 379 VAL A O 1
ATOM 2736 N N . ALA A 1 380 ? -33.046 3.774 -10.137 1.00 96.81 380 ALA A N 1
ATOM 2737 C CA . ALA A 1 380 ? -31.987 2.779 -10.054 1.00 96.81 380 ALA A CA 1
ATOM 2738 C C . ALA A 1 380 ? -30.864 3.151 -11.021 1.00 96.81 380 ALA A C 1
ATOM 2740 O O . ALA A 1 380 ? -31.116 3.332 -12.217 1.00 96.81 380 ALA A O 1
ATOM 2741 N N . VAL A 1 381 ? -29.636 3.237 -10.520 1.00 97.69 381 VAL A N 1
ATOM 2742 C CA . VAL A 1 381 ? -28.470 3.670 -11.289 1.00 97.69 381 VAL A CA 1
ATOM 2743 C C . VAL A 1 381 ? -27.330 2.680 -11.105 1.00 97.69 381 VAL A C 1
ATOM 2745 O O . VAL A 1 381 ? -26.982 2.322 -9.982 1.00 97.69 381 VAL A O 1
ATOM 2748 N N . ARG A 1 382 ? -26.749 2.238 -12.221 1.00 97.62 382 ARG A N 1
ATOM 2749 C CA . ARG A 1 382 ? -25.543 1.415 -12.241 1.00 97.62 382 ARG A CA 1
ATOM 2750 C C . ARG A 1 382 ? -24.312 2.302 -12.088 1.00 97.62 382 ARG A C 1
ATOM 2752 O O . ARG A 1 382 ? -24.146 3.241 -12.865 1.00 97.62 382 ARG A O 1
ATOM 2759 N N . GLY A 1 383 ? -23.444 1.955 -11.145 1.00 96.38 383 GLY A N 1
ATOM 2760 C CA . GLY A 1 383 ? -22.183 2.640 -10.864 1.00 96.38 383 GLY A CA 1
ATOM 2761 C C . GLY A 1 383 ? -21.254 1.743 -10.043 1.00 96.38 383 GLY A C 1
ATOM 2762 O O . GLY A 1 383 ? -21.310 1.786 -8.815 1.00 96.38 383 GLY A O 1
ATOM 2763 N N . PRO A 1 384 ? -20.436 0.884 -10.681 1.00 90.81 384 PRO A N 1
ATOM 2764 C CA . PRO A 1 384 ? -19.626 -0.104 -9.972 1.00 90.81 384 PRO A CA 1
ATOM 2765 C C . PRO A 1 384 ? -18.655 0.493 -8.946 1.00 90.81 384 PRO A C 1
ATOM 2767 O O . PRO A 1 384 ? -18.389 -0.143 -7.925 1.00 90.81 384 PRO A O 1
ATOM 2770 N N . LEU A 1 385 ? -18.106 1.686 -9.201 1.00 88.31 385 LEU A N 1
ATOM 2771 C CA . LEU A 1 385 ? -17.171 2.334 -8.284 1.00 88.31 385 LEU A CA 1
ATOM 2772 C C . LEU A 1 385 ? -17.897 2.942 -7.083 1.00 88.31 385 LEU A C 1
ATOM 2774 O O . LEU A 1 385 ? -17.512 2.655 -5.948 1.00 88.31 385 LEU A O 1
ATOM 2778 N N . VAL A 1 386 ? -18.946 3.737 -7.305 1.00 91.19 386 VAL A N 1
ATOM 2779 C CA . VAL A 1 386 ? -19.667 4.416 -6.217 1.00 91.19 386 VAL A CA 1
ATOM 2780 C C . VAL A 1 386 ? -20.468 3.444 -5.355 1.00 91.19 386 VAL A C 1
ATOM 2782 O O . VAL A 1 386 ? -20.708 3.728 -4.188 1.00 91.19 386 VAL A O 1
ATOM 2785 N N . VAL A 1 387 ? -20.837 2.280 -5.899 1.00 94.00 387 VAL A N 1
ATOM 2786 C CA . VAL A 1 387 ? -21.532 1.211 -5.167 1.00 94.00 387 VAL A CA 1
ATOM 2787 C C . VAL A 1 387 ? -20.573 0.328 -4.358 1.00 94.00 387 VAL A C 1
ATOM 2789 O O . VAL A 1 387 ? -21.003 -0.332 -3.415 1.00 94.00 387 VAL A O 1
ATOM 2792 N N . SER A 1 388 ? -19.272 0.330 -4.672 1.00 90.44 388 SER A N 1
ATOM 2793 C CA . SER A 1 388 ? -18.295 -0.618 -4.106 1.00 90.44 388 SER A CA 1
ATOM 2794 C C . SER A 1 388 ? -18.205 -0.626 -2.573 1.00 90.44 388 SER A C 1
ATOM 2796 O O . SER A 1 388 ? -17.842 -1.649 -1.985 1.00 90.44 388 SER A O 1
ATOM 2798 N N . ASP A 1 389 ? -18.554 0.484 -1.926 1.00 87.12 389 ASP A N 1
ATOM 2799 C CA . ASP A 1 389 ? -18.638 0.631 -0.474 1.00 87.12 389 ASP A CA 1
ATOM 2800 C C . ASP A 1 389 ? -19.942 1.282 0.022 1.00 87.12 389 ASP A C 1
ATOM 2802 O O . ASP A 1 389 ? -20.062 1.539 1.223 1.00 87.12 389 ASP A O 1
ATOM 2806 N N . ALA A 1 390 ? -20.926 1.484 -0.862 1.00 89.38 390 ALA A N 1
ATOM 2807 C CA . ALA A 1 390 ? -22.196 2.123 -0.529 1.00 89.38 390 ALA A CA 1
ATOM 2808 C C . ALA A 1 390 ? -23.063 1.264 0.399 1.00 89.38 390 ALA A C 1
ATOM 2810 O O . ALA A 1 390 ? -23.175 0.042 0.258 1.00 89.38 390 ALA A O 1
ATOM 2811 N N . ARG A 1 391 ? -23.736 1.926 1.338 1.00 91.06 391 ARG A N 1
ATOM 2812 C CA . ARG A 1 391 ? -24.684 1.327 2.280 1.00 91.06 391 ARG A CA 1
ATOM 2813 C C . ARG A 1 391 ? -26.011 2.067 2.248 1.00 91.06 391 ARG A C 1
ATOM 2815 O O . ARG A 1 391 ? -26.107 3.213 1.819 1.00 91.06 391 ARG A O 1
ATOM 2822 N N . HIS A 1 392 ? -27.046 1.406 2.758 1.00 93.31 392 HIS A N 1
ATOM 2823 C CA . HIS A 1 392 ? -28.328 2.054 3.010 1.00 93.31 392 HIS A CA 1
ATOM 2824 C C . HIS A 1 392 ? -28.139 3.311 3.873 1.00 93.31 392 HIS A C 1
ATOM 2826 O O . HIS A 1 392 ? -27.542 3.238 4.950 1.00 93.31 392 HIS A O 1
ATOM 2832 N N . GLY A 1 393 ? -28.682 4.437 3.414 1.00 89.69 393 GLY A N 1
ATOM 2833 C CA . GLY A 1 393 ? -28.583 5.737 4.074 1.00 89.69 393 GLY A CA 1
ATOM 2834 C C . GLY A 1 393 ? -27.373 6.581 3.666 1.00 89.69 393 GLY A C 1
ATOM 2835 O O . GLY A 1 393 ? -27.331 7.752 4.039 1.00 89.69 393 GLY A O 1
ATOM 2836 N N . ASP A 1 394 ? -26.428 6.037 2.895 1.00 91.25 394 ASP A N 1
ATOM 2837 C CA . ASP A 1 394 ? -25.319 6.824 2.351 1.00 91.25 394 ASP A CA 1
ATOM 2838 C C . ASP A 1 394 ? -25.808 7.784 1.257 1.00 91.25 394 ASP A C 1
ATOM 2840 O O . ASP A 1 394 ? -26.880 7.606 0.674 1.00 91.25 394 ASP A O 1
ATOM 2844 N N . SER A 1 395 ? -25.008 8.808 0.966 1.00 91.44 395 SER A N 1
ATOM 2845 C CA . SER A 1 395 ? -25.306 9.798 -0.070 1.00 91.44 395 SER A CA 1
ATOM 2846 C C . SER A 1 395 ? -24.429 9.598 -1.302 1.00 91.44 395 SER A C 1
ATOM 2848 O O . SER A 1 395 ? -23.199 9.591 -1.199 1.00 91.44 395 SER A O 1
ATOM 2850 N N . ILE A 1 396 ? -25.065 9.512 -2.470 1.00 93.88 396 ILE A N 1
ATOM 2851 C CA . ILE A 1 396 ? -24.410 9.498 -3.783 1.00 93.88 396 ILE A CA 1
ATOM 2852 C C . ILE A 1 396 ? -25.017 10.619 -4.623 1.00 93.88 396 ILE A C 1
ATOM 2854 O O . ILE A 1 396 ? -26.239 10.725 -4.750 1.00 93.88 396 ILE A O 1
ATOM 2858 N N . ALA A 1 397 ? -24.173 11.472 -5.198 1.00 93.81 397 ALA A N 1
ATOM 2859 C CA . ALA A 1 397 ? -24.618 12.505 -6.113 1.00 93.81 397 ALA A CA 1
ATOM 2860 C C . ALA A 1 397 ? -24.830 11.931 -7.522 1.00 93.81 397 ALA A C 1
ATOM 2862 O O . ALA A 1 397 ? -23.960 11.250 -8.063 1.00 93.81 397 ALA A O 1
ATOM 2863 N N . VAL A 1 398 ? -25.977 12.241 -8.133 1.00 95.75 398 VAL A N 1
ATOM 2864 C CA . VAL A 1 398 ? -26.308 11.898 -9.526 1.00 95.75 398 VAL A CA 1
ATOM 2865 C C . VAL A 1 398 ? -26.486 13.186 -10.318 1.00 95.75 398 VAL A C 1
ATOM 2867 O O . VAL A 1 398 ? -27.412 13.952 -10.052 1.00 95.75 398 VAL A O 1
ATOM 2870 N N . ASN A 1 399 ? -25.591 13.458 -11.273 1.00 94.75 399 ASN A N 1
ATOM 2871 C CA . ASN A 1 399 ? -25.510 14.747 -11.980 1.00 94.75 399 ASN A CA 1
ATOM 2872 C C . ASN A 1 399 ? -25.547 15.948 -11.011 1.00 94.75 399 ASN A C 1
ATOM 2874 O O . ASN A 1 399 ? -26.262 16.924 -11.247 1.00 94.75 399 ASN A O 1
ATOM 2878 N N . GLY A 1 400 ? -24.822 15.857 -9.891 1.00 91.50 400 GLY A N 1
ATOM 2879 C CA . GLY A 1 400 ? -24.767 16.909 -8.872 1.00 91.50 400 GLY A CA 1
ATOM 2880 C C . GLY A 1 400 ? -26.005 17.021 -7.976 1.00 91.50 400 GLY A C 1
ATOM 2881 O O . GLY A 1 400 ? -26.125 17.998 -7.250 1.00 91.50 400 GLY A O 1
ATOM 2882 N N . VAL A 1 401 ? -26.934 16.062 -8.007 1.00 94.00 401 VAL A N 1
ATOM 2883 C CA . VAL A 1 401 ? -28.038 15.987 -7.038 1.00 94.00 401 VAL A CA 1
ATOM 2884 C C . VAL A 1 401 ? -27.701 14.947 -5.984 1.00 94.00 401 VAL A C 1
ATOM 2886 O O . VAL A 1 401 ? -27.586 13.771 -6.316 1.00 94.00 401 VAL A O 1
ATOM 2889 N N . CYS A 1 402 ? -27.580 15.358 -4.725 1.00 93.00 402 CYS A N 1
ATOM 2890 C CA . CYS A 1 402 ? -27.371 14.450 -3.601 1.00 93.00 402 CYS A CA 1
ATOM 2891 C C . CYS A 1 402 ? -28.606 13.558 -3.394 1.00 93.00 402 CYS A C 1
ATOM 2893 O O . CYS A 1 402 ? -29.688 14.058 -3.076 1.00 93.00 402 CYS A O 1
ATOM 2895 N N . LEU A 1 403 ? -28.445 12.245 -3.578 1.00 94.19 403 LEU A N 1
ATOM 2896 C CA . LEU A 1 403 ? -29.490 11.244 -3.380 1.00 94.19 403 LEU A CA 1
ATOM 2897 C C . LEU A 1 403 ? -29.097 10.271 -2.269 1.00 94.19 403 LEU A C 1
ATOM 2899 O O . LEU A 1 403 ? -27.938 9.878 -2.152 1.00 94.19 403 LEU A O 1
ATOM 2903 N N . THR A 1 404 ? -30.078 9.858 -1.468 1.00 93.25 404 THR A N 1
ATOM 2904 C CA . THR A 1 404 ? -29.880 8.866 -0.406 1.00 93.25 404 THR A CA 1
ATOM 2905 C C . THR A 1 404 ? -30.078 7.458 -0.954 1.00 93.25 404 THR A C 1
ATOM 2907 O O . THR A 1 404 ? -31.117 7.154 -1.542 1.00 93.25 404 THR A O 1
ATOM 2910 N N . VAL A 1 405 ? -29.093 6.592 -0.732 1.00 95.38 405 VAL A N 1
ATOM 2911 C CA . VAL A 1 405 ? -29.118 5.185 -1.130 1.00 95.38 405 VAL A CA 1
ATOM 2912 C C . VAL A 1 405 ? -30.156 4.430 -0.300 1.00 95.38 405 VAL A C 1
ATOM 2914 O O . VAL A 1 405 ? -30.070 4.368 0.927 1.00 95.38 405 VAL A O 1
ATOM 2917 N N . VAL A 1 406 ? -31.131 3.826 -0.975 1.00 94.50 406 VAL A N 1
ATOM 2918 C CA . VAL A 1 406 ? -32.190 3.003 -0.374 1.00 94.50 406 VAL A CA 1
ATOM 2919 C C . VAL A 1 406 ? -31.809 1.528 -0.419 1.00 94.50 406 VAL A C 1
ATOM 2921 O O . VAL A 1 406 ? -31.901 0.837 0.594 1.00 94.50 406 VAL A O 1
ATOM 2924 N N . GLU A 1 407 ? -31.338 1.044 -1.563 1.00 94.44 407 GLU A N 1
ATOM 2925 C CA . GLU A 1 407 ? -30.929 -0.346 -1.752 1.00 94.44 407 GLU A CA 1
ATOM 2926 C C . GLU A 1 407 ? -29.681 -0.413 -2.630 1.00 94.44 407 GLU A C 1
ATOM 2928 O O . GLU A 1 407 ? -29.465 0.448 -3.484 1.00 94.44 407 GLU A O 1
ATOM 2933 N N . VAL A 1 408 ? -28.877 -1.452 -2.421 1.00 94.56 408 VAL A N 1
ATOM 2934 C CA . VAL A 1 408 ? -27.734 -1.802 -3.263 1.00 94.56 408 VAL A CA 1
ATOM 2935 C C . VAL A 1 408 ? -27.907 -3.251 -3.707 1.00 94.56 408 VAL A C 1
ATOM 2937 O O . VAL A 1 408 ? -27.985 -4.144 -2.864 1.00 94.56 408 VAL A O 1
ATOM 2940 N N . ASP A 1 409 ? -27.946 -3.475 -5.017 1.00 93.56 409 ASP A N 1
ATOM 2941 C CA . ASP A 1 409 ? -28.006 -4.797 -5.640 1.00 93.56 409 ASP A CA 1
ATOM 2942 C C . ASP A 1 409 ? -26.938 -4.903 -6.737 1.00 93.56 409 ASP A C 1
ATOM 2944 O O . ASP A 1 409 ? -27.023 -4.273 -7.794 1.00 93.56 409 ASP A O 1
ATOM 2948 N N . GLY A 1 410 ? -25.893 -5.688 -6.467 1.00 94.00 410 GLY A N 1
ATOM 2949 C CA . GLY A 1 410 ? -24.760 -5.845 -7.374 1.00 94.00 410 GLY A CA 1
ATOM 2950 C C . GLY A 1 410 ? -24.026 -4.526 -7.625 1.00 94.00 410 GLY A C 1
ATOM 2951 O O . GLY A 1 410 ? -23.420 -3.970 -6.714 1.00 94.00 410 GLY A O 1
ATOM 2952 N N . ASP A 1 411 ? -24.048 -4.059 -8.874 1.00 95.38 411 ASP A N 1
ATOM 2953 C CA . ASP A 1 411 ? -23.438 -2.798 -9.313 1.00 95.38 411 ASP A CA 1
ATOM 2954 C C . ASP A 1 411 ? -24.446 -1.641 -9.433 1.00 95.38 411 ASP A C 1
ATOM 2956 O O . ASP A 1 411 ? -24.125 -0.594 -10.002 1.00 95.38 411 ASP A O 1
ATOM 2960 N N . VAL A 1 412 ? -25.662 -1.823 -8.910 1.00 96.75 412 VAL A N 1
ATOM 2961 C CA . VAL A 1 412 ? -26.765 -0.862 -8.977 1.00 96.75 412 VAL A CA 1
ATOM 2962 C C . VAL A 1 412 ? -27.146 -0.407 -7.575 1.00 96.75 412 VAL A C 1
ATOM 2964 O O . VAL A 1 412 ? -27.365 -1.230 -6.689 1.00 96.75 412 VAL A O 1
ATOM 2967 N N . PHE A 1 413 ? -27.304 0.902 -7.385 1.00 97.69 413 PHE A N 1
ATOM 2968 C CA . PHE A 1 413 ? -28.006 1.442 -6.222 1.00 97.69 413 PHE A CA 1
ATOM 2969 C C . PHE A 1 413 ? -29.363 2.009 -6.628 1.00 97.69 413 PHE A C 1
ATOM 2971 O O . PHE A 1 413 ? -29.570 2.425 -7.771 1.00 97.69 413 PHE A O 1
ATOM 2978 N N . THR A 1 414 ? -30.296 2.035 -5.684 1.00 96.62 414 THR A N 1
ATOM 2979 C CA . THR A 1 414 ? -31.583 2.714 -5.834 1.00 96.62 414 THR A CA 1
ATOM 2980 C C . THR A 1 414 ? -31.674 3.892 -4.879 1.00 96.62 414 THR A C 1
ATOM 2982 O O . THR A 1 414 ? -31.130 3.855 -3.775 1.00 96.62 414 THR A O 1
ATOM 2985 N N . ALA A 1 415 ? -32.365 4.944 -5.305 1.00 94.44 415 ALA A N 1
ATOM 2986 C CA . ALA A 1 415 ? -32.661 6.102 -4.479 1.00 94.44 415 ALA A CA 1
ATOM 2987 C C . ALA A 1 415 ? -34.105 6.561 -4.686 1.00 94.44 415 ALA A C 1
ATOM 2989 O O . ALA A 1 415 ? -34.595 6.601 -5.820 1.00 94.44 415 ALA A O 1
ATOM 2990 N N . ASP A 1 416 ? -34.762 6.942 -3.591 1.00 90.75 416 ASP A N 1
ATOM 2991 C CA . ASP A 1 416 ? -36.045 7.638 -3.635 1.00 90.75 416 ASP A CA 1
ATOM 2992 C C . ASP A 1 416 ? -35.817 9.121 -3.936 1.00 90.75 416 ASP A C 1
ATOM 2994 O O . ASP A 1 416 ? -35.122 9.834 -3.208 1.00 90.75 416 ASP A O 1
ATOM 2998 N N . VAL A 1 417 ? -36.428 9.600 -5.015 1.00 89.12 417 VAL A N 1
ATOM 2999 C CA . VAL A 1 417 ? -36.338 10.988 -5.461 1.00 89.12 417 VAL A CA 1
ATOM 3000 C C . VAL A 1 417 ? -37.684 11.662 -5.243 1.00 89.12 417 VAL A C 1
ATOM 3002 O O . VAL A 1 417 ? -38.688 11.311 -5.861 1.00 89.12 417 VAL A O 1
ATOM 3005 N N . MET A 1 418 ? -37.710 12.649 -4.351 1.00 86.25 418 MET A N 1
ATOM 3006 C CA . MET A 1 418 ? -38.913 13.430 -4.065 1.00 86.25 418 MET A CA 1
ATOM 3007 C C . MET A 1 418 ? -39.319 14.281 -5.277 1.00 86.25 418 MET A C 1
ATOM 3009 O O . MET A 1 418 ? -38.467 14.789 -6.009 1.00 86.25 418 MET A O 1
ATOM 3013 N N . GLY A 1 419 ? -40.618 14.515 -5.453 1.00 82.81 419 GLY A N 1
ATOM 3014 C CA . GLY A 1 419 ? -41.178 15.269 -6.578 1.00 82.81 419 GLY A CA 1
ATOM 3015 C C . GLY A 1 419 ? -40.665 16.697 -6.679 1.00 82.81 419 GLY A C 1
ATOM 3016 O O . GLY A 1 419 ? -40.474 17.213 -7.778 1.00 82.81 419 GLY A O 1
ATOM 3017 N N . GLU A 1 420 ? -40.340 17.327 -5.548 1.00 82.06 420 GLU A N 1
ATOM 3018 C CA . GLU A 1 420 ? -39.697 18.642 -5.561 1.00 82.06 420 GLU A CA 1
ATOM 3019 C C . GLU A 1 420 ? -38.297 18.594 -6.185 1.00 82.06 420 GLU A C 1
ATOM 3021 O O . GLU A 1 420 ? -37.966 19.441 -7.014 1.00 82.06 420 GLU A O 1
ATOM 3026 N N . THR A 1 421 ? -37.503 17.572 -5.861 1.00 82.38 421 THR A N 1
ATOM 3027 C CA . THR A 1 421 ? -36.188 17.341 -6.473 1.00 82.38 421 THR A CA 1
ATOM 3028 C C . THR A 1 421 ? -36.328 17.062 -7.967 1.00 82.38 421 THR A C 1
ATOM 3030 O O . THR A 1 421 ? -35.569 17.614 -8.763 1.00 82.38 421 THR A O 1
ATOM 3033 N N . LEU A 1 422 ? -37.336 16.282 -8.377 1.00 82.88 422 LEU A N 1
ATOM 3034 C CA . LEU A 1 422 ? -37.628 16.024 -9.793 1.00 82.88 422 LEU A CA 1
ATOM 3035 C C . LEU A 1 422 ? -38.014 17.299 -10.557 1.00 82.88 422 LEU A C 1
ATOM 3037 O O . LEU A 1 422 ? -37.621 17.451 -11.710 1.00 82.88 422 LEU A O 1
ATOM 3041 N N . ARG A 1 423 ? -38.751 18.225 -9.928 1.00 82.56 423 ARG A N 1
ATOM 3042 C CA . ARG A 1 423 ? -39.152 19.507 -10.538 1.00 82.56 423 ARG A CA 1
ATOM 3043 C C . ARG A 1 423 ? -38.030 20.539 -10.594 1.00 82.56 423 ARG A C 1
ATOM 3045 O O . ARG A 1 423 ? -38.021 21.371 -11.498 1.00 82.56 423 ARG A O 1
ATOM 3052 N N . ARG A 1 424 ? -37.126 20.537 -9.611 1.00 83.94 424 ARG A N 1
ATOM 3053 C CA . ARG A 1 424 ? -36.052 21.539 -9.483 1.00 83.94 424 ARG A CA 1
ATOM 3054 C C . ARG A 1 424 ? -34.725 21.139 -10.111 1.00 83.94 424 ARG A C 1
ATOM 3056 O O . ARG A 1 424 ? -33.817 21.963 -10.145 1.00 83.94 424 ARG A O 1
ATOM 3063 N N . SER A 1 425 ? -34.613 19.912 -10.605 1.00 89.75 425 SER A N 1
ATOM 3064 C CA . SER A 1 425 ? -33.406 19.394 -11.244 1.00 89.75 425 SER A CA 1
ATOM 3065 C C . SER A 1 425 ? -33.719 18.794 -12.613 1.00 89.75 425 SER A C 1
ATOM 3067 O O . SER A 1 425 ? -34.869 18.543 -12.967 1.00 89.75 425 SER A O 1
ATOM 3069 N N . ALA A 1 426 ? -32.676 18.506 -13.381 1.00 89.38 426 ALA A N 1
ATOM 3070 C CA . ALA A 1 426 ? -32.762 17.786 -14.641 1.00 89.38 426 ALA A CA 1
ATOM 3071 C C . ALA A 1 426 ? -33.088 16.285 -14.462 1.00 89.38 426 ALA A C 1
ATOM 3073 O O . ALA A 1 426 ? -33.275 15.589 -15.459 1.00 89.38 426 ALA A O 1
ATOM 3074 N N . LEU A 1 427 ? -33.193 15.764 -13.226 1.00 89.75 427 LEU A N 1
ATOM 3075 C CA . LEU A 1 427 ? -33.439 14.334 -12.989 1.00 89.75 427 LEU A CA 1
ATOM 3076 C C . LEU A 1 427 ? -34.793 13.852 -13.523 1.00 89.75 427 LEU A C 1
ATOM 3078 O O . LEU A 1 427 ? -34.892 12.707 -13.954 1.00 89.75 427 LEU A O 1
ATOM 3082 N N . GLY A 1 428 ? -35.822 14.708 -13.565 1.00 84.44 428 GLY A N 1
ATOM 3083 C CA . GLY A 1 428 ? -37.133 14.339 -14.121 1.00 84.44 428 GLY A CA 1
ATOM 3084 C C . GLY A 1 428 ? -37.102 13.988 -15.618 1.00 84.44 428 GLY A C 1
ATOM 3085 O O . GLY A 1 428 ? -37.993 13.305 -16.136 1.00 84.44 428 GLY A O 1
ATOM 3086 N N . ALA A 1 429 ? -36.060 14.417 -16.333 1.00 86.31 429 ALA A N 1
ATOM 3087 C CA . ALA A 1 429 ? -35.869 14.097 -17.743 1.00 86.31 429 ALA A CA 1
ATOM 3088 C C . ALA A 1 429 ? -35.163 12.750 -17.974 1.00 86.31 429 ALA A C 1
ATOM 3090 O O . ALA A 1 429 ? -35.187 12.265 -19.103 1.00 86.31 429 ALA A O 1
ATOM 3091 N N . LEU A 1 430 ? -34.590 12.127 -16.936 1.00 90.88 430 LEU A N 1
ATOM 3092 C CA . LEU A 1 430 ? -33.818 10.893 -17.080 1.00 90.88 430 LEU A CA 1
ATOM 3093 C C . LEU A 1 430 ? -34.687 9.705 -17.497 1.00 90.88 430 LEU A C 1
ATOM 3095 O O . LEU A 1 430 ? -35.827 9.539 -17.048 1.00 90.88 430 LEU A O 1
ATOM 3099 N N . ARG A 1 431 ? -34.132 8.858 -18.357 1.00 92.56 431 ARG A N 1
ATOM 3100 C CA . ARG A 1 431 ? -34.723 7.616 -18.854 1.00 92.56 431 ARG A CA 1
ATOM 3101 C C . ARG A 1 431 ? -33.721 6.466 -18.709 1.00 92.56 431 ARG A C 1
ATOM 3103 O O . ARG A 1 431 ? -32.517 6.707 -18.651 1.00 92.56 431 ARG A O 1
ATOM 3110 N N . PRO A 1 432 ? -34.192 5.206 -18.658 1.00 95.75 432 PRO A N 1
ATOM 3111 C CA . PRO A 1 432 ? -33.297 4.055 -18.716 1.00 95.75 432 PRO A CA 1
ATOM 3112 C C . PRO A 1 432 ? -32.344 4.128 -19.920 1.00 95.75 432 PRO A C 1
ATOM 3114 O O . PRO A 1 432 ? -32.790 4.396 -21.036 1.00 95.75 432 PRO A O 1
ATOM 3117 N N . GLY A 1 433 ? -31.055 3.883 -19.688 1.00 94.19 433 GLY A N 1
ATOM 3118 C CA . GLY A 1 433 ? -29.969 4.000 -20.665 1.00 94.19 433 GLY A CA 1
ATOM 3119 C C . GLY A 1 433 ? -29.246 5.352 -20.666 1.00 94.19 433 GLY A C 1
ATOM 3120 O O . GLY A 1 433 ? -28.182 5.468 -21.277 1.00 94.19 433 GLY A O 1
ATOM 3121 N N . ASP A 1 434 ? -29.774 6.372 -19.982 1.00 94.94 434 ASP A N 1
ATOM 3122 C CA . ASP A 1 434 ? -29.105 7.671 -19.895 1.00 94.94 434 ASP A CA 1
ATOM 3123 C C . ASP A 1 434 ? -27.826 7.585 -19.057 1.00 94.94 434 ASP A C 1
ATOM 3125 O O . ASP A 1 434 ? -27.792 6.969 -17.987 1.00 94.94 434 ASP A O 1
ATOM 3129 N N . ARG A 1 435 ? -26.772 8.264 -19.525 1.00 95.81 435 ARG A N 1
ATOM 3130 C CA . ARG A 1 435 ? -25.514 8.397 -18.783 1.00 95.81 435 ARG A CA 1
ATOM 3131 C C . ARG A 1 435 ? -25.607 9.506 -17.746 1.00 95.81 435 ARG A C 1
ATOM 3133 O O . ARG A 1 435 ? -26.126 10.587 -18.033 1.00 95.81 435 ARG A O 1
ATOM 3140 N N . VAL A 1 436 ? -25.038 9.261 -16.571 1.00 96.56 436 VAL A N 1
ATOM 3141 C CA . VAL A 1 436 ? -25.031 10.208 -15.449 1.00 96.56 436 VAL A CA 1
ATOM 3142 C C . VAL A 1 436 ? -23.651 10.287 -14.803 1.00 96.56 436 VAL A C 1
ATOM 3144 O O . VAL A 1 436 ? -22.934 9.294 -14.746 1.00 96.56 436 VAL A O 1
ATOM 3147 N N . ASN A 1 437 ? -23.276 11.466 -14.319 1.00 96.25 437 ASN A N 1
ATOM 3148 C CA . ASN A 1 437 ? -22.104 11.664 -13.471 1.00 96.25 437 ASN A CA 1
ATOM 3149 C C . ASN A 1 437 ? -22.420 11.159 -12.061 1.00 96.25 437 ASN A C 1
ATOM 3151 O O . ASN A 1 437 ? -23.457 11.542 -11.508 1.00 96.25 437 ASN A O 1
ATOM 3155 N N . LEU A 1 438 ? -21.535 10.336 -11.495 1.00 95.00 438 LEU A N 1
ATOM 3156 C CA . LEU A 1 438 ? -21.673 9.766 -10.158 1.00 95.00 438 LEU A CA 1
ATOM 3157 C C . LEU A 1 438 ? -20.504 10.139 -9.254 1.00 95.00 438 LEU A C 1
ATOM 3159 O O . LEU A 1 438 ? -19.353 10.178 -9.687 1.00 95.00 438 LEU A O 1
ATOM 3163 N N . GLU A 1 439 ? -20.816 10.377 -7.986 1.00 91.25 439 GLU A N 1
ATOM 3164 C CA . GLU A 1 439 ? -19.850 10.752 -6.956 1.00 91.25 439 GLU A CA 1
ATOM 3165 C C . GLU A 1 439 ? -20.360 10.345 -5.565 1.00 91.25 439 GLU A C 1
ATOM 3167 O O . GLU A 1 439 ? -21.524 10.582 -5.234 1.00 91.25 439 GLU A O 1
ATOM 3172 N N . ARG A 1 440 ? -19.490 9.778 -4.724 1.00 90.44 440 ARG A N 1
ATOM 3173 C CA . ARG A 1 440 ? -19.757 9.558 -3.295 1.00 90.44 440 ARG A CA 1
ATOM 3174 C C . ARG A 1 440 ? -19.487 10.800 -2.450 1.00 90.44 440 ARG A C 1
ATOM 3176 O O . ARG A 1 440 ? -18.588 11.585 -2.727 1.00 90.44 440 ARG A O 1
ATOM 3183 N N . ALA A 1 441 ? -20.195 10.915 -1.328 1.00 85.50 441 ALA A N 1
ATOM 3184 C CA . ALA A 1 441 ? -19.938 11.973 -0.357 1.00 85.50 441 ALA A CA 1
ATOM 3185 C C . ALA A 1 441 ? -18.473 11.987 0.130 1.00 85.50 441 ALA A C 1
ATOM 3187 O O . ALA A 1 441 ? -17.949 10.994 0.643 1.00 85.50 441 ALA A O 1
ATOM 3188 N N . ALA A 1 442 ? -17.823 13.147 0.028 1.00 80.19 442 ALA A N 1
ATOM 3189 C CA . ALA A 1 442 ? -16.457 13.330 0.499 1.00 80.19 442 ALA A CA 1
ATOM 3190 C C . ALA A 1 442 ? -16.357 13.263 2.037 1.00 80.19 442 ALA A C 1
ATOM 3192 O O . ALA A 1 442 ? -17.110 13.916 2.765 1.00 80.19 442 ALA A O 1
ATOM 3193 N N . ALA A 1 443 ? -15.368 12.525 2.553 1.00 76.31 443 ALA A N 1
ATOM 3194 C CA . ALA A 1 443 ? -15.084 12.479 3.986 1.00 76.31 443 ALA A CA 1
ATOM 3195 C C . ALA A 1 443 ? -14.515 13.818 4.493 1.00 76.31 443 ALA A C 1
ATOM 3197 O O . ALA A 1 443 ? -13.712 14.469 3.814 1.00 76.31 443 ALA A O 1
ATOM 3198 N N . LEU A 1 444 ? -14.877 14.217 5.716 1.00 66.75 444 LEU A N 1
ATOM 3199 C CA . LEU A 1 444 ? -14.336 15.426 6.340 1.00 66.75 444 LEU A CA 1
ATOM 3200 C C . LEU A 1 444 ? -12.810 15.311 6.490 1.00 66.75 444 LEU A C 1
ATOM 3202 O O . LEU A 1 444 ? -12.311 14.373 7.104 1.00 66.75 444 LEU A O 1
ATOM 3206 N N . GLY A 1 445 ? -12.078 16.281 5.937 1.00 64.81 445 GLY A N 1
ATOM 3207 C CA . GLY A 1 445 ? -10.610 16.281 5.922 1.00 64.81 445 GLY A CA 1
ATOM 3208 C C . GLY A 1 445 ? -9.984 15.626 4.686 1.00 64.81 445 GLY A C 1
ATOM 3209 O O . GLY A 1 445 ? -8.761 15.632 4.559 1.00 64.81 445 GLY A O 1
ATOM 3210 N N . SER A 1 446 ? -10.796 15.108 3.758 1.00 65.75 446 SER A N 1
ATOM 3211 C CA . SER A 1 446 ? -10.318 14.695 2.437 1.00 65.75 446 SER A CA 1
ATOM 3212 C C . SER A 1 446 ? -9.826 15.894 1.615 1.00 65.75 446 SER A C 1
ATOM 3214 O O . SER A 1 446 ? -10.203 17.049 1.837 1.00 65.75 446 SER A O 1
ATOM 3216 N N . ARG A 1 447 ? -8.933 15.623 0.659 1.00 65.38 447 ARG A N 1
ATOM 3217 C CA . ARG A 1 447 ? -8.413 16.647 -0.250 1.00 65.38 447 ARG A CA 1
ATOM 3218 C C . ARG A 1 447 ? -9.506 17.055 -1.240 1.00 65.38 447 ARG A C 1
ATOM 3220 O O . ARG A 1 447 ? -9.995 16.215 -1.985 1.00 65.38 447 ARG A O 1
ATOM 3227 N N . LEU A 1 448 ? -9.823 18.346 -1.302 1.00 66.88 448 LEU A N 1
ATOM 3228 C CA . LEU A 1 448 ? -10.784 18.891 -2.264 1.00 66.88 448 LEU A CA 1
ATOM 3229 C C . LEU A 1 448 ? -10.101 19.161 -3.615 1.00 66.88 448 LEU A C 1
ATOM 3231 O O . LEU A 1 448 ? -9.121 19.902 -3.682 1.00 66.88 448 LEU A O 1
ATOM 3235 N N . GLY A 1 449 ? -10.617 18.550 -4.686 1.00 66.31 449 GLY A N 1
ATOM 3236 C CA . GLY A 1 449 ? -10.137 18.726 -6.067 1.00 66.31 449 GLY A CA 1
ATOM 3237 C C . GLY A 1 449 ? -10.771 19.904 -6.824 1.00 66.31 449 GLY A C 1
ATOM 3238 O O . GLY A 1 449 ? -10.486 20.108 -8.002 1.00 66.31 449 GLY A O 1
ATOM 3239 N N . GLY A 1 450 ? -11.645 20.670 -6.170 1.00 76.62 450 GLY A N 1
ATOM 3240 C CA . GLY A 1 450 ? -12.387 21.798 -6.733 1.00 76.62 450 GLY A CA 1
ATOM 3241 C C . GLY A 1 450 ? -12.940 22.699 -5.629 1.00 76.62 450 GLY A C 1
ATOM 3242 O O . GLY A 1 450 ? -12.427 22.692 -4.507 1.00 76.62 450 GLY A O 1
ATOM 3243 N N . HIS A 1 451 ? -13.984 23.471 -5.938 1.00 84.75 451 HIS A N 1
ATOM 3244 C CA . HIS A 1 451 ? -14.722 24.204 -4.906 1.00 84.75 451 HIS A CA 1
ATOM 3245 C C . HIS A 1 451 ? -15.638 23.271 -4.103 1.00 84.75 451 HIS A C 1
ATOM 3247 O O . HIS A 1 451 ? -15.788 22.095 -4.429 1.00 84.75 451 HIS A O 1
ATOM 3253 N N . LEU A 1 452 ? -16.223 23.794 -3.024 1.00 85.06 452 LEU A N 1
ATOM 3254 C CA . LEU A 1 452 ? -17.192 23.053 -2.223 1.00 85.06 452 LEU A CA 1
ATOM 3255 C C . LEU A 1 452 ? -18.477 22.848 -3.028 1.00 85.06 452 LEU A C 1
ATOM 3257 O O . LEU A 1 452 ? -19.145 23.824 -3.362 1.00 85.06 452 LEU A O 1
ATOM 3261 N N . VAL A 1 453 ? -18.810 21.584 -3.280 1.00 87.12 453 VAL A N 1
ATOM 3262 C CA . VAL A 1 453 ? -20.052 21.149 -3.925 1.00 87.12 453 VAL A CA 1
ATOM 3263 C C . VAL A 1 453 ? -20.852 20.355 -2.902 1.00 87.12 453 VAL A C 1
ATOM 3265 O O . VAL A 1 453 ? -20.318 19.474 -2.231 1.00 87.12 453 VAL A O 1
ATOM 3268 N N . GLN A 1 454 ? -22.113 20.722 -2.716 1.00 87.12 454 GLN A N 1
ATOM 3269 C CA . GLN A 1 454 ? -23.005 20.143 -1.714 1.00 87.12 454 GLN A CA 1
ATOM 3270 C C . GLN A 1 454 ? -23.945 19.096 -2.317 1.00 87.12 454 GLN A C 1
ATOM 3272 O O . GLN A 1 454 ? -24.584 18.349 -1.577 1.00 87.12 454 GLN A O 1
ATOM 3277 N N . GLY A 1 455 ? -24.063 19.062 -3.646 1.00 86.81 455 GLY A N 1
ATOM 3278 C CA . GLY A 1 455 ? -25.078 18.278 -4.336 1.00 86.81 455 GLY A CA 1
ATOM 3279 C C . GLY A 1 455 ? -26.467 18.923 -4.232 1.00 86.81 455 GLY A C 1
ATOM 3280 O O . GLY A 1 455 ? -27.487 18.228 -4.261 1.00 86.81 455 GLY A O 1
ATOM 3281 N N . HIS A 1 456 ? -26.508 20.246 -4.040 1.00 88.31 456 HIS A N 1
ATOM 3282 C CA . HIS A 1 456 ? -27.724 21.040 -3.882 1.00 88.31 456 HIS A CA 1
ATOM 3283 C C . HIS A 1 456 ? -27.943 21.885 -5.132 1.00 88.31 456 HIS A C 1
ATOM 3285 O O . HIS A 1 456 ? -27.447 23.004 -5.242 1.00 88.31 456 HIS A O 1
ATOM 3291 N N . VAL A 1 457 ? -28.732 21.353 -6.062 1.00 90.75 457 VAL A N 1
ATOM 3292 C CA . VAL A 1 457 ? -29.056 22.051 -7.308 1.00 90.75 457 VAL A CA 1
ATOM 3293 C C . VAL A 1 457 ? -29.832 23.334 -7.013 1.00 90.75 457 VAL A C 1
ATOM 3295 O O . VAL A 1 457 ? -30.952 23.303 -6.500 1.00 90.75 457 VAL A O 1
ATOM 3298 N N . ASP A 1 458 ? -29.229 24.469 -7.364 1.00 92.75 458 ASP A N 1
ATOM 3299 C CA . ASP A 1 458 ? -29.805 25.803 -7.191 1.00 92.75 458 ASP A CA 1
ATOM 3300 C C . ASP A 1 458 ? -30.703 26.192 -8.383 1.00 92.75 458 ASP A C 1
ATOM 3302 O O . ASP A 1 458 ? -31.571 27.062 -8.264 1.00 92.75 458 ASP A O 1
ATOM 3306 N N . GLY A 1 459 ? -30.531 25.538 -9.536 1.00 92.81 459 GLY A N 1
ATOM 3307 C CA . GLY A 1 459 ? -31.420 25.670 -10.687 1.00 92.81 459 GLY A CA 1
ATOM 3308 C C . GLY A 1 459 ? -31.005 24.821 -11.887 1.00 92.81 459 GLY A C 1
ATOM 3309 O O . GLY A 1 459 ? -29.951 24.193 -11.893 1.00 92.81 459 GLY A O 1
ATOM 3310 N N . VAL A 1 460 ? -31.842 24.825 -12.926 1.00 95.19 460 VAL A N 1
ATOM 3311 C CA . VAL A 1 460 ? -31.594 24.097 -14.179 1.00 95.19 460 VAL A CA 1
ATOM 3312 C C . VAL A 1 460 ? -31.220 25.085 -15.282 1.00 95.19 460 VAL A C 1
ATOM 3314 O O . VAL A 1 460 ? -32.011 25.963 -15.637 1.00 95.19 460 VAL A O 1
ATOM 3317 N N . GLY A 1 461 ? -30.002 24.947 -15.798 1.00 95.12 461 GLY A N 1
ATOM 3318 C CA . GLY A 1 461 ? -29.514 25.638 -16.986 1.00 95.12 461 GLY A CA 1
ATOM 3319 C C . GLY A 1 461 ? -29.745 24.825 -18.258 1.00 95.12 461 GLY A C 1
ATOM 3320 O O . GLY A 1 461 ? -30.338 23.748 -18.239 1.00 95.12 461 GLY A O 1
ATOM 3321 N N . GLU A 1 462 ? -29.246 25.338 -19.375 1.00 96.31 462 GLU A N 1
ATOM 3322 C CA . GLU A 1 462 ? -29.296 24.669 -20.681 1.00 96.31 462 GLU A CA 1
ATOM 3323 C C . GLU A 1 462 ? -27.980 24.902 -21.411 1.00 96.31 462 GLU A C 1
ATOM 3325 O O . GLU A 1 462 ? -27.453 26.013 -21.372 1.00 96.31 462 GLU A O 1
ATOM 3330 N N . LEU A 1 463 ? -27.440 23.887 -22.081 1.00 97.00 463 LEU A N 1
ATOM 3331 C CA . LEU A 1 463 ? -26.287 24.077 -22.959 1.00 97.00 463 LEU A CA 1
ATOM 3332 C C . LEU A 1 463 ? -26.723 24.884 -24.192 1.00 97.00 463 LEU A C 1
ATOM 3334 O O . LEU A 1 463 ? -27.609 24.458 -24.923 1.00 97.00 463 LEU A O 1
ATOM 3338 N N . LEU A 1 464 ? -26.094 26.031 -24.447 1.00 97.12 464 LEU A N 1
ATOM 3339 C CA . LEU A 1 464 ? -26.423 26.909 -25.577 1.00 97.12 464 LEU A CA 1
ATOM 3340 C C . LEU A 1 464 ? -25.622 26.563 -26.832 1.00 97.12 464 LEU A C 1
ATOM 3342 O O . LEU A 1 464 ? -26.189 26.390 -27.908 1.00 97.12 464 LEU A O 1
ATOM 3346 N N . ASP A 1 465 ? -24.304 26.445 -26.699 1.00 96.25 465 ASP A N 1
ATOM 3347 C CA . ASP A 1 465 ? -23.402 26.145 -27.805 1.00 96.25 465 ASP A CA 1
ATOM 3348 C C . ASP A 1 465 ? -22.033 25.674 -27.306 1.00 96.25 465 ASP A C 1
ATOM 3350 O O . ASP A 1 465 ? -21.711 25.744 -26.114 1.00 96.25 465 ASP A O 1
ATOM 3354 N N . ARG A 1 466 ? -21.248 25.135 -28.243 1.00 95.50 466 ARG A N 1
ATOM 3355 C CA . ARG A 1 466 ? -19.917 24.583 -28.003 1.00 95.50 466 ARG A CA 1
ATOM 3356 C C . ARG A 1 466 ? -18.980 25.031 -29.121 1.00 95.50 466 ARG A C 1
ATOM 3358 O O . ARG A 1 466 ? -19.317 24.895 -30.298 1.00 95.50 466 ARG A O 1
ATOM 3365 N N . GLU A 1 467 ? -17.809 25.531 -28.753 1.00 91.44 467 GLU A N 1
ATOM 3366 C CA . GLU A 1 467 ? -16.772 26.017 -29.662 1.00 91.44 467 GLU A CA 1
ATOM 3367 C C . GLU A 1 467 ? -15.479 25.205 -29.453 1.00 91.44 467 GLU A C 1
ATOM 3369 O O . GLU A 1 467 ? -14.763 25.415 -28.465 1.00 91.44 467 GLU A O 1
ATOM 3374 N N . PRO A 1 468 ? -15.161 24.259 -30.356 1.00 83.56 468 PRO A N 1
ATOM 3375 C CA . PRO A 1 468 ? -13.934 23.471 -30.271 1.00 83.56 468 PRO A CA 1
ATOM 3376 C C . PRO A 1 468 ? -12.681 24.323 -30.517 1.00 83.56 468 PRO A C 1
ATOM 3378 O O . PRO A 1 468 ? -12.629 25.102 -31.469 1.00 83.56 468 PRO A O 1
ATOM 3381 N N . ALA A 1 469 ? -11.636 24.113 -29.716 1.00 76.12 469 ALA A N 1
ATOM 3382 C CA . ALA A 1 469 ? -10.288 24.632 -29.944 1.00 76.12 469 ALA A CA 1
ATOM 3383 C C . ALA A 1 469 ? -9.254 23.487 -29.957 1.00 76.12 469 ALA A C 1
ATOM 3385 O O . ALA A 1 469 ? -9.575 22.330 -29.701 1.00 76.12 469 ALA A O 1
ATOM 3386 N N . GLU A 1 470 ? -7.990 23.801 -30.259 1.00 68.31 470 GLU A N 1
ATOM 3387 C CA . GLU A 1 470 ? -6.926 22.795 -30.442 1.00 68.31 470 GLU A CA 1
ATOM 3388 C C . GLU A 1 470 ? -6.643 21.959 -29.176 1.00 68.31 470 GLU A C 1
ATOM 3390 O O . GLU A 1 470 ? -6.221 20.810 -29.281 1.00 68.31 470 GLU A O 1
ATOM 3395 N N . LYS A 1 471 ? -6.865 22.518 -27.975 1.00 72.69 471 LYS A N 1
ATOM 3396 C CA . LYS A 1 471 ? -6.519 21.879 -26.686 1.00 72.69 471 LYS A CA 1
ATOM 3397 C C . LYS A 1 471 ? -7.634 21.882 -25.632 1.00 72.69 471 LYS A C 1
ATOM 3399 O O . LYS A 1 471 ? -7.424 21.363 -24.539 1.00 72.69 471 LYS A O 1
ATOM 3404 N N . TRP A 1 472 ? -8.787 22.477 -25.926 1.00 81.06 472 TRP A N 1
ATOM 3405 C CA . TRP A 1 472 ? -9.959 22.538 -25.046 1.00 81.06 472 TRP A CA 1
ATOM 3406 C C . TRP A 1 472 ? -11.207 22.881 -25.865 1.00 81.06 472 TRP A C 1
ATOM 3408 O O . TRP A 1 472 ? -11.105 23.292 -27.018 1.00 81.06 472 TRP A O 1
ATOM 3418 N N . GLU A 1 473 ? -12.382 22.744 -25.269 1.00 88.00 473 GLU A N 1
ATOM 3419 C CA . GLU A 1 473 ? -13.663 23.130 -25.855 1.00 88.00 473 GLU A CA 1
ATOM 3420 C C . GLU A 1 473 ? -14.334 24.169 -24.956 1.00 88.00 473 GLU A C 1
ATOM 3422 O O . GLU A 1 473 ? -14.515 23.935 -23.7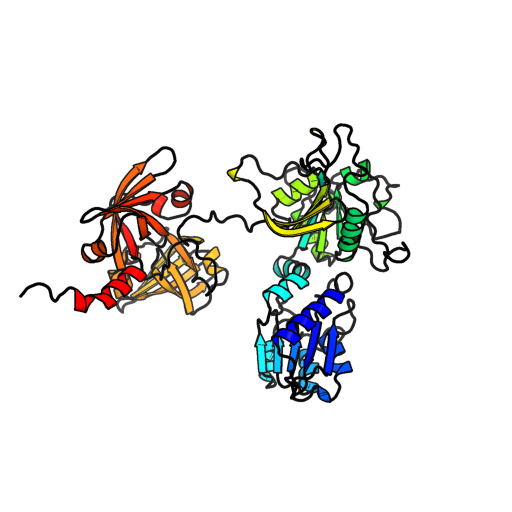61 1.00 88.00 473 GLU A O 1
ATOM 3427 N N . THR A 1 474 ? -14.681 25.332 -25.505 1.00 92.38 474 THR A N 1
ATOM 3428 C CA . THR A 1 474 ? -15.456 26.333 -24.763 1.00 92.38 474 THR A CA 1
ATOM 3429 C C . THR A 1 474 ? -16.929 25.974 -24.872 1.00 92.38 474 THR A C 1
ATOM 3431 O O . THR A 1 474 ? -17.447 25.827 -25.975 1.00 92.38 474 THR A O 1
ATOM 3434 N N . VAL A 1 475 ? -17.616 25.844 -23.742 1.00 96.50 475 VAL A N 1
ATOM 3435 C CA . VAL A 1 475 ? -19.047 25.526 -23.705 1.00 96.50 475 VAL A CA 1
ATOM 3436 C C . VAL A 1 475 ? -19.795 26.648 -23.008 1.00 96.50 475 VAL A C 1
ATOM 3438 O O . VAL A 1 475 ? -19.398 27.078 -21.922 1.00 96.50 475 VAL A O 1
ATOM 3441 N N . ARG A 1 476 ? -20.872 27.119 -23.639 1.00 97.56 476 ARG A N 1
ATOM 3442 C CA . ARG A 1 476 ? -21.759 28.148 -23.093 1.00 97.56 476 ARG A CA 1
ATOM 3443 C C . ARG A 1 476 ? -23.048 27.540 -22.575 1.00 97.56 476 ARG A C 1
ATOM 3445 O O . ARG A 1 476 ? -23.650 26.687 -23.224 1.00 97.56 476 ARG A O 1
ATOM 3452 N N . PHE A 1 477 ? -23.488 28.030 -21.424 1.00 97.94 477 PHE A N 1
ATOM 3453 C CA . PHE A 1 477 ? -24.705 27.601 -20.751 1.00 97.94 477 PHE A CA 1
ATOM 3454 C C . PHE A 1 477 ? -25.603 28.794 -20.443 1.00 97.94 477 PHE A C 1
ATOM 3456 O O . PHE A 1 477 ? -25.128 29.855 -20.037 1.00 97.94 477 PHE A O 1
ATOM 3463 N N . ARG A 1 478 ? -26.912 28.593 -20.585 1.00 97.69 478 ARG A N 1
ATOM 3464 C CA . ARG A 1 478 ? -27.954 29.520 -20.155 1.00 97.69 478 ARG A CA 1
ATOM 3465 C C . ARG A 1 478 ? -28.026 29.526 -18.635 1.00 97.69 478 ARG A C 1
ATOM 3467 O O . ARG A 1 478 ? -28.149 28.473 -18.007 1.00 97.69 478 ARG A O 1
ATOM 3474 N N . LEU A 1 479 ? -27.997 30.719 -18.062 1.00 93.81 479 LEU A N 1
ATOM 3475 C CA . LEU A 1 479 ? -28.010 30.965 -16.631 1.00 93.81 479 LEU A CA 1
ATOM 3476 C C . LEU A 1 479 ? -29.403 31.449 -16.201 1.00 93.81 479 LEU A C 1
ATOM 3478 O O . LEU A 1 479 ? -29.875 32.473 -16.695 1.00 93.81 479 LEU A O 1
ATOM 3482 N N . PRO A 1 480 ? -30.098 30.753 -15.284 1.00 93.31 480 PRO A N 1
ATOM 3483 C CA . PRO A 1 480 ? -31.363 31.238 -14.743 1.00 93.31 480 PRO A CA 1
ATOM 3484 C C . PRO A 1 480 ? -31.203 32.615 -14.084 1.00 93.31 480 PRO A C 1
ATOM 3486 O O . PRO A 1 480 ? -30.260 32.831 -13.323 1.00 93.31 480 PRO A O 1
ATOM 3489 N N . ALA A 1 481 ? -32.160 33.527 -14.296 1.00 86.69 481 ALA A N 1
ATOM 3490 C CA . ALA A 1 481 ? -32.096 34.907 -13.786 1.00 86.69 481 ALA A CA 1
ATOM 3491 C C . ALA A 1 481 ? -31.867 34.992 -12.261 1.00 86.69 481 ALA A C 1
ATOM 3493 O O . ALA A 1 481 ? -31.215 35.906 -11.760 1.00 86.69 481 ALA A O 1
ATOM 3494 N N . GLY A 1 482 ? -32.372 34.006 -11.513 1.00 87.62 482 GLY A N 1
ATOM 3495 C CA . GLY A 1 482 ? -32.167 33.898 -10.071 1.00 87.62 482 GLY A CA 1
ATOM 3496 C C . GLY A 1 482 ? -30.732 33.565 -9.647 1.00 87.62 482 GLY A C 1
ATOM 3497 O O . GLY A 1 482 ? -30.415 33.798 -8.485 1.00 87.62 482 GLY A O 1
ATOM 3498 N N . LEU A 1 483 ? -29.878 33.062 -10.544 1.00 92.75 483 LEU A N 1
ATOM 3499 C CA . LEU A 1 483 ? -28.514 32.615 -10.240 1.00 92.75 483 LEU A CA 1
ATOM 3500 C C . LEU A 1 483 ? -27.421 33.563 -10.744 1.00 92.75 483 LEU A C 1
ATOM 3502 O O . LEU A 1 483 ? -26.310 33.510 -10.227 1.00 92.75 483 LEU A O 1
ATOM 3506 N N . ALA A 1 484 ? -27.734 34.462 -11.686 1.00 90.06 484 ALA A N 1
ATOM 3507 C CA . ALA A 1 484 ? -26.760 35.358 -12.321 1.00 90.06 484 ALA A CA 1
ATOM 3508 C C . ALA A 1 484 ? -25.883 36.134 -11.324 1.00 90.06 484 ALA A C 1
ATOM 3510 O O . ALA A 1 484 ? -24.673 36.231 -11.495 1.00 90.06 484 ALA A O 1
ATOM 3511 N N . ARG A 1 485 ? -26.470 36.599 -10.217 1.00 89.50 485 ARG A N 1
ATOM 3512 C CA . ARG A 1 485 ? -25.762 37.352 -9.167 1.00 89.50 485 ARG A CA 1
ATOM 3513 C C . ARG A 1 485 ? -24.709 36.558 -8.381 1.00 89.50 485 ARG A C 1
ATOM 3515 O O . ARG A 1 485 ? -23.939 37.169 -7.648 1.00 89.50 485 ARG A O 1
ATOM 3522 N N . TYR A 1 486 ? -24.689 35.230 -8.494 1.00 93.25 486 TYR A N 1
ATOM 3523 C CA . TYR A 1 486 ? -23.723 34.364 -7.807 1.00 93.25 486 TYR A CA 1
ATOM 3524 C C . TYR A 1 486 ? -22.603 33.867 -8.726 1.00 93.25 486 TYR A C 1
ATOM 3526 O O . TYR A 1 486 ? -21.672 33.220 -8.252 1.00 93.25 486 TYR A O 1
ATOM 3534 N N . VAL A 1 487 ? -22.686 34.149 -10.028 1.00 93.88 487 VAL A N 1
ATOM 3535 C CA . VAL A 1 487 ? -21.720 33.688 -11.025 1.00 93.88 487 VAL A CA 1
ATOM 3536 C C . VAL A 1 487 ? -20.847 34.863 -11.436 1.00 93.88 487 VAL A C 1
ATOM 3538 O O . VAL A 1 487 ? -21.338 35.898 -11.875 1.00 93.88 487 VAL A O 1
ATOM 3541 N N . VAL A 1 488 ? -19.536 34.705 -11.291 1.00 92.12 488 VAL A N 1
ATOM 3542 C CA . VAL A 1 488 ? -18.549 35.736 -11.630 1.00 92.12 488 VAL A CA 1
ATOM 3543 C C . VAL A 1 488 ? -17.441 35.131 -12.478 1.00 92.12 488 VAL A C 1
ATOM 3545 O O . VAL A 1 488 ? -17.127 33.949 -12.343 1.00 92.12 488 VAL A O 1
ATOM 3548 N N . GLU A 1 489 ? -16.827 35.934 -13.347 1.00 92.19 489 GLU A N 1
ATOM 3549 C CA . GLU A 1 489 ? -15.659 35.494 -14.113 1.00 92.19 489 GLU A CA 1
ATOM 3550 C C . GLU A 1 489 ? -14.533 35.043 -13.169 1.00 92.19 489 GLU A C 1
ATOM 3552 O O . GLU A 1 489 ? -14.286 35.671 -12.139 1.00 92.19 489 GLU A O 1
ATOM 3557 N N . LYS A 1 490 ? -13.865 33.933 -13.509 1.00 87.25 490 LYS A N 1
ATOM 3558 C CA . LYS A 1 490 ? -12.874 33.237 -12.665 1.00 87.25 490 LYS A CA 1
ATOM 3559 C C . LYS A 1 490 ? -13.426 32.690 -11.343 1.00 87.25 490 LYS A C 1
ATOM 3561 O O . LYS A 1 490 ? -12.658 32.125 -10.568 1.00 87.25 490 LYS A O 1
ATOM 3566 N N . GLY A 1 491 ? -14.729 32.816 -11.102 1.00 88.50 491 GLY A N 1
ATOM 3567 C CA . GLY A 1 491 ? -15.433 32.146 -10.019 1.00 88.50 491 GLY A CA 1
ATOM 3568 C C . GLY A 1 491 ? -15.680 30.670 -10.319 1.00 88.50 491 GLY A C 1
ATOM 3569 O O . GLY A 1 491 ? -15.460 30.190 -11.437 1.00 88.50 491 GLY A O 1
ATOM 3570 N N . SER A 1 492 ? -16.150 29.957 -9.301 1.00 92.25 492 SER A N 1
ATOM 3571 C CA . SER A 1 492 ? -16.497 28.542 -9.400 1.00 92.25 492 SER A CA 1
ATOM 3572 C C . SER A 1 492 ? -17.988 28.360 -9.662 1.00 92.25 492 SER A C 1
ATOM 3574 O O . SER A 1 492 ? -18.813 29.100 -9.127 1.00 92.25 492 SER A O 1
ATOM 3576 N N . ILE A 1 493 ? -18.330 27.362 -10.469 1.00 94.38 493 ILE A N 1
ATOM 3577 C CA . ILE A 1 493 ? -19.707 26.918 -10.685 1.00 94.38 493 ILE A CA 1
ATOM 3578 C C . ILE A 1 493 ? -19.723 25.411 -10.912 1.00 94.38 493 ILE A C 1
ATOM 3580 O O . ILE A 1 493 ? -18.791 24.861 -11.499 1.00 94.38 493 ILE A O 1
ATOM 3584 N N . THR A 1 494 ? -20.770 24.737 -10.461 1.00 94.31 494 THR A N 1
ATOM 3585 C CA . THR A 1 494 ? -20.966 23.310 -10.717 1.00 94.31 494 THR A CA 1
ATOM 3586 C C . THR A 1 494 ? -21.982 23.105 -11.831 1.00 94.31 494 THR A C 1
ATOM 3588 O O . THR A 1 494 ? -23.056 23.704 -11.795 1.00 94.31 494 THR A O 1
ATOM 3591 N N . VAL A 1 495 ? -21.655 22.242 -12.798 1.00 95.50 495 VAL A N 1
ATOM 3592 C CA . VAL A 1 495 ? -22.549 21.833 -13.894 1.00 95.50 495 VAL A CA 1
ATOM 3593 C C . VAL A 1 495 ? -22.652 20.308 -13.920 1.00 95.50 495 VAL A C 1
ATOM 3595 O O . VAL A 1 495 ? -21.645 19.634 -14.116 1.00 95.50 495 VAL A O 1
ATOM 3598 N N . ASP A 1 496 ? -23.848 19.751 -13.705 1.00 94.50 496 ASP A N 1
ATOM 3599 C CA . ASP A 1 496 ? -24.090 18.298 -13.590 1.00 94.50 496 ASP A CA 1
ATOM 3600 C C . ASP A 1 496 ? -23.127 17.604 -12.590 1.00 94.50 496 ASP A C 1
ATOM 3602 O O . ASP A 1 496 ? -22.682 16.478 -12.814 1.00 94.50 496 ASP A O 1
ATOM 3606 N N . GLY A 1 497 ? -22.781 18.272 -11.483 1.00 91.38 497 GLY A N 1
ATOM 3607 C CA . GLY A 1 497 ? -21.831 17.773 -10.470 1.00 91.38 497 GLY A CA 1
ATOM 3608 C C . GLY A 1 497 ? -20.351 18.038 -10.783 1.00 91.38 497 GLY A C 1
ATOM 3609 O O . GLY A 1 497 ? -19.488 17.833 -9.936 1.00 91.38 497 GLY A O 1
ATOM 3610 N N . VAL A 1 498 ? -20.034 18.561 -11.970 1.00 92.56 498 VAL A N 1
ATOM 3611 C CA . VAL A 1 498 ? -18.663 18.918 -12.352 1.00 92.56 498 VAL A CA 1
ATOM 3612 C C . VAL A 1 498 ? -18.347 20.334 -11.870 1.00 92.56 498 VAL A C 1
ATOM 3614 O O . VAL A 1 498 ? -18.930 21.300 -12.357 1.00 92.56 498 VAL A O 1
ATOM 3617 N N . SER A 1 499 ? -17.406 20.476 -10.933 1.00 91.62 499 SER A N 1
ATOM 3618 C CA . SER A 1 499 ? -16.873 21.780 -10.504 1.00 91.62 499 SER A CA 1
ATOM 3619 C C . SER A 1 499 ? -15.997 22.397 -11.597 1.00 91.62 499 SER A C 1
ATOM 3621 O O . SER A 1 499 ? -14.917 21.885 -11.887 1.00 91.62 499 SER A O 1
ATOM 3623 N N . LEU A 1 500 ? -16.397 23.553 -12.117 1.00 92.44 500 LEU A N 1
ATOM 3624 C CA . LEU A 1 500 ? -15.747 24.255 -13.222 1.00 92.44 500 LEU A CA 1
ATOM 3625 C C . LEU A 1 500 ? -15.404 25.701 -12.850 1.00 92.44 500 LEU A C 1
ATOM 3627 O O . LEU A 1 500 ? -16.012 26.307 -11.968 1.00 92.44 500 LEU A O 1
ATOM 3631 N N . THR A 1 501 ? -14.434 26.273 -13.564 1.00 91.50 501 THR A N 1
ATOM 3632 C CA . THR A 1 501 ? -14.103 27.701 -13.481 1.00 91.50 501 THR A CA 1
ATOM 3633 C C . THR A 1 501 ? -14.788 28.462 -14.609 1.00 91.50 501 THR A C 1
ATOM 3635 O O . THR A 1 501 ? -14.619 28.131 -15.785 1.00 91.50 501 THR A O 1
ATOM 3638 N N . VAL A 1 502 ? -15.517 29.518 -14.256 1.00 94.56 502 VAL A N 1
ATOM 3639 C CA . VAL A 1 502 ? -16.194 30.397 -15.213 1.00 94.56 502 VAL A CA 1
ATOM 3640 C C . VAL A 1 502 ? -15.154 31.160 -16.032 1.00 94.56 502 VAL A C 1
ATOM 3642 O O . VAL A 1 502 ? -14.339 31.918 -15.497 1.00 94.56 502 VAL A O 1
ATOM 3645 N N . ALA A 1 503 ? -15.177 30.961 -17.346 1.00 90.31 503 ALA A N 1
ATOM 3646 C CA . ALA A 1 503 ? -14.295 31.626 -18.294 1.00 90.31 503 ALA A CA 1
ATOM 3647 C C . ALA A 1 503 ? -14.789 33.033 -18.654 1.00 90.31 503 ALA A C 1
ATOM 3649 O O . ALA A 1 503 ? -13.969 33.937 -18.786 1.00 90.31 503 ALA A O 1
ATOM 3650 N N . SER A 1 504 ? -16.103 33.207 -18.793 1.00 92.94 504 SER A N 1
ATOM 3651 C CA . SER A 1 504 ? -16.772 34.489 -19.037 1.00 92.94 504 SER A CA 1
ATOM 3652 C C . SER A 1 504 ? -18.238 34.412 -18.607 1.00 92.94 504 SER A C 1
ATOM 3654 O O . SER A 1 504 ? -18.802 33.321 -18.492 1.00 92.94 504 SER A O 1
ATOM 3656 N N . VAL A 1 505 ? -18.850 35.564 -18.341 1.00 95.81 505 VAL A N 1
ATOM 3657 C CA . VAL A 1 505 ? -20.243 35.678 -17.891 1.00 95.81 505 VAL A CA 1
ATOM 3658 C C . VAL A 1 505 ? -20.937 36.822 -18.631 1.00 95.81 505 VAL A C 1
ATOM 3660 O O . VAL A 1 505 ? -20.330 37.866 -18.871 1.00 95.81 505 VAL A O 1
ATOM 3663 N N . GLY A 1 506 ? -22.191 36.607 -19.017 1.00 92.38 506 GLY A N 1
ATOM 3664 C CA . GLY A 1 506 ? -23.105 37.621 -19.537 1.00 92.38 506 GLY A CA 1
ATOM 3665 C C . GLY A 1 506 ? -24.363 37.722 -18.673 1.00 92.38 506 GLY A C 1
ATOM 3666 O O . GLY A 1 506 ? -24.440 37.115 -17.607 1.00 92.38 506 GLY A O 1
ATOM 3667 N N . ASP A 1 507 ? -25.360 38.476 -19.136 1.00 88.75 507 ASP A N 1
ATOM 3668 C CA . ASP A 1 507 ? -26.575 38.750 -18.351 1.00 88.75 507 ASP A CA 1
ATOM 3669 C C . ASP A 1 507 ? -27.400 37.482 -18.051 1.00 88.75 507 ASP A C 1
ATOM 3671 O O . ASP A 1 507 ? -27.971 37.344 -16.969 1.00 88.75 507 ASP A O 1
ATOM 3675 N N . ASP A 1 508 ? -27.452 36.546 -19.002 1.00 94.31 508 ASP A N 1
ATOM 3676 C CA . ASP A 1 508 ? -28.254 35.319 -18.953 1.00 94.31 508 ASP A CA 1
ATOM 3677 C C . ASP A 1 508 ? -27.472 34.060 -19.374 1.00 94.31 508 ASP A C 1
ATOM 3679 O O . ASP A 1 508 ? -28.065 33.013 -19.647 1.00 94.31 508 ASP A O 1
ATOM 3683 N N . TRP A 1 509 ? -26.138 34.130 -19.411 1.00 97.06 509 TRP A N 1
ATOM 3684 C CA . TRP A 1 509 ? -25.279 33.007 -19.789 1.00 97.06 509 TRP A CA 1
ATOM 3685 C C . TRP A 1 509 ? -23.909 33.049 -19.103 1.00 97.06 509 TRP A C 1
ATOM 3687 O O . TRP A 1 509 ? -23.449 34.092 -18.644 1.00 97.06 509 TRP A O 1
ATOM 3697 N N . PHE A 1 510 ? -23.225 31.908 -19.073 1.00 97.62 510 PHE A N 1
ATOM 3698 C CA . PHE A 1 510 ? -21.810 31.813 -18.704 1.00 97.62 510 PHE A CA 1
ATOM 3699 C C . PHE A 1 510 ? -21.081 30.804 -19.600 1.00 97.62 510 PHE A C 1
ATOM 3701 O O . PHE A 1 510 ? -21.705 29.908 -20.170 1.00 97.62 510 PHE A O 1
ATOM 3708 N N . ALA A 1 511 ? -19.765 30.958 -19.749 1.00 96.31 511 ALA A N 1
ATOM 3709 C CA . ALA A 1 511 ? -18.908 30.009 -20.455 1.00 96.31 511 ALA A CA 1
ATOM 3710 C C . ALA A 1 511 ? -17.921 29.335 -19.508 1.00 96.31 511 ALA A C 1
ATOM 3712 O O . ALA A 1 511 ? -17.452 29.936 -18.541 1.00 96.31 511 ALA A O 1
ATOM 3713 N N . VAL A 1 512 ? -17.533 28.115 -19.856 1.00 95.00 512 VAL A N 1
ATOM 3714 C CA . VAL A 1 512 ? -16.465 27.343 -19.211 1.00 95.00 512 VAL A CA 1
ATOM 3715 C C . VAL A 1 512 ? -15.576 26.720 -20.282 1.00 95.00 512 VAL A C 1
ATOM 3717 O O . VAL A 1 512 ? -16.032 26.434 -21.389 1.00 95.00 512 VAL A O 1
ATOM 3720 N N . GLY A 1 513 ? -14.302 26.509 -19.958 1.00 90.62 513 GLY A N 1
ATOM 3721 C CA . GLY A 1 513 ? -13.392 25.726 -20.794 1.00 90.62 513 GLY A CA 1
ATOM 3722 C C . GLY A 1 513 ? -13.339 24.282 -20.308 1.00 90.62 513 GLY A C 1
ATOM 3723 O O . GLY A 1 513 ? -13.044 24.045 -19.138 1.00 90.62 513 GLY A O 1
ATOM 3724 N N . LEU A 1 514 ? -13.602 23.326 -21.196 1.00 89.75 514 LEU A N 1
ATOM 3725 C CA . LEU A 1 514 ? -13.528 21.894 -20.918 1.00 89.75 514 LEU A CA 1
ATOM 3726 C C . LEU A 1 514 ? -12.275 21.306 -21.562 1.00 89.75 514 LEU A C 1
ATOM 3728 O O . LEU A 1 514 ? -12.050 21.452 -22.763 1.00 89.75 514 LEU A O 1
ATOM 3732 N N . ILE A 1 515 ? -11.454 20.628 -20.767 1.00 84.94 515 ILE A N 1
ATOM 3733 C CA . ILE A 1 515 ? -10.269 19.930 -21.273 1.00 84.94 515 ILE A CA 1
ATOM 3734 C C . ILE A 1 515 ? -10.651 18.535 -21.806 1.00 84.94 515 ILE A C 1
ATOM 3736 O O . ILE A 1 515 ? -11.707 18.014 -21.431 1.00 84.94 515 ILE A O 1
ATOM 3740 N N . PRO A 1 516 ? -9.800 17.885 -22.629 1.00 81.31 516 PRO A N 1
ATOM 3741 C CA . PRO A 1 516 ? -10.086 16.564 -23.195 1.00 81.31 516 PRO A CA 1
ATOM 3742 C C . PRO A 1 516 ? -10.518 15.520 -22.160 1.00 81.31 516 PRO A C 1
ATOM 3744 O O . PRO A 1 516 ? -11.447 14.756 -22.405 1.00 81.31 516 PRO A O 1
ATOM 3747 N N . THR A 1 517 ? -9.907 15.531 -20.976 1.00 76.88 517 THR A N 1
ATOM 3748 C CA . THR A 1 517 ? -10.250 14.595 -19.904 1.00 76.88 517 THR A CA 1
ATOM 3749 C C . THR A 1 517 ? -11.649 14.831 -19.329 1.00 76.88 517 THR A C 1
ATOM 3751 O O . THR A 1 517 ? -12.391 13.872 -19.150 1.00 76.88 517 THR A O 1
ATOM 3754 N N . THR A 1 518 ? -12.069 16.084 -19.105 1.00 84.88 518 THR A N 1
ATOM 3755 C CA . THR A 1 518 ? -13.440 16.403 -18.650 1.00 84.88 518 THR A CA 1
ATOM 3756 C C . THR A 1 518 ? -14.475 15.941 -19.660 1.00 84.88 518 THR A C 1
ATOM 3758 O O . THR A 1 518 ? -15.513 15.400 -19.290 1.00 84.88 518 THR A O 1
ATOM 3761 N N . LEU A 1 519 ? -14.184 16.136 -20.946 1.00 87.88 519 LEU A N 1
ATOM 3762 C CA . LEU A 1 519 ? -15.040 15.681 -22.034 1.00 87.88 519 LEU A CA 1
ATOM 3763 C C . LEU A 1 519 ? -15.128 14.147 -22.058 1.00 87.88 519 LEU A C 1
ATOM 3765 O O . LEU A 1 519 ? -16.211 13.596 -22.219 1.00 87.88 519 LEU A O 1
ATOM 3769 N N . ALA A 1 520 ? -14.013 13.445 -21.863 1.00 85.12 520 ALA A N 1
ATOM 3770 C CA . ALA A 1 520 ? -13.990 11.985 -21.883 1.00 85.12 520 ALA A CA 1
ATOM 3771 C C . ALA A 1 520 ? -14.684 11.344 -20.666 1.00 85.12 520 ALA A C 1
ATOM 3773 O O . ALA A 1 520 ? -15.331 10.305 -20.807 1.00 85.12 520 ALA A O 1
ATOM 3774 N N . LEU A 1 521 ? -14.536 11.948 -19.483 1.00 86.69 521 LEU A N 1
ATOM 3775 C CA . LEU A 1 521 ? -14.910 11.340 -18.202 1.00 86.69 521 LEU A CA 1
ATOM 3776 C C . LEU A 1 521 ? -16.219 11.862 -17.602 1.00 86.69 521 LEU A C 1
ATOM 3778 O O . LEU A 1 521 ? -16.639 11.351 -16.571 1.00 86.69 521 LEU A O 1
ATOM 3782 N N . THR A 1 522 ? -16.892 12.832 -18.227 1.00 93.31 522 THR A N 1
ATOM 3783 C CA . THR A 1 522 ? -18.168 13.371 -17.721 1.00 93.31 522 THR A CA 1
ATOM 3784 C C . THR A 1 522 ? -19.244 13.398 -18.802 1.00 93.31 522 THR A C 1
ATOM 3786 O O . THR A 1 522 ? -18.971 13.286 -20.000 1.00 93.31 522 THR A O 1
ATOM 3789 N N . THR A 1 523 ? -20.498 13.591 -18.394 1.00 94.06 523 THR A N 1
ATOM 3790 C CA . THR A 1 523 ? -21.625 13.752 -19.320 1.00 94.06 523 THR A CA 1
ATOM 3791 C C . THR A 1 523 ? -21.436 14.956 -20.244 1.00 94.06 523 THR A C 1
ATOM 3793 O O . THR A 1 523 ? -21.952 14.947 -21.361 1.00 94.06 523 THR A O 1
ATOM 3796 N N . LEU A 1 524 ? -20.640 15.961 -19.853 1.00 93.38 524 LEU A N 1
ATOM 3797 C CA . LEU A 1 524 ? -20.440 17.190 -20.627 1.00 93.38 524 LEU A CA 1
ATOM 3798 C C . LEU A 1 524 ? -19.782 16.962 -21.996 1.00 93.38 524 LEU A C 1
ATOM 3800 O O . LEU A 1 524 ? -19.938 17.802 -22.882 1.00 93.38 524 LEU A O 1
ATOM 3804 N N . GLY A 1 525 ? -19.080 15.842 -22.203 1.00 90.06 525 GLY A N 1
ATOM 3805 C CA . GLY A 1 525 ? -18.536 15.495 -23.521 1.00 90.06 525 GLY A CA 1
ATOM 3806 C C . GLY A 1 525 ? -19.564 14.968 -24.517 1.00 90.06 525 GLY A C 1
ATOM 3807 O O . GLY A 1 525 ? -19.310 14.982 -25.720 1.00 90.06 525 GLY A O 1
ATOM 3808 N N . VAL A 1 526 ? -20.726 14.511 -24.037 1.00 89.62 526 VAL A N 1
ATOM 3809 C CA . VAL A 1 526 ? -21.801 13.968 -24.884 1.00 89.62 526 VAL A CA 1
ATOM 3810 C C . VAL A 1 526 ? -23.047 14.855 -24.933 1.00 89.62 526 VAL A C 1
ATOM 3812 O O . VAL A 1 526 ? -23.892 14.646 -25.807 1.00 89.62 526 VAL A O 1
ATOM 3815 N N . ARG A 1 527 ? -23.151 15.849 -24.039 1.00 92.12 527 ARG A N 1
ATOM 3816 C CA . ARG A 1 527 ? -24.228 16.850 -24.023 1.00 92.12 527 ARG A CA 1
ATOM 3817 C C . ARG A 1 527 ? -24.232 17.695 -25.296 1.00 92.12 527 ARG A C 1
ATOM 3819 O O . ARG A 1 527 ? -23.188 18.029 -25.862 1.00 92.12 527 ARG A O 1
ATOM 3826 N N . ARG A 1 528 ? -25.430 18.068 -25.733 1.00 93.75 528 ARG A N 1
ATOM 3827 C CA . ARG A 1 528 ? -25.687 18.844 -26.948 1.00 93.75 528 ARG A CA 1
ATOM 3828 C C . ARG A 1 528 ? -26.373 20.167 -26.617 1.00 93.75 528 ARG A C 1
ATOM 3830 O O . ARG A 1 528 ? -27.018 20.270 -25.577 1.00 93.75 528 ARG A O 1
ATOM 3837 N N . PRO A 1 529 ? -26.268 21.173 -27.504 1.00 96.12 529 PRO A N 1
ATOM 3838 C CA . PRO A 1 529 ? -27.100 22.366 -27.417 1.00 96.12 529 PRO A CA 1
ATOM 3839 C C . PRO A 1 529 ? -28.582 22.008 -27.257 1.00 96.12 529 PRO A C 1
ATOM 3841 O O . PRO A 1 529 ? -29.090 21.177 -28.011 1.00 96.12 529 PRO A O 1
ATOM 3844 N N . GLY A 1 530 ? -29.252 22.615 -26.280 1.00 94.50 530 GLY A N 1
ATOM 3845 C CA . GLY A 1 530 ? -30.625 22.297 -25.885 1.00 94.50 530 GLY A CA 1
ATOM 3846 C C . GLY A 1 530 ? -30.750 21.348 -24.690 1.00 94.50 530 GLY A C 1
ATOM 3847 O O . GLY A 1 530 ? -31.820 21.283 -24.083 1.00 94.50 530 GLY A O 1
ATOM 3848 N N . ASP A 1 531 ? -29.687 20.626 -24.320 1.00 94.50 531 ASP A N 1
ATOM 3849 C CA . ASP A 1 531 ? -29.751 19.695 -23.193 1.00 94.50 531 ASP A CA 1
ATOM 3850 C C . ASP A 1 531 ? -29.800 20.452 -21.852 1.00 94.50 531 ASP A C 1
ATOM 3852 O O . ASP A 1 531 ? -29.017 21.391 -21.639 1.00 94.50 531 ASP A O 1
ATOM 3856 N N . PRO A 1 532 ? -30.675 20.038 -20.914 1.00 95.00 532 PRO A N 1
ATOM 3857 C CA . PRO A 1 532 ? -30.727 20.619 -19.582 1.00 95.00 532 PRO A CA 1
ATOM 3858 C C . PRO A 1 532 ? -29.528 20.170 -18.740 1.00 95.00 532 PRO A C 1
ATOM 3860 O O . PRO A 1 532 ? -29.071 19.029 -18.848 1.00 95.00 532 PRO A O 1
ATOM 3863 N N . VAL A 1 533 ? -29.066 21.055 -17.857 1.00 96.00 533 VAL A N 1
ATOM 3864 C CA . VAL A 1 533 ? -27.995 20.766 -16.892 1.00 96.00 533 VAL A CA 1
ATOM 3865 C C . VAL A 1 533 ? -28.341 21.293 -15.505 1.00 96.00 533 VAL A C 1
ATOM 3867 O O . VAL A 1 533 ? -28.948 22.354 -15.358 1.00 96.00 533 VAL A O 1
ATOM 3870 N N . ASN A 1 534 ? -27.935 20.564 -14.474 1.00 96.69 534 ASN A N 1
ATOM 3871 C CA . ASN A 1 534 ? -28.036 20.996 -13.087 1.00 96.69 534 ASN A CA 1
ATOM 3872 C C . ASN A 1 534 ? -26.942 22.013 -12.771 1.00 96.69 534 ASN A C 1
ATOM 3874 O O . ASN A 1 534 ? -25.769 21.747 -13.026 1.00 96.69 534 ASN A O 1
ATOM 3878 N N . LEU A 1 535 ? -27.320 23.149 -12.190 1.00 96.38 535 LEU A N 1
ATOM 3879 C CA . LEU A 1 535 ? -26.396 24.191 -11.760 1.00 96.38 535 LEU A CA 1
ATOM 3880 C C . LEU A 1 535 ? -26.397 24.313 -10.235 1.00 96.38 535 LEU A C 1
ATOM 3882 O O . LEU A 1 535 ? -27.455 24.442 -9.616 1.00 96.38 535 LEU A O 1
ATOM 3886 N N . GLU A 1 536 ? -25.207 24.339 -9.647 1.00 94.62 536 GLU A N 1
ATOM 3887 C CA . GLU A 1 536 ? -24.986 24.708 -8.246 1.00 94.62 536 GLU A CA 1
ATOM 3888 C C . GLU A 1 536 ? -23.958 25.847 -8.195 1.00 94.62 536 GLU A C 1
ATOM 3890 O O . GLU A 1 536 ? -22.900 25.785 -8.831 1.00 94.62 536 GLU A O 1
ATOM 3895 N N . VAL A 1 537 ? -24.309 26.923 -7.488 1.00 94.12 537 VAL A N 1
ATOM 3896 C CA . VAL A 1 537 ? -23.460 28.112 -7.328 1.00 94.12 537 VAL A CA 1
ATOM 3897 C C . VAL A 1 537 ? -22.671 28.034 -6.025 1.00 94.12 537 VAL A C 1
ATOM 3899 O O . VAL A 1 537 ? -23.093 27.380 -5.071 1.00 94.12 537 VAL A O 1
ATOM 3902 N N . ASP A 1 538 ? -21.548 28.750 -5.958 1.00 90.50 538 ASP A N 1
ATOM 3903 C CA . ASP A 1 538 ? -20.669 28.734 -4.789 1.00 90.50 538 ASP A CA 1
ATOM 3904 C C . ASP A 1 538 ? -21.432 29.076 -3.495 1.00 90.50 538 ASP A C 1
ATOM 3906 O O . ASP A 1 538 ? -22.042 30.143 -3.342 1.00 90.50 538 ASP A O 1
ATOM 3910 N N . VAL A 1 539 ? -21.378 28.157 -2.530 1.00 89.38 539 VAL A N 1
ATOM 3911 C CA . VAL A 1 539 ? -22.023 28.297 -1.223 1.00 89.38 539 VAL A CA 1
ATOM 3912 C C . VAL A 1 539 ? -21.569 29.558 -0.479 1.00 89.38 539 VAL A C 1
ATOM 3914 O O . VAL A 1 539 ? -22.361 30.175 0.240 1.00 89.38 539 VAL A O 1
ATOM 3917 N N . LEU A 1 540 ? -20.324 30.000 -0.690 1.00 89.12 540 LEU A N 1
ATOM 3918 C CA . LEU A 1 540 ? -19.805 31.234 -0.109 1.00 89.12 540 LEU A CA 1
ATOM 3919 C C . LEU A 1 540 ? -20.580 32.453 -0.619 1.00 89.12 540 LEU A C 1
ATOM 3921 O O . LEU A 1 540 ? -20.915 33.327 0.180 1.00 89.12 540 LEU A O 1
ATOM 3925 N N . ALA A 1 541 ? -20.935 32.495 -1.907 1.00 87.19 541 ALA A N 1
ATOM 3926 C CA . ALA A 1 541 ? -21.712 33.593 -2.481 1.00 87.19 541 ALA A CA 1
ATOM 3927 C C . ALA A 1 541 ? -23.113 33.681 -1.847 1.00 87.19 541 ALA A C 1
ATOM 3929 O O . ALA A 1 541 ? -23.566 34.772 -1.488 1.00 87.19 541 ALA A O 1
ATOM 3930 N N . LYS A 1 542 ? -23.760 32.528 -1.616 1.00 87.75 542 LYS A N 1
ATOM 3931 C CA . LYS A 1 542 ? -25.079 32.439 -0.961 1.00 87.75 542 LYS A CA 1
ATOM 3932 C C . LYS A 1 542 ? -25.038 32.943 0.487 1.00 87.75 542 LYS A C 1
ATOM 3934 O O . LYS A 1 542 ? -25.892 33.732 0.898 1.00 87.75 542 LYS A O 1
ATOM 3939 N N . TYR A 1 543 ? -24.032 32.540 1.269 1.00 88.00 543 TYR A N 1
ATOM 3940 C CA . TYR A 1 543 ? -23.886 33.020 2.649 1.00 88.00 543 TYR A CA 1
ATOM 3941 C C . TYR A 1 543 ? -23.522 34.504 2.725 1.00 88.00 543 TYR A C 1
ATOM 3943 O O . TYR A 1 543 ? -24.071 35.217 3.566 1.00 88.00 543 TYR A O 1
ATOM 3951 N N . VAL A 1 544 ? -22.636 34.984 1.847 1.00 88.62 544 VAL A N 1
ATOM 3952 C CA . VAL A 1 544 ? -22.267 36.404 1.781 1.00 88.62 544 VAL A CA 1
ATOM 3953 C C . VAL A 1 544 ? -23.495 37.264 1.493 1.00 88.62 544 VAL A C 1
ATOM 3955 O O . VAL A 1 544 ? -23.735 38.229 2.215 1.00 88.62 544 VAL A O 1
ATOM 3958 N N . GLU A 1 545 ? -24.325 36.894 0.517 1.00 85.06 545 GLU A N 1
ATOM 3959 C CA . GLU A 1 545 ? -25.574 37.609 0.247 1.00 85.06 545 GLU A CA 1
ATOM 3960 C C . GLU A 1 545 ? -26.510 37.599 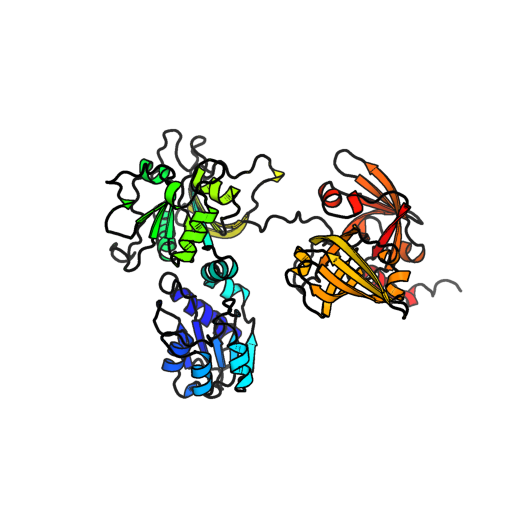1.463 1.00 85.06 545 GLU A C 1
ATOM 3962 O O . GLU A 1 545 ? -26.986 38.657 1.880 1.00 85.06 545 GLU A O 1
ATOM 3967 N N . ARG A 1 546 ? -26.739 36.433 2.084 1.00 85.44 546 ARG A N 1
ATOM 3968 C CA . ARG A 1 546 ? -27.613 36.326 3.264 1.00 85.44 546 ARG A CA 1
ATOM 3969 C C . ARG A 1 546 ? -27.144 37.215 4.418 1.00 85.44 546 ARG A C 1
ATOM 3971 O O . ARG A 1 546 ? -27.982 37.772 5.123 1.00 85.44 546 ARG A O 1
ATOM 3978 N N . LEU A 1 547 ? -25.832 37.346 4.611 1.00 85.31 547 LEU A N 1
ATOM 3979 C CA . LEU A 1 547 ? -25.235 38.180 5.657 1.00 85.31 547 LEU A CA 1
ATOM 3980 C C . LEU A 1 547 ? -25.238 39.678 5.311 1.00 85.31 547 LEU A C 1
ATOM 3982 O O . LEU A 1 547 ? -25.280 40.511 6.217 1.00 85.31 547 LEU A O 1
ATOM 3986 N N . LEU A 1 548 ? -25.191 40.034 4.024 1.00 83.31 548 LEU A N 1
ATOM 3987 C CA . LEU A 1 548 ? -25.164 41.422 3.548 1.00 83.31 548 LEU A CA 1
ATOM 3988 C C . LEU A 1 548 ? -26.548 41.991 3.189 1.00 83.31 548 LEU A C 1
ATOM 3990 O O . LEU A 1 548 ? -26.670 43.209 3.047 1.00 83.31 548 LEU A O 1
ATOM 3994 N N . GLY A 1 549 ? -27.581 41.153 3.061 1.00 66.94 549 GLY A N 1
ATOM 3995 C CA . GLY A 1 549 ? -28.889 41.506 2.493 1.00 66.94 549 GLY A CA 1
ATOM 3996 C C . GLY A 1 549 ? -29.584 42.723 3.120 1.00 66.94 549 GLY A C 1
ATOM 3997 O O . GLY A 1 549 ? -30.082 43.580 2.392 1.00 66.94 549 GLY A O 1
ATOM 3998 N N . ASP A 1 550 ? -29.542 42.882 4.445 1.00 58.09 550 ASP A N 1
ATOM 3999 C CA . ASP A 1 550 ? -30.170 44.035 5.117 1.00 58.09 550 ASP A CA 1
ATOM 4000 C C . ASP A 1 550 ? -29.375 45.350 4.961 1.00 58.09 550 ASP A C 1
ATOM 4002 O O . ASP A 1 550 ? -29.858 46.418 5.334 1.00 58.09 550 ASP A O 1
ATOM 4006 N N . ARG A 1 551 ? -28.153 45.313 4.407 1.00 58.41 551 ARG A N 1
ATOM 4007 C CA . ARG A 1 551 ? -27.287 46.499 4.254 1.00 58.41 551 ARG A CA 1
ATOM 4008 C C . ARG A 1 551 ? -27.347 47.150 2.870 1.00 58.41 551 ARG A C 1
ATOM 4010 O O . ARG A 1 551 ? -26.871 48.272 2.734 1.00 58.41 551 ARG A O 1
ATOM 4017 N N . PHE A 1 552 ? -27.950 46.499 1.873 1.00 52.81 552 PHE A N 1
ATOM 4018 C CA . PHE A 1 552 ? -28.042 47.021 0.498 1.00 52.81 552 PHE A CA 1
ATOM 4019 C C . PHE A 1 552 ? -29.441 47.509 0.088 1.00 52.81 552 PHE A C 1
ATOM 4021 O O . PHE A 1 552 ? -29.567 48.211 -0.911 1.00 52.81 552 PHE A O 1
ATOM 4028 N N . THR A 1 553 ? -30.488 47.235 0.872 1.00 51.34 553 THR A N 1
ATOM 4029 C CA . THR A 1 553 ? -31.847 47.766 0.629 1.00 51.34 553 THR A CA 1
ATOM 4030 C C . THR A 1 553 ? -32.087 49.155 1.245 1.00 51.34 553 THR A C 1
ATOM 4032 O O . THR A 1 553 ? -33.121 49.772 1.002 1.00 51.34 553 THR A O 1
ATOM 4035 N N . GLY A 1 554 ? -31.115 49.705 1.985 1.00 46.62 554 GLY A N 1
ATOM 4036 C CA . GLY A 1 554 ? -31.161 51.039 2.605 1.00 46.62 554 GLY A CA 1
ATOM 4037 C C . GLY A 1 554 ? -30.681 52.196 1.718 1.00 46.62 554 GLY A C 1
ATOM 4038 O O . GLY A 1 554 ? -30.109 53.150 2.236 1.00 46.62 554 GLY A O 1
ATOM 4039 N N . GLY A 1 555 ? -30.869 52.109 0.399 1.00 47.00 555 GLY A N 1
ATOM 4040 C CA . GLY A 1 555 ? -30.326 53.060 -0.577 1.00 47.00 555 GLY A CA 1
ATOM 4041 C C . GLY A 1 555 ? -31.314 53.517 -1.649 1.00 47.00 555 GLY A C 1
ATOM 4042 O O . GLY A 1 555 ? -30.921 53.647 -2.799 1.00 47.00 555 GLY A O 1
ATOM 4043 N N . ALA A 1 556 ? -32.584 53.727 -1.293 1.00 43.00 556 ALA A N 1
ATOM 4044 C CA . ALA A 1 556 ? -33.521 54.563 -2.049 1.00 43.00 556 ALA A CA 1
ATOM 4045 C C . ALA A 1 556 ? -34.703 54.981 -1.153 1.00 43.00 556 ALA A C 1
ATOM 4047 O O . ALA A 1 556 ? -35.734 54.309 -1.094 1.00 43.00 556 ALA A O 1
ATOM 4048 N N . ARG A 1 557 ? -34.543 56.099 -0.442 1.00 40.09 557 ARG A N 1
ATOM 4049 C CA . ARG A 1 557 ? -35.632 57.015 -0.088 1.00 40.09 557 ARG A CA 1
ATOM 4050 C C . ARG A 1 557 ? -35.165 58.436 -0.319 1.00 40.09 557 ARG A C 1
ATOM 4052 O O . ARG A 1 557 ? -34.013 58.719 0.076 1.00 40.09 557 ARG A O 1
#

Foldseek 3Di:
DQADDLLRQQVVFLVQLLQQFLAAFVHFRKKKFKAAPSRHTQFIAIDNHHPDDHRLVRRCVRNPLRSAQIEMEMAEQWFCDCDSHHTSLVVSLVSNHQEYEYQYYDLAPNGGCSQVSNVVSNHHYHYNNVNVSSCVSRVLSVCCRVPLFGAEEEEAEAAPQQAQAAAVRHRPDQDDPLVVVVVLVVQSRFQEEEEELVCQVRPLDLSFHADPVPRHGDPDTHEYEYFYQPPPRDPPRNVNDPSHHYDDDYCVNQNADPVSGRDPVSVRSVCSVVRTRHYYYPYAQAVVLVCLLVVNHFKYKYKYANDDNPDHDGRHDNNVDDDPLSDFDWAFPDWDDRPRIIITMTGGPPPPPVLAFFAQPAKKFFADWADDPQLKIKTKIFAQVQLVPDDQQFWKAWLLATFGFHDRDHRITIGIGHNVNLVFFLVVVDDGGDITGMHGDDDPPDDHSAADRDSDFPHKKFWADWADDPFWIKTKIFAPQVCLQQDDQQFWKRKRRGIFGFPAGDNGMTITIGGPSNLVGHCVVVGDGGRMIGIDGHPVSVVVCVVCVVVPVPPDD

InterPro domains:
  IPR001783 Lumazine-binding protein [PTHR21098] (354-551)
  IPR001783 Lumazine-binding protein [TIGR00187] (355-548)
  IPR001783 Lumazine-binding protein [cd00402] (355-540)
  IPR002125 Cytidine and deoxycytidylate deaminase domain [PF00383] (7-103)
  IPR002125 Cytidine and deoxycytidylate deaminase domain [PS51747] (4-126)
  IPR002734 Bacterial bifunctional deaminase-reductase, C-terminal [PF01872] (150-342)
  IPR004794 Riboflavin biosynthesis protein RibD [TIGR00326] (10-343)
  IPR011549 Riboflavin-specific deaminase, C-terminal [TIGR00227] (149-346)
  IPR016192 APOBEC/CMP deaminase, zinc-binding [PS00903] (54-92)
  IPR016193 Cytidine deaminase-like [SSF53927] (8-147)
  IPR017938 Riboflavin synthase-like beta-barrel [SSF63380] (354-442)
  IPR017938 Riboflavin synthase-like beta-barrel [SSF63380] (447-550)
  IPR023366 ATP synthase subunit alpha, N-terminal domain-like superfamily [G3DSA:2.40.30.20] (355-442)
  IPR023366 ATP synthase subunit alpha, N-terminal domain-like superfamily [G3DSA:2.40.30.20] (456-553)
  IPR024072 Dihydrofolate reductase-like domain superfamily [G3DSA:3.40.430.10] (145-350)
  IPR024072 Dihydrofolate reductase-like domain superfamily [SSF53597] (148-345)
  IPR026017 Lumazine-binding domain [PF00677] (357-441)
  IPR026017 Lumazine-binding domain [PF00677] (454-538)
  IPR026017 Lumazine-binding domain [PS51177] (355-451)
  IPR026017 Lumazine-binding domain [PS51177] (452-548)

Radius of gyration: 29.18 Å; chains: 1; bounding box: 78×84×69 Å

Sequence (557 aa):
MAGVSTDEAMRRAIALAARGLGTTSPNPVVGCVLLDPDGEIVGEGFHAYAGGPHAEIVALAQAGDRAKGGTAVVTLEPCDHTGRTGPCTHALIRAGVARVVVAVPDPNPVASGGASTLRAAGVSVELGVRADEAEAGNIAWLTSTRRGRPYVIWKYAATLDGRSAAEDGTSMWITSEAARMDVHALRGTVDAIVVGVGTVLADDPRLTVRNLRDGTLAIRQPLRVVVDSAGRTPLDARVRDAAADTWIATAAEVGAGPDGRVDLPALLTTLHRRGVRAVLLEGGPRLAGGFLAAGLVDRVVGYLAPRLLGAGPSAVRDAGVHTIDEAIDLEIVDSTQVGPDLRITALPGRGRADMFTGIVEELGEVVRVTETGDDSALVAVRGPLVVSDARHGDSIAVNGVCLTVVEVDGDVFTADVMGETLRRSALGALRPGDRVNLERAAALGSRLGGHLVQGHVDGVGELLDREPAEKWETVRFRLPAGLARYVVEKGSITVDGVSLTVASVGDDWFAVGLIPTTLALTTLGVRRPGDPVNLEVDVLAKYVERLLGDRFTGGAR

pLDDT: mean 90.43, std 10.97, range [29.69, 98.75]

Secondary structure (DSSP, 8-state):
-PPPPHHHHHHHHHHHHHTTTTTSTTSPP-EEEEE-TTS-EEEEEE--STTS--HHHHHHHHHGGGGTT-EEEEEEPPP-S-SSS--HHHHHHHTT--EEEEEE----TTT--HHHHHHHTT-EEEE-TTHHHHHHHTHHHHHHHHHSS-EEEEEEEEETT-BSS-TTS--TTSS-HHHHHHHHHHHTT-SEEEEEHHHHHHH------B-TTT-PBPSS-PEEEEE-TT--S-TT-GGGSTTS-EEEE-HHHH-B-TTSSB-HHHHHHHHHHTT--EEEE---HHHHHHHHHTT---EEEEEEES---SSS-BS----S--SSTT---EEEEEEEEETTEEEEEEEE-S------SS---EEEEEEEEEEETTTEEEEEEE-HHHHTT--TT-EEEETTEEEEEEEEETTEEEEEEEHHHHHHSGGGG--TT-EEEEEEPPPTTPPPSSS---S---EEEEEEEEEE-SS-EEEEEE--TTTGGG--TT-EEEETTEEEEEEEE-SSEEEEEE-HHHHHHSGGGT--TT-EEEEEE-HHHHHHHHHHHHHHSSS--

Organism: NCBI:txid47875